Protein AF-A0A970RN67-F1 (afdb_monomer)

pLDDT: mean 72.92, std 21.12, range [22.39, 97.12]

Structure (mmCIF, N/CA/C/O backbone):
data_AF-A0A970RN67-F1
#
_entry.id   AF-A0A970RN67-F1
#
loop_
_atom_site.group_PDB
_atom_site.id
_atom_site.type_symbol
_atom_site.label_atom_id
_atom_site.label_alt_id
_atom_site.label_comp_id
_atom_site.label_asym_id
_atom_site.label_entity_id
_atom_site.label_seq_id
_atom_site.pdbx_PDB_ins_code
_atom_site.Cartn_x
_atom_site.Cartn_y
_atom_site.Cartn_z
_atom_site.occupancy
_atom_site.B_iso_or_equiv
_atom_site.auth_seq_id
_atom_site.auth_comp_id
_atom_site.auth_asym_id
_atom_site.auth_atom_id
_atom_site.pdbx_PDB_model_num
ATOM 1 N N . MET A 1 1 ? -12.614 21.788 -77.987 1.00 60.06 1 MET A N 1
ATOM 2 C CA . MET A 1 1 ? -11.329 22.467 -78.244 1.00 60.06 1 MET A CA 1
ATOM 3 C C . MET A 1 1 ? -10.764 22.860 -76.890 1.00 60.06 1 MET A C 1
ATOM 5 O O . MET A 1 1 ? -11.554 23.322 -76.073 1.00 60.06 1 MET A O 1
ATOM 9 N N . LEU A 1 2 ? -9.490 22.569 -76.607 1.00 77.31 2 LEU A N 1
ATOM 10 C CA . LEU A 1 2 ? -8.883 22.872 -75.303 1.00 77.31 2 LEU A CA 1
ATOM 11 C C . LEU A 1 2 ? -8.882 24.378 -75.023 1.00 77.31 2 LEU A C 1
ATOM 13 O O . LEU A 1 2 ? -8.748 25.173 -75.953 1.00 77.31 2 LEU A O 1
ATOM 17 N N . ASP A 1 3 ? -9.023 24.737 -73.749 1.00 86.00 3 ASP A N 1
ATOM 18 C CA . ASP A 1 3 ? -8.979 26.124 -73.296 1.00 86.00 3 ASP A CA 1
ATOM 19 C C . ASP A 1 3 ? -7.549 26.686 -73.399 1.00 86.00 3 ASP A C 1
ATOM 21 O O . ASP A 1 3 ? -6.580 26.000 -73.066 1.00 86.00 3 ASP A O 1
ATOM 25 N N . CYS A 1 4 ? -7.417 27.930 -73.865 1.00 85.94 4 CYS A N 1
ATOM 26 C CA . CYS A 1 4 ? -6.132 28.611 -74.024 1.00 85.94 4 CYS A CA 1
ATOM 27 C C . CYS A 1 4 ? -5.361 28.749 -72.703 1.00 85.94 4 CYS A C 1
ATOM 29 O O . CYS A 1 4 ? -4.129 28.719 -72.726 1.00 85.94 4 CYS A O 1
ATOM 31 N N . ASP A 1 5 ? -6.054 28.887 -71.571 1.00 81.81 5 ASP A N 1
ATOM 32 C CA . ASP A 1 5 ? -5.409 29.011 -70.262 1.00 81.81 5 ASP A CA 1
ATOM 33 C C . ASP A 1 5 ? -4.794 27.669 -69.842 1.00 81.81 5 ASP A C 1
ATOM 35 O O . ASP A 1 5 ? -3.631 27.612 -69.445 1.00 81.81 5 ASP A O 1
ATOM 39 N N . ILE A 1 6 ? -5.506 26.565 -70.096 1.00 82.94 6 ILE A N 1
ATOM 40 C CA . ILE A 1 6 ? -4.998 25.205 -69.867 1.00 82.94 6 ILE A CA 1
ATOM 41 C C . ILE A 1 6 ? -3.795 24.919 -70.775 1.00 82.94 6 ILE A C 1
ATOM 43 O O . ILE A 1 6 ? -2.794 24.366 -70.328 1.00 82.94 6 ILE A O 1
ATOM 47 N N . VAL A 1 7 ? -3.856 25.315 -72.049 1.00 85.00 7 VAL A N 1
ATOM 48 C CA . VAL A 1 7 ? -2.726 25.141 -72.976 1.00 85.00 7 VAL A CA 1
ATOM 49 C C . VAL A 1 7 ? -1.520 25.960 -72.519 1.00 85.00 7 VAL A C 1
ATOM 51 O O . VAL A 1 7 ? -0.407 25.442 -72.527 1.00 85.00 7 VAL A O 1
ATOM 54 N N . SER A 1 8 ? -1.729 27.200 -72.063 1.00 81.44 8 SER A N 1
ATOM 55 C CA . SER A 1 8 ? -0.667 28.062 -71.535 1.00 81.44 8 SER A CA 1
ATOM 56 C C . SER A 1 8 ? 0.028 27.460 -70.310 1.00 81.44 8 SER A C 1
ATOM 58 O O . SER A 1 8 ? 1.252 27.554 -70.218 1.00 81.44 8 SER A O 1
ATOM 60 N N . ASP A 1 9 ? -0.719 26.840 -69.398 1.00 83.88 9 ASP A N 1
ATOM 61 C CA . ASP A 1 9 ? -0.163 26.203 -68.196 1.00 83.88 9 ASP A CA 1
ATOM 62 C C . ASP A 1 9 ? 0.658 24.949 -68.525 1.00 83.88 9 ASP A C 1
ATOM 64 O O . ASP A 1 9 ? 1.616 24.618 -67.824 1.00 83.88 9 ASP A O 1
ATOM 68 N N . LEU A 1 10 ? 0.324 24.270 -69.625 1.00 87.00 10 LEU A N 1
ATOM 69 C CA . LEU A 1 10 ? 1.009 23.060 -70.077 1.00 87.00 10 LEU A CA 1
ATOM 70 C C . LEU A 1 10 ? 2.216 23.337 -70.988 1.00 87.00 10 LEU A C 1
ATOM 72 O O . LEU A 1 10 ? 3.028 22.433 -71.195 1.00 87.00 10 LEU A O 1
ATOM 76 N N . LEU A 1 11 ? 2.391 24.568 -71.491 1.00 86.31 11 LEU A N 1
ATOM 77 C CA . LEU A 1 11 ? 3.518 24.949 -72.358 1.00 86.31 11 LEU A CA 1
ATOM 78 C C . LEU A 1 11 ? 4.908 24.619 -71.783 1.00 86.31 11 LEU A C 1
ATOM 80 O O . LEU A 1 11 ? 5.734 24.116 -72.545 1.00 86.31 11 LEU A O 1
ATOM 84 N N . PRO A 1 12 ? 5.209 24.846 -70.486 1.00 81.38 12 PRO A N 1
ATOM 85 C CA . PRO A 1 12 ? 6.530 24.539 -69.936 1.00 81.38 12 PRO A CA 1
ATOM 86 C C . PRO A 1 12 ? 6.860 23.042 -69.987 1.00 81.38 12 PRO A C 1
ATOM 88 O O . PRO A 1 12 ? 7.981 22.668 -70.321 1.00 81.38 12 PRO A O 1
ATOM 91 N N . VAL A 1 13 ? 5.869 22.192 -69.702 1.00 80.25 13 VAL A N 1
ATOM 92 C CA . VAL A 1 13 ? 6.004 20.724 -69.702 1.00 80.25 13 VAL A CA 1
ATOM 93 C C . VAL A 1 13 ? 6.004 20.172 -71.132 1.00 80.25 13 VAL A C 1
ATOM 95 O O . VAL A 1 13 ? 6.678 19.189 -71.440 1.00 80.25 13 VAL A O 1
ATOM 98 N N . TYR A 1 14 ? 5.278 20.827 -72.041 1.00 82.25 14 TYR A N 1
ATOM 99 C CA . TYR A 1 14 ? 5.349 20.546 -73.471 1.00 82.25 14 TYR A CA 1
ATOM 100 C C . TYR A 1 14 ? 6.743 20.868 -74.038 1.00 82.25 14 TYR A C 1
ATOM 102 O O . TYR A 1 14 ? 7.336 20.020 -74.703 1.00 82.25 14 TYR A O 1
ATOM 110 N N . ALA A 1 15 ? 7.307 22.038 -73.714 1.00 79.44 15 ALA A N 1
ATOM 111 C CA . ALA A 1 15 ? 8.632 22.466 -74.168 1.00 79.44 15 ALA A CA 1
ATOM 112 C C . ALA A 1 15 ? 9.779 21.607 -73.598 1.00 79.44 15 ALA A C 1
ATOM 114 O O . ALA A 1 15 ? 10.799 21.435 -74.264 1.00 79.44 15 ALA A O 1
ATOM 115 N N . SER A 1 16 ? 9.619 21.035 -72.397 1.00 76.69 16 SER A N 1
ATOM 116 C CA . SER A 1 16 ? 10.602 20.112 -71.810 1.00 76.69 16 SER A CA 1
ATOM 117 C C . SER A 1 16 ? 10.517 18.682 -72.360 1.00 76.69 16 SER A C 1
ATOM 119 O O . SER A 1 16 ? 11.449 17.903 -72.172 1.00 76.69 16 SER A O 1
ATOM 121 N N . GLY A 1 17 ? 9.442 18.340 -73.081 1.00 77.19 17 GLY A N 1
ATOM 122 C CA . GLY A 1 17 ? 9.222 17.010 -73.655 1.00 77.19 17 GLY A CA 1
ATOM 123 C C . GLY A 1 17 ? 8.636 15.979 -72.682 1.00 77.19 17 GLY A C 1
ATOM 124 O O . GLY A 1 17 ? 8.428 14.836 -73.086 1.00 77.19 17 GLY A O 1
ATOM 125 N N . ASP A 1 18 ? 8.302 16.381 -71.453 1.00 78.81 18 ASP A N 1
ATOM 126 C CA . ASP A 1 18 ? 7.870 15.499 -70.355 1.00 78.81 18 ASP A CA 1
ATOM 127 C C . ASP A 1 18 ? 6.348 15.224 -70.331 1.00 78.81 18 ASP A C 1
ATOM 129 O O . ASP A 1 18 ? 5.813 14.686 -69.361 1.00 78.81 18 ASP A O 1
ATOM 133 N N . CYS A 1 19 ? 5.620 15.589 -71.393 1.00 81.19 19 CYS A N 1
ATOM 134 C CA . CYS A 1 19 ? 4.187 15.312 -71.534 1.00 81.19 19 CYS A CA 1
ATOM 135 C C . CYS A 1 19 ? 3.904 13.959 -72.219 1.00 81.19 19 CYS A C 1
ATOM 137 O O . CYS A 1 19 ? 4.670 13.489 -73.064 1.00 81.19 19 CYS A O 1
ATOM 139 N N . SER A 1 20 ? 2.772 13.337 -71.866 1.00 85.38 20 SER A N 1
ATOM 140 C CA . SER A 1 20 ? 2.279 12.122 -72.527 1.00 85.38 20 SER A CA 1
ATOM 141 C C . SER A 1 20 ? 1.866 12.405 -73.978 1.00 85.38 20 SER A C 1
ATOM 143 O O . SER A 1 20 ? 1.520 13.537 -74.321 1.00 85.38 20 SER A O 1
ATOM 145 N N . GLU A 1 21 ? 1.850 11.378 -74.835 1.00 82.69 21 GLU A N 1
ATOM 146 C CA . GLU A 1 21 ? 1.468 11.544 -76.248 1.00 82.69 21 GLU A CA 1
ATOM 147 C C . GLU A 1 21 ? 0.051 12.107 -76.417 1.00 82.69 21 GLU A C 1
ATOM 149 O O . GLU A 1 21 ? -0.152 12.995 -77.236 1.00 82.69 21 GLU A O 1
ATOM 154 N N . ALA A 1 22 ? -0.906 11.687 -75.582 1.00 81.81 22 ALA A N 1
ATOM 155 C CA . ALA A 1 22 ? -2.271 12.214 -75.615 1.00 81.81 22 ALA A CA 1
ATOM 156 C C . ALA A 1 22 ? -2.325 13.729 -75.332 1.00 81.81 22 ALA A C 1
ATOM 158 O O . ALA A 1 22 ? -3.059 14.459 -75.995 1.00 81.81 22 ALA A O 1
ATOM 159 N N . THR A 1 23 ? -1.523 14.214 -74.378 1.00 82.69 23 THR A N 1
ATOM 160 C CA . THR A 1 23 ? -1.431 15.645 -74.057 1.00 82.69 23 THR A CA 1
ATOM 161 C C . THR A 1 23 ? -0.695 16.415 -75.153 1.00 82.69 23 THR A C 1
ATOM 163 O O . THR A 1 23 ? -1.102 17.522 -75.497 1.00 82.69 23 THR A O 1
ATOM 166 N N . ARG A 1 24 ? 0.351 15.822 -75.743 1.00 87.56 24 ARG A N 1
ATOM 167 C CA . ARG A 1 24 ? 1.101 16.408 -76.861 1.00 87.56 24 ARG A CA 1
ATOM 168 C C . ARG A 1 24 ? 0.204 16.631 -78.078 1.00 87.56 24 ARG A C 1
ATOM 170 O O . ARG A 1 24 ? 0.105 17.759 -78.550 1.00 87.56 24 ARG A O 1
ATOM 177 N N . THR A 1 25 ? -0.519 15.599 -78.515 1.00 86.69 25 THR A N 1
ATOM 178 C CA . THR A 1 25 ? -1.439 15.689 -79.658 1.00 86.69 25 THR A CA 1
ATOM 179 C C . THR A 1 25 ? -2.540 16.723 -79.420 1.00 86.69 25 THR A C 1
ATOM 181 O O . THR A 1 25 ? -2.843 17.514 -80.307 1.00 86.69 25 THR A O 1
ATOM 184 N N . ALA A 1 26 ? -3.093 16.793 -78.206 1.00 85.00 26 ALA A N 1
ATOM 185 C CA . ALA A 1 26 ? -4.151 17.747 -77.883 1.00 85.00 26 ALA A CA 1
ATOM 186 C C . ALA A 1 26 ? -3.677 19.220 -77.873 1.00 85.00 26 ALA A C 1
ATOM 188 O O . ALA A 1 26 ? -4.456 20.125 -78.182 1.00 85.00 26 ALA A O 1
ATOM 189 N N . ILE A 1 27 ? -2.403 19.471 -77.540 1.00 85.75 27 ILE A N 1
ATOM 190 C CA . ILE A 1 27 ? -1.772 20.799 -77.623 1.00 85.75 27 ILE A CA 1
ATOM 191 C C . ILE A 1 27 ? -1.456 21.159 -79.083 1.00 85.75 27 ILE A C 1
ATOM 193 O O . ILE A 1 27 ? -1.743 22.276 -79.510 1.00 85.75 27 ILE A O 1
ATOM 197 N N . GLU A 1 28 ? -0.932 20.216 -79.870 1.00 86.88 28 GLU A N 1
ATOM 198 C CA . GLU A 1 28 ? -0.626 20.414 -81.296 1.00 86.88 28 GLU A CA 1
ATOM 199 C C . GLU A 1 28 ? -1.892 20.697 -82.130 1.00 86.88 28 GLU A C 1
ATOM 201 O O . GLU A 1 28 ? -1.899 21.611 -82.958 1.00 86.88 28 GLU A O 1
ATOM 206 N N . GLU A 1 29 ? -3.002 20.000 -81.857 1.00 86.31 29 GLU A N 1
ATOM 207 C CA . GLU A 1 29 ? -4.312 20.286 -82.466 1.00 86.31 29 GLU A CA 1
ATOM 208 C C . GLU A 1 29 ? -4.829 21.696 -82.114 1.00 86.31 29 GLU A C 1
ATOM 210 O O . GLU A 1 29 ? -5.481 22.355 -82.931 1.00 86.31 29 GLU A O 1
ATOM 215 N N . HIS A 1 30 ? -4.513 22.196 -80.915 1.00 87.50 30 HIS A N 1
ATOM 216 C CA . HIS A 1 30 ? -4.851 23.559 -80.509 1.00 87.50 30 HIS A CA 1
ATOM 217 C C . HIS A 1 30 ? -3.946 24.606 -81.185 1.00 87.50 30 HIS A C 1
ATOM 219 O O . HIS A 1 30 ? -4.441 25.655 -81.595 1.00 87.50 30 HIS A O 1
ATOM 225 N N . PHE A 1 31 ? -2.648 24.338 -81.376 1.00 85.62 31 PHE A N 1
ATOM 226 C CA . PHE A 1 31 ? -1.754 25.236 -82.127 1.00 85.62 31 PHE A CA 1
ATOM 227 C C . PHE A 1 31 ? -2.181 25.416 -83.582 1.00 85.62 31 PHE A C 1
ATOM 229 O O . PHE A 1 31 ? -2.107 26.527 -84.096 1.00 85.62 31 PHE A O 1
ATOM 236 N N . ALA A 1 32 ? -2.719 24.369 -84.214 1.00 81.94 32 ALA A N 1
ATOM 237 C CA . ALA A 1 32 ? -3.235 24.445 -85.580 1.00 81.94 32 ALA A CA 1
ATOM 238 C C . ALA A 1 32 ? -4.421 25.418 -85.749 1.00 81.94 32 ALA A C 1
ATOM 240 O O . ALA A 1 32 ? -4.786 25.760 -86.873 1.00 81.94 32 ALA A O 1
ATOM 241 N N . THR A 1 33 ? -5.052 25.841 -84.649 1.00 78.06 33 THR A N 1
ATOM 242 C CA . THR A 1 33 ? -6.278 26.652 -84.655 1.00 78.06 33 THR A CA 1
ATOM 243 C C . THR A 1 33 ? -6.196 27.912 -83.783 1.00 78.06 33 THR A C 1
ATOM 245 O O . THR A 1 33 ? -7.136 28.708 -83.778 1.00 78.06 33 THR A O 1
ATOM 248 N N . CYS A 1 34 ? -5.081 28.134 -83.072 1.00 85.50 34 CYS A N 1
ATOM 249 C CA . CYS A 1 34 ? -4.872 29.275 -82.181 1.00 85.50 34 CYS A CA 1
ATOM 250 C C . CYS A 1 34 ? -3.446 29.848 -82.297 1.00 85.50 34 CYS A C 1
ATOM 252 O O . CYS A 1 34 ? -2.521 29.440 -81.585 1.00 85.50 34 CYS A O 1
ATOM 254 N N . ASP A 1 35 ? -3.295 30.885 -83.126 1.00 78.44 35 ASP A N 1
ATOM 255 C CA . ASP A 1 35 ? -2.016 31.575 -83.365 1.00 78.44 35 ASP A CA 1
ATOM 256 C C . ASP A 1 35 ? -1.400 32.168 -82.083 1.00 78.44 35 ASP A C 1
ATOM 258 O O . ASP A 1 35 ? -0.182 32.290 -81.952 1.00 78.44 35 ASP A O 1
ATOM 262 N N . ARG A 1 36 ? -2.230 32.531 -81.095 1.00 81.00 36 ARG A N 1
ATOM 263 C CA . ARG A 1 36 ? -1.766 33.106 -79.821 1.00 81.00 36 ARG A CA 1
ATOM 264 C C . ARG A 1 36 ? -0.950 32.105 -79.002 1.00 81.00 36 ARG A C 1
ATOM 266 O O . ARG A 1 36 ? 0.047 32.496 -78.398 1.00 81.00 36 ARG A O 1
ATOM 273 N N . CYS A 1 37 ? -1.373 30.845 -78.964 1.00 81.69 37 CYS A N 1
ATOM 274 C CA . CYS A 1 37 ? -0.687 29.803 -78.204 1.00 81.69 37 CYS A CA 1
ATOM 275 C C . CYS A 1 37 ? 0.557 29.297 -78.948 1.00 81.69 37 CYS A C 1
ATOM 277 O O . CYS A 1 37 ? 1.589 29.111 -78.306 1.00 81.69 37 CYS A O 1
ATOM 279 N N . SER A 1 38 ? 0.500 29.200 -80.283 1.00 80.25 38 SER A N 1
ATOM 280 C CA . SER A 1 38 ? 1.656 28.832 -81.119 1.00 80.25 38 SER A CA 1
ATOM 281 C C . SER A 1 38 ? 2.796 29.856 -81.019 1.00 80.25 38 SER A C 1
ATOM 283 O O . SER A 1 38 ? 3.948 29.507 -80.785 1.00 80.25 38 SER A O 1
ATOM 285 N N . ASN A 1 39 ? 2.487 31.155 -81.092 1.00 79.12 39 ASN A N 1
ATOM 286 C CA . ASN A 1 39 ? 3.517 32.194 -80.958 1.00 79.12 39 ASN A CA 1
ATOM 287 C C . ASN A 1 39 ? 4.155 32.214 -79.555 1.00 79.12 39 ASN A C 1
ATOM 289 O O . ASN A 1 39 ? 5.318 32.589 -79.386 1.00 79.12 39 ASN A O 1
ATOM 293 N N . LYS A 1 40 ? 3.402 31.803 -78.526 1.00 79.19 40 LYS A N 1
ATOM 294 C CA . LYS A 1 40 ? 3.894 31.752 -77.145 1.00 79.19 40 LYS A CA 1
ATOM 295 C C . LYS A 1 40 ? 4.877 30.595 -76.942 1.00 79.19 40 LYS A C 1
ATOM 297 O O . LYS A 1 40 ? 5.885 30.803 -76.266 1.00 79.19 40 LYS A O 1
ATOM 302 N N . SER A 1 41 ? 4.655 29.434 -77.569 1.00 75.69 41 SER A N 1
ATOM 303 C CA . SER A 1 41 ? 5.627 28.329 -77.546 1.00 75.69 41 SER A CA 1
ATOM 304 C C . SER A 1 41 ? 6.935 28.677 -78.257 1.00 75.69 41 SER A C 1
ATOM 306 O O . SER A 1 41 ? 8.004 28.320 -77.766 1.00 75.69 41 SER A O 1
ATOM 308 N N . ASP A 1 42 ? 6.879 29.436 -79.353 1.00 70.88 42 ASP A N 1
ATOM 309 C CA . ASP A 1 42 ? 8.084 29.835 -80.093 1.00 70.88 42 ASP A CA 1
ATOM 310 C C . ASP A 1 42 ? 8.949 30.820 -79.295 1.00 70.88 42 ASP A C 1
ATOM 312 O O . ASP A 1 42 ? 10.177 30.717 -79.285 1.00 70.88 42 ASP A O 1
ATOM 316 N N . SER A 1 43 ? 8.318 31.718 -78.528 1.00 66.50 43 SER A N 1
ATOM 317 C CA . SER A 1 43 ? 9.031 32.649 -77.642 1.00 66.50 43 SER A CA 1
ATOM 318 C C . SER A 1 43 ? 9.787 31.960 -76.494 1.00 66.50 43 SER A C 1
ATOM 320 O O . SER A 1 43 ? 10.793 32.490 -76.026 1.00 66.50 43 SER A O 1
ATOM 322 N N . MET A 1 44 ? 9.352 30.766 -76.069 1.00 62.72 44 MET A N 1
ATOM 323 C CA . MET A 1 44 ? 10.016 29.979 -75.018 1.00 62.72 44 MET A CA 1
ATOM 324 C C . MET A 1 44 ? 11.200 29.150 -75.542 1.00 62.72 44 MET A C 1
ATOM 326 O O . MET A 1 44 ? 12.036 28.731 -74.745 1.00 62.72 44 MET A O 1
ATOM 330 N N . ASN A 1 45 ? 11.305 28.955 -76.862 1.00 57.25 45 ASN A N 1
ATOM 331 C CA . ASN A 1 45 ? 12.406 28.236 -77.515 1.00 57.25 45 ASN A CA 1
ATOM 332 C C . ASN A 1 45 ? 13.492 29.167 -78.092 1.00 57.25 45 ASN A C 1
ATOM 334 O O . ASN A 1 45 ? 14.470 28.693 -78.674 1.00 57.25 45 ASN A O 1
ATOM 338 N N . ALA A 1 46 ? 13.356 30.487 -77.928 1.00 48.25 46 ALA A N 1
ATOM 339 C CA . ALA A 1 46 ? 14.363 31.452 -78.355 1.00 48.25 46 ALA A CA 1
ATOM 340 C C . ALA A 1 46 ? 15.597 31.427 -77.420 1.00 48.25 46 ALA A C 1
ATOM 342 O O . ALA A 1 46 ? 15.440 31.422 -76.195 1.00 48.25 46 ALA A O 1
ATOM 343 N N . PRO A 1 47 ? 16.839 31.447 -77.946 1.00 44.31 47 PRO A N 1
ATOM 344 C CA . PRO A 1 47 ? 18.038 31.531 -77.117 1.00 44.31 47 PRO A CA 1
ATOM 345 C C . PRO A 1 47 ? 18.029 32.822 -76.291 1.00 44.31 47 PRO A C 1
ATOM 347 O O . PRO A 1 47 ? 17.955 33.920 -76.842 1.00 44.31 47 PRO A O 1
ATOM 350 N N . LEU A 1 48 ? 18.135 32.698 -74.967 1.00 41.69 48 LEU A N 1
ATOM 351 C CA . LEU A 1 48 ? 18.257 33.843 -74.067 1.00 41.69 48 LEU A CA 1
ATOM 352 C C . LEU A 1 48 ? 19.599 34.555 -74.311 1.00 41.69 48 LEU A C 1
ATOM 354 O O . LEU A 1 48 ? 20.642 34.127 -73.818 1.00 41.69 48 LEU A O 1
ATOM 358 N N . VAL A 1 49 ? 19.574 35.654 -75.069 1.00 40.75 49 VAL A N 1
ATOM 359 C CA . VAL A 1 49 ? 20.678 36.620 -75.132 1.00 40.75 49 VAL A CA 1
ATOM 360 C C . VAL A 1 49 ? 20.611 37.476 -73.868 1.00 40.75 49 VAL A C 1
ATOM 362 O O . VAL A 1 49 ? 19.737 38.329 -73.721 1.00 40.75 49 VAL A O 1
ATOM 365 N N . LEU A 1 50 ? 21.518 37.217 -72.928 1.00 32.72 50 LEU A N 1
ATOM 366 C CA . LEU A 1 50 ? 21.629 37.975 -71.685 1.00 32.72 50 LEU A CA 1
ATOM 367 C C . LEU A 1 50 ? 22.431 39.266 -71.942 1.00 32.72 50 LEU A C 1
ATOM 369 O O . LEU A 1 50 ? 23.659 39.267 -71.904 1.00 32.72 50 LEU A O 1
ATOM 373 N N . SER A 1 51 ? 21.734 40.365 -72.230 1.00 32.38 51 SER A N 1
ATOM 374 C CA . SER A 1 51 ? 22.325 41.706 -72.322 1.00 32.38 51 SER A CA 1
ATOM 375 C C . SER A 1 51 ? 22.417 42.352 -70.939 1.00 32.38 51 SER A C 1
ATOM 377 O O . SER A 1 51 ? 21.388 42.580 -70.306 1.00 32.38 51 SER A O 1
ATOM 379 N N . GLY A 1 52 ? 23.629 42.722 -70.510 1.00 31.88 52 GLY A N 1
ATOM 380 C CA . GLY A 1 52 ? 23.815 43.761 -69.491 1.00 31.88 52 GLY A CA 1
ATOM 381 C C . GLY A 1 52 ? 24.932 43.534 -68.475 1.00 31.88 52 GLY A C 1
ATOM 382 O O . GLY A 1 52 ? 24.622 43.243 -67.331 1.00 31.88 52 GLY A O 1
ATOM 383 N N . LEU A 1 53 ? 26.195 43.768 -68.862 1.00 29.86 53 LEU A N 1
ATOM 384 C CA . LEU A 1 53 ? 27.257 44.317 -67.997 1.00 29.86 53 LEU A CA 1
ATOM 385 C C . LEU A 1 53 ? 28.304 45.056 -68.870 1.00 29.86 53 LEU A C 1
ATOM 387 O O . LEU A 1 53 ? 29.004 44.445 -69.670 1.00 29.86 53 LEU A O 1
ATOM 391 N N . GLN A 1 54 ? 28.378 46.382 -68.713 1.00 28.55 54 GLN A N 1
ATOM 392 C CA . GLN A 1 54 ? 29.536 47.262 -68.994 1.00 28.55 54 GLN A CA 1
ATOM 393 C C . GLN A 1 54 ? 30.659 46.891 -67.992 1.00 28.55 54 GLN A C 1
ATOM 395 O O . GLN A 1 54 ? 30.318 46.556 -66.862 1.00 28.55 54 GLN A O 1
ATOM 400 N N . THR A 1 55 ? 31.977 46.896 -68.215 1.00 25.39 55 THR A N 1
ATOM 401 C CA . THR A 1 55 ? 32.962 47.521 -69.128 1.00 25.39 55 THR A CA 1
ATOM 402 C C . THR A 1 55 ? 34.138 46.519 -69.293 1.00 25.39 55 THR A C 1
ATOM 404 O O . THR A 1 55 ? 34.309 45.646 -68.447 1.00 25.39 55 THR A O 1
ATOM 407 N N . VAL A 1 56 ? 34.937 46.490 -70.367 1.00 29.64 56 VAL A N 1
ATOM 408 C CA . VAL A 1 56 ? 36.115 47.342 -70.650 1.00 29.64 56 VAL A CA 1
ATOM 409 C C . VAL A 1 56 ? 36.555 47.086 -72.106 1.00 29.64 56 VAL A C 1
ATOM 411 O O . VAL A 1 56 ? 36.653 45.936 -72.529 1.00 29.64 56 VAL A O 1
ATOM 414 N N . GLU A 1 57 ? 36.820 48.165 -72.847 1.00 30.31 57 GLU A N 1
ATOM 415 C CA . GLU A 1 57 ? 37.430 48.195 -74.187 1.00 30.31 57 GLU A CA 1
ATOM 416 C C . GLU A 1 57 ? 38.896 47.734 -74.166 1.00 30.31 57 GLU A C 1
ATOM 418 O O . GLU A 1 57 ? 39.626 48.176 -73.285 1.00 30.31 57 GLU A O 1
ATOM 423 N N . VAL A 1 58 ? 39.325 46.944 -75.164 1.00 28.69 58 VAL A N 1
ATOM 424 C CA . VAL A 1 58 ? 40.451 47.238 -76.089 1.00 28.69 58 VAL A CA 1
ATOM 425 C C . VAL A 1 58 ? 40.286 46.355 -77.350 1.00 28.69 58 VAL A C 1
ATOM 427 O O . VAL A 1 58 ? 40.354 45.131 -77.271 1.00 28.69 58 VAL A O 1
ATOM 430 N N . GLU A 1 59 ? 40.058 46.997 -78.497 1.00 30.72 59 GLU A N 1
ATOM 431 C CA . GLU A 1 59 ? 40.179 46.505 -79.892 1.00 30.72 59 GLU A CA 1
ATOM 432 C C . GLU A 1 59 ? 41.652 46.640 -80.390 1.00 30.72 59 GLU A C 1
ATOM 434 O O . GLU A 1 59 ? 42.415 47.302 -79.680 1.00 30.72 59 GLU A O 1
ATOM 439 N N . PRO A 1 60 ? 42.103 46.144 -81.578 1.00 38.16 60 PRO A N 1
ATOM 440 C CA . PRO A 1 60 ? 41.334 45.655 -82.740 1.00 38.16 60 PRO A CA 1
ATOM 441 C C . PRO A 1 60 ? 41.907 44.397 -83.473 1.00 38.16 60 PRO A C 1
ATOM 443 O O . PRO A 1 60 ? 42.973 43.893 -83.133 1.00 38.16 60 PRO A O 1
ATOM 446 N N . GLU A 1 61 ? 41.207 43.997 -84.554 1.00 28.59 61 GLU A N 1
ATOM 447 C CA . GLU A 1 61 ? 41.740 43.398 -85.813 1.00 28.59 61 GLU A CA 1
ATOM 448 C C . GLU A 1 61 ? 42.178 41.900 -85.803 1.00 28.59 61 GLU A C 1
ATOM 450 O O . GLU A 1 61 ? 42.823 41.432 -84.879 1.00 28.59 61 GLU A O 1
ATOM 455 N N . GLU A 1 62 ? 41.874 41.013 -86.768 1.00 30.02 62 GLU A N 1
ATOM 456 C CA . GLU A 1 62 ? 41.367 41.102 -88.147 1.00 30.02 62 GLU A CA 1
ATOM 457 C C . GLU A 1 62 ? 40.488 39.885 -88.533 1.00 30.02 62 GLU A C 1
ATOM 459 O O . GLU A 1 62 ? 40.603 38.780 -88.002 1.00 30.02 62 GLU A O 1
ATOM 464 N N . PHE A 1 63 ? 39.660 40.116 -89.554 1.00 27.19 63 PHE A N 1
ATOM 465 C CA . PHE A 1 63 ? 39.006 39.167 -90.459 1.00 27.19 63 PHE A CA 1
ATOM 466 C C . PHE A 1 63 ? 39.856 37.946 -90.879 1.00 27.19 63 PHE A C 1
ATOM 468 O O . PHE A 1 63 ? 40.999 38.104 -91.303 1.00 27.19 63 PHE A O 1
ATOM 475 N N . LYS A 1 64 ? 39.210 36.779 -91.030 1.00 27.80 64 LYS A N 1
ATOM 476 C CA . LYS A 1 64 ? 39.000 36.186 -92.367 1.00 27.80 64 LYS A CA 1
ATOM 477 C C . LYS A 1 64 ? 37.924 35.107 -92.383 1.00 27.80 64 LYS A C 1
ATOM 479 O O . LYS A 1 64 ? 37.756 34.320 -91.459 1.00 27.80 64 LYS A O 1
ATOM 484 N N . SER A 1 65 ? 37.190 35.188 -93.473 1.00 29.66 65 SER A N 1
ATOM 485 C CA . SER A 1 65 ? 36.072 34.398 -93.921 1.00 29.66 65 SER A CA 1
ATOM 486 C C . SER A 1 65 ? 36.522 33.084 -94.567 1.00 29.66 65 SER A C 1
ATOM 488 O O . SER A 1 65 ? 37.702 32.874 -94.844 1.00 29.66 65 SER A O 1
ATOM 490 N N . ASP A 1 66 ? 35.501 32.285 -94.856 1.00 27.17 66 ASP A N 1
ATOM 491 C CA . ASP A 1 66 ? 35.407 31.323 -95.953 1.00 27.17 66 ASP A CA 1
ATOM 492 C C . ASP A 1 66 ? 35.749 29.853 -95.670 1.00 27.17 66 ASP A C 1
ATOM 494 O O . ASP A 1 66 ? 36.889 29.405 -95.656 1.00 27.17 66 ASP A O 1
ATOM 498 N N . GLU A 1 67 ? 34.634 29.131 -95.535 1.00 29.22 67 GLU A N 1
ATOM 499 C CA . GLU A 1 67 ? 34.256 27.999 -96.382 1.00 29.22 67 GLU A CA 1
ATOM 500 C C . GLU A 1 67 ? 34.836 26.604 -96.110 1.00 29.22 67 GLU A C 1
ATOM 502 O O . GLU A 1 67 ? 36.029 26.333 -96.139 1.00 29.22 67 GLU A O 1
ATOM 507 N N . ALA A 1 68 ? 33.852 25.704 -96.030 1.00 28.83 68 ALA A N 1
ATOM 508 C CA . ALA A 1 68 ? 33.845 24.363 -96.588 1.00 28.83 68 ALA A CA 1
ATOM 509 C C . ALA A 1 68 ? 34.526 23.236 -95.791 1.00 28.83 68 ALA A C 1
ATOM 511 O O . ALA A 1 68 ? 35.729 23.015 -95.810 1.00 28.83 68 ALA A O 1
ATOM 512 N N . GLU A 1 69 ? 33.616 22.420 -95.253 1.00 31.20 69 GLU A N 1
ATOM 513 C CA . GLU A 1 69 ? 33.574 20.969 -95.448 1.00 31.20 69 GLU A CA 1
ATOM 514 C C . GLU A 1 69 ? 34.250 20.059 -94.412 1.00 31.20 69 GLU A C 1
ATOM 516 O O . GLU A 1 69 ? 35.462 19.969 -94.261 1.00 31.20 69 GLU A O 1
ATOM 521 N N . ASN A 1 70 ? 33.371 19.250 -93.811 1.00 34.50 70 ASN A N 1
ATOM 522 C CA . ASN A 1 70 ? 33.593 17.863 -93.413 1.00 34.50 70 ASN A CA 1
ATOM 523 C C . ASN A 1 70 ? 34.644 17.585 -92.331 1.00 34.50 70 ASN A C 1
ATOM 525 O O . ASN A 1 70 ? 35.733 17.082 -92.588 1.00 34.50 70 ASN A O 1
ATOM 529 N N . SER A 1 71 ? 34.226 17.731 -91.073 1.00 33.91 71 SER A N 1
ATOM 530 C CA . SER A 1 71 ? 34.560 16.753 -90.021 1.00 33.91 71 SER A CA 1
ATOM 531 C C . SER A 1 71 ? 33.522 16.816 -88.899 1.00 33.91 71 SER A C 1
ATOM 533 O O . SER A 1 71 ? 33.772 17.189 -87.754 1.00 33.91 71 SER A O 1
ATOM 535 N N . GLU A 1 72 ? 32.289 16.490 -89.275 1.00 39.31 72 GLU A N 1
ATOM 536 C CA . GLU A 1 72 ? 31.193 16.263 -88.348 1.00 39.31 72 GLU A CA 1
ATOM 537 C C . GLU A 1 72 ? 31.466 15.033 -87.458 1.00 39.31 72 GLU A C 1
ATOM 539 O O . GLU A 1 72 ? 31.928 13.993 -87.914 1.00 39.31 72 GLU A O 1
ATOM 544 N N . GLN A 1 73 ? 31.072 15.154 -86.186 1.00 39.25 73 GLN A N 1
ATOM 545 C CA . GLN A 1 73 ? 30.444 14.069 -85.417 1.00 39.25 73 GLN A CA 1
ATOM 546 C C . GLN A 1 73 ? 31.280 12.952 -84.756 1.00 39.25 73 GLN A C 1
ATOM 548 O O . GLN A 1 73 ? 30.713 11.908 -84.469 1.00 39.25 73 GLN A O 1
ATOM 553 N N . GLU A 1 74 ? 32.533 13.146 -84.329 1.00 39.66 74 GLU A N 1
ATOM 554 C CA . GLU A 1 74 ? 33.131 12.170 -83.373 1.00 39.66 74 GLU A CA 1
ATOM 555 C C . GLU A 1 74 ? 33.621 12.761 -82.041 1.00 39.66 74 GLU A C 1
ATOM 557 O O . GLU A 1 74 ? 33.507 12.111 -81.003 1.00 39.66 74 GLU A O 1
ATOM 562 N N . VAL A 1 75 ? 34.025 14.035 -81.981 1.00 40.56 75 VAL A N 1
ATOM 563 C CA . VAL A 1 75 ? 34.564 14.629 -80.732 1.00 40.56 75 VAL A CA 1
ATOM 564 C C . VAL A 1 75 ? 33.472 15.211 -79.808 1.00 40.56 75 VAL A C 1
ATOM 566 O O . VAL A 1 75 ? 33.662 15.346 -78.597 1.00 40.56 75 VAL A O 1
ATOM 569 N N . SER A 1 76 ? 32.281 15.526 -80.330 1.00 43.25 76 SER A N 1
ATOM 570 C CA . SER A 1 76 ? 31.223 16.211 -79.563 1.00 43.25 76 SER A CA 1
ATOM 571 C C . SER A 1 76 ? 30.358 15.277 -78.704 1.00 43.25 76 SER A C 1
ATOM 573 O O . SER A 1 76 ? 29.829 15.704 -77.673 1.00 43.25 76 SER A O 1
ATOM 575 N N . ALA A 1 77 ? 30.237 13.997 -79.071 1.00 46.31 77 ALA A N 1
ATOM 576 C CA . ALA A 1 77 ? 29.438 13.021 -78.329 1.00 46.31 77 ALA A CA 1
ATOM 577 C C . ALA A 1 77 ? 30.109 12.605 -77.010 1.00 46.31 77 ALA A C 1
ATOM 579 O O . ALA A 1 77 ? 29.423 12.492 -75.994 1.00 46.31 77 ALA A O 1
ATOM 580 N N . ASP A 1 78 ? 31.435 12.449 -76.990 1.00 49.16 78 ASP A N 1
ATOM 581 C CA . ASP A 1 78 ? 32.180 12.066 -75.782 1.00 49.16 78 ASP A CA 1
ATOM 582 C C . ASP A 1 78 ? 32.271 13.201 -74.756 1.00 49.16 78 ASP A C 1
ATOM 584 O O . ASP A 1 78 ? 32.098 12.978 -73.554 1.00 49.16 78 ASP A O 1
ATOM 588 N N . LEU A 1 79 ? 32.408 14.452 -75.206 1.00 48.75 79 LEU A N 1
ATOM 589 C CA . LEU A 1 79 ? 32.322 15.619 -74.323 1.00 48.75 79 LEU A CA 1
ATOM 590 C C . LEU A 1 79 ? 30.896 15.819 -73.779 1.00 48.75 79 LEU A C 1
ATOM 592 O O . LEU A 1 79 ? 30.730 16.151 -72.603 1.00 48.75 79 LEU A O 1
ATOM 596 N N . ARG A 1 80 ? 29.854 15.559 -74.586 1.00 50.03 80 ARG A N 1
ATOM 597 C CA . ARG A 1 80 ? 28.440 15.636 -74.167 1.00 50.03 80 ARG A CA 1
ATOM 598 C C . ARG A 1 80 ? 28.068 14.511 -73.194 1.00 50.03 80 ARG A C 1
ATOM 600 O O . ARG A 1 80 ? 27.429 14.793 -72.181 1.00 50.03 80 ARG A O 1
ATOM 607 N N . LYS A 1 81 ? 28.541 13.278 -73.416 1.00 53.69 81 LYS A N 1
ATOM 608 C CA . LYS A 1 81 ? 28.409 12.144 -72.479 1.00 53.69 81 LYS A CA 1
ATOM 609 C C . LYS A 1 81 ? 29.145 12.405 -71.164 1.00 53.69 81 LYS A C 1
ATOM 611 O O . LYS A 1 81 ? 28.587 12.119 -70.110 1.00 53.69 81 LYS A O 1
ATOM 616 N N . ASN A 1 82 ? 30.331 13.022 -71.196 1.00 60.25 82 ASN A N 1
ATOM 617 C CA . ASN A 1 82 ? 31.064 13.426 -69.990 1.00 60.25 82 ASN A CA 1
ATOM 618 C C . ASN A 1 82 ? 30.380 14.576 -69.234 1.00 60.25 82 ASN A C 1
ATOM 620 O O . ASN A 1 82 ? 30.381 14.582 -68.004 1.00 60.25 82 ASN A O 1
ATOM 624 N N . LYS A 1 83 ? 29.740 15.523 -69.931 1.00 59.91 83 LYS A N 1
ATOM 625 C CA . LYS A 1 83 ? 28.986 16.631 -69.313 1.00 59.91 83 LYS A CA 1
ATOM 626 C C . LYS A 1 83 ? 27.675 16.154 -68.681 1.00 59.91 83 LYS A C 1
ATOM 628 O O . LYS A 1 83 ? 27.326 16.601 -67.593 1.00 59.91 83 LYS A O 1
ATOM 633 N N . VAL A 1 84 ? 26.990 15.206 -69.326 1.00 66.94 84 VAL A N 1
ATOM 634 C CA . VAL A 1 84 ? 25.805 14.532 -68.778 1.00 66.94 84 VAL A CA 1
ATOM 635 C C . VAL A 1 84 ? 26.207 13.653 -67.593 1.00 66.94 84 VAL A C 1
ATOM 637 O O . VAL A 1 84 ? 25.685 13.867 -66.506 1.00 66.94 84 VAL A O 1
ATOM 640 N N . ARG A 1 85 ? 27.205 12.765 -67.730 1.00 68.88 85 ARG A N 1
ATOM 641 C CA . ARG A 1 85 ? 27.735 11.948 -66.617 1.00 68.88 85 ARG A CA 1
ATOM 642 C C . ARG A 1 85 ? 28.141 12.794 -65.409 1.00 68.88 85 ARG A C 1
ATOM 644 O O . ARG A 1 85 ? 27.782 12.439 -64.295 1.00 68.88 85 ARG A O 1
ATOM 651 N N . ARG A 1 86 ? 28.813 13.934 -65.610 1.00 74.00 86 ARG A N 1
ATOM 652 C CA . ARG A 1 86 ? 29.146 14.869 -64.520 1.00 74.00 86 ARG A CA 1
ATOM 653 C C . ARG A 1 86 ? 27.903 15.429 -63.824 1.00 74.00 86 ARG A C 1
ATOM 655 O O . ARG A 1 86 ? 27.899 15.474 -62.606 1.00 74.00 86 ARG A O 1
ATOM 662 N N . ARG A 1 87 ? 26.838 15.782 -64.556 1.00 79.06 87 ARG A N 1
ATOM 663 C CA . ARG A 1 87 ? 25.567 16.248 -63.962 1.00 79.06 87 ARG A CA 1
ATOM 664 C C . ARG A 1 87 ? 24.874 15.165 -63.131 1.00 79.06 87 ARG A C 1
ATOM 666 O O . ARG A 1 87 ? 24.410 15.470 -62.039 1.00 79.06 87 ARG A O 1
ATOM 673 N N . TRP A 1 88 ? 24.861 13.914 -63.598 1.00 81.06 88 TRP A N 1
ATOM 674 C CA . TRP A 1 88 ? 24.330 12.786 -62.819 1.00 81.06 88 TRP A CA 1
ATOM 675 C C . TRP A 1 88 ? 25.170 12.509 -61.568 1.00 81.06 88 TRP A C 1
ATOM 677 O O . TRP A 1 88 ? 24.609 12.313 -60.498 1.00 81.06 88 TRP A O 1
ATOM 687 N N . ILE A 1 89 ? 26.503 12.564 -61.669 1.00 84.44 89 ILE A N 1
ATOM 688 C CA . ILE A 1 89 ? 27.399 12.399 -60.514 1.00 84.44 89 ILE A CA 1
ATOM 689 C C . ILE A 1 89 ? 27.184 13.524 -59.495 1.00 84.44 89 ILE A C 1
ATOM 691 O O . ILE A 1 89 ? 27.094 13.244 -58.306 1.00 84.44 89 ILE A O 1
ATOM 695 N N . THR A 1 90 ? 27.055 14.780 -59.93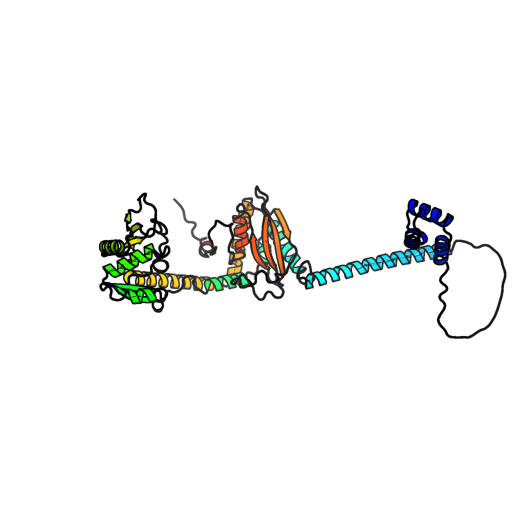5 1.00 86.31 90 THR A N 1
ATOM 696 C CA . THR A 1 90 ? 26.763 15.907 -59.038 1.00 86.31 90 THR A CA 1
ATOM 697 C C . THR A 1 90 ? 25.393 15.761 -58.381 1.00 86.31 90 THR A C 1
ATOM 699 O O . THR A 1 90 ? 25.292 15.966 -57.181 1.00 86.31 90 THR A O 1
ATOM 702 N N . ALA A 1 91 ? 24.356 15.354 -59.118 1.00 85.19 91 ALA A N 1
ATOM 703 C CA . ALA A 1 91 ? 23.031 15.114 -58.547 1.00 85.19 91 ALA A CA 1
ATOM 704 C C . ALA A 1 91 ? 23.044 13.979 -57.511 1.00 85.19 91 ALA A C 1
ATOM 706 O O . ALA A 1 91 ? 22.514 14.149 -56.417 1.00 85.19 91 ALA A O 1
ATOM 707 N N . ILE A 1 92 ? 23.705 12.856 -57.811 1.00 89.62 92 ILE A N 1
ATOM 708 C CA . ILE A 1 92 ? 23.879 11.746 -56.863 1.00 89.62 92 ILE A CA 1
ATOM 709 C C . ILE A 1 92 ? 24.652 12.221 -55.632 1.00 89.62 92 ILE A C 1
ATOM 711 O O . ILE A 1 92 ? 24.230 11.947 -54.517 1.00 89.62 92 ILE A O 1
ATOM 715 N N . LEU A 1 93 ? 25.736 12.979 -55.811 1.00 89.88 93 LEU A N 1
ATOM 716 C CA . LEU A 1 93 ? 26.507 13.543 -54.704 1.00 89.88 93 LEU A CA 1
ATOM 717 C C . LEU A 1 93 ? 25.657 14.488 -53.844 1.00 89.88 93 LEU A C 1
ATOM 719 O O . LEU A 1 93 ? 25.703 14.399 -52.622 1.00 89.88 93 LEU A O 1
ATOM 723 N N . CYS A 1 94 ? 24.848 15.354 -54.458 1.00 88.19 94 CYS A N 1
ATOM 724 C CA . CYS A 1 94 ? 23.923 16.230 -53.744 1.00 88.19 94 CYS A CA 1
ATOM 725 C C . CYS A 1 94 ? 22.880 15.434 -52.952 1.00 88.19 94 CYS A C 1
ATOM 727 O O . CYS A 1 94 ? 22.619 15.777 -51.807 1.00 88.19 94 CYS A O 1
ATOM 729 N N . VAL A 1 95 ? 22.320 14.360 -53.515 1.00 89.75 95 VAL A N 1
ATOM 730 C CA . VAL A 1 95 ? 21.371 13.485 -52.805 1.00 89.75 95 VAL A CA 1
ATOM 731 C C . VAL A 1 95 ? 22.061 12.756 -51.650 1.00 89.75 95 VAL A C 1
ATOM 733 O O . VAL A 1 95 ? 21.557 12.772 -50.532 1.00 89.75 95 VAL A O 1
ATOM 736 N N . VAL A 1 96 ? 23.244 12.185 -51.885 1.00 92.62 96 VAL A N 1
ATOM 737 C CA . VAL A 1 96 ? 24.039 11.483 -50.864 1.00 92.62 96 VAL A CA 1
ATOM 738 C C . VAL A 1 96 ? 24.437 12.413 -49.717 1.00 92.62 96 VAL A C 1
ATOM 740 O O . VAL A 1 96 ? 24.458 11.971 -48.576 1.00 92.62 96 VAL A O 1
ATOM 743 N N . LEU A 1 97 ? 24.713 13.692 -49.989 1.00 90.56 97 LEU A N 1
ATOM 744 C CA . LEU A 1 97 ? 25.000 14.695 -48.958 1.00 90.56 97 LEU A CA 1
ATOM 745 C C . LEU A 1 97 ? 23.732 15.247 -48.289 1.00 90.56 97 LEU A C 1
ATOM 747 O O . LEU A 1 97 ? 23.772 15.588 -47.111 1.00 90.56 97 LEU A O 1
ATOM 751 N N . ALA A 1 98 ? 22.605 15.320 -48.999 1.00 90.50 98 ALA A N 1
ATOM 752 C CA . ALA A 1 98 ? 21.343 15.792 -48.437 1.00 90.50 98 ALA A CA 1
ATOM 753 C C . ALA A 1 98 ? 20.742 14.790 -47.443 1.00 90.50 98 ALA A C 1
ATOM 755 O O . ALA A 1 98 ? 20.224 15.210 -46.414 1.00 90.50 98 ALA A O 1
ATOM 756 N N . ILE A 1 99 ? 20.844 13.483 -47.706 1.00 91.44 99 ILE A N 1
ATOM 757 C CA . ILE A 1 99 ? 20.319 12.424 -46.825 1.00 91.44 99 ILE A CA 1
ATOM 758 C C . ILE A 1 99 ? 20.812 12.551 -45.368 1.00 91.44 99 ILE A C 1
ATOM 760 O O . ILE A 1 99 ? 19.959 12.607 -44.481 1.00 91.44 99 ILE A O 1
ATOM 764 N N . PRO A 1 100 ? 22.127 12.640 -45.067 1.00 89.44 100 PRO A N 1
ATOM 765 C CA . PRO A 1 100 ? 22.589 12.799 -43.694 1.00 89.44 100 PRO A CA 1
ATOM 766 C C . PRO A 1 100 ? 22.151 14.141 -43.111 1.00 89.44 100 PRO A C 1
ATOM 768 O O . PRO A 1 100 ? 21.723 14.165 -41.970 1.00 89.44 100 PRO A O 1
ATOM 771 N N . ILE A 1 101 ? 22.159 15.240 -43.875 1.00 89.50 101 ILE A N 1
ATOM 772 C CA . ILE A 1 101 ? 21.711 16.556 -43.380 1.00 89.50 101 ILE A CA 1
ATOM 773 C C . ILE A 1 101 ? 20.230 16.519 -42.976 1.00 89.50 101 ILE A C 1
ATOM 775 O O . ILE A 1 101 ? 19.864 17.027 -41.918 1.00 89.50 101 ILE A O 1
ATOM 779 N N . ILE A 1 102 ? 19.384 15.881 -43.788 1.00 90.06 102 ILE A N 1
ATOM 780 C CA . ILE A 1 102 ? 17.964 15.675 -43.484 1.00 90.06 102 ILE A CA 1
ATOM 781 C C . ILE A 1 102 ? 17.819 14.793 -42.239 1.00 90.06 102 ILE A C 1
ATOM 783 O O . ILE A 1 102 ? 17.055 15.142 -41.344 1.00 90.06 102 ILE A O 1
ATOM 787 N N . GLY A 1 103 ? 18.582 13.700 -42.141 1.00 87.69 103 GLY A N 1
ATOM 788 C CA . GLY A 1 103 ? 18.601 12.835 -40.959 1.00 87.69 103 GLY A CA 1
ATOM 789 C C . GLY A 1 103 ? 18.994 13.587 -39.685 1.00 87.69 103 GLY A C 1
ATOM 790 O O . GLY A 1 103 ? 18.291 13.503 -38.681 1.00 87.69 103 GLY A O 1
ATOM 791 N N . LEU A 1 104 ? 20.053 14.398 -39.746 1.00 88.69 104 LEU A N 1
ATOM 792 C CA . LEU A 1 104 ? 20.499 15.235 -38.633 1.00 88.69 104 LEU A CA 1
ATOM 793 C C . LEU A 1 104 ? 19.427 16.264 -38.231 1.00 88.69 104 LEU A C 1
ATOM 795 O O . LEU A 1 104 ? 19.239 16.522 -37.041 1.00 88.69 104 LEU A O 1
ATOM 799 N N . GLY A 1 105 ? 18.706 16.820 -39.212 1.00 88.88 105 GLY A N 1
ATOM 800 C CA . GLY A 1 105 ? 17.571 17.716 -38.991 1.00 88.88 105 GLY A CA 1
ATOM 801 C C . GLY A 1 105 ? 16.387 17.027 -38.311 1.00 88.88 105 GLY A C 1
ATOM 802 O O . GLY A 1 105 ? 15.797 17.601 -37.400 1.00 88.88 105 GLY A O 1
ATOM 803 N N . ILE A 1 106 ? 16.069 15.784 -38.689 1.00 88.88 106 ILE A N 1
ATOM 804 C CA . ILE A 1 106 ? 15.023 14.980 -38.035 1.00 88.88 106 ILE A CA 1
ATOM 805 C C . ILE A 1 106 ? 15.391 14.712 -36.571 1.00 88.88 106 ILE A C 1
ATOM 807 O O . ILE A 1 106 ? 14.560 14.943 -35.698 1.00 88.88 106 ILE A O 1
ATOM 811 N N . LEU A 1 107 ? 16.634 14.305 -36.288 1.00 90.12 107 LEU A N 1
ATOM 812 C CA . LEU A 1 107 ? 17.100 14.072 -34.914 1.00 90.12 107 LEU A CA 1
ATOM 813 C C . LEU A 1 107 ? 17.010 15.343 -34.053 1.00 90.12 107 LEU A C 1
ATOM 815 O O . LEU A 1 107 ? 16.572 15.274 -32.909 1.00 90.12 107 LEU A O 1
ATOM 819 N N . ALA A 1 108 ? 17.365 16.508 -34.607 1.00 86.38 108 ALA A N 1
ATOM 820 C CA . ALA A 1 108 ? 17.266 17.792 -33.905 1.00 86.38 108 ALA A CA 1
ATOM 821 C C . ALA A 1 108 ? 15.807 18.227 -33.654 1.00 86.38 108 ALA A C 1
ATOM 823 O O . ALA A 1 108 ? 15.475 18.772 -32.600 1.00 86.38 108 ALA A O 1
ATOM 824 N N . VAL A 1 109 ? 14.905 17.967 -34.606 1.00 86.94 109 VAL A N 1
ATOM 825 C CA . VAL A 1 109 ? 13.469 18.235 -34.432 1.00 86.94 109 VAL A CA 1
ATOM 826 C C . VAL A 1 109 ? 12.856 17.290 -33.395 1.00 86.94 109 VAL A C 1
ATOM 828 O O . VAL A 1 109 ? 12.040 17.730 -32.593 1.00 86.94 109 VAL A O 1
ATOM 831 N N . ASN A 1 110 ? 13.262 16.022 -33.369 1.00 87.12 110 ASN A N 1
ATOM 832 C CA . ASN A 1 110 ? 12.818 15.052 -32.368 1.00 87.12 110 ASN A CA 1
ATOM 833 C C . ASN A 1 110 ? 13.272 15.436 -30.952 1.00 87.12 110 ASN A C 1
ATOM 835 O O . ASN A 1 110 ? 12.485 15.343 -30.012 1.00 87.12 110 ASN A O 1
ATOM 839 N N . ASP A 1 111 ? 14.502 15.940 -30.817 1.00 83.56 111 ASP A N 1
ATOM 840 C CA . ASP A 1 111 ? 15.059 16.412 -29.543 1.00 83.56 111 ASP A CA 1
ATOM 841 C C . ASP A 1 111 ? 14.287 17.619 -29.004 1.00 83.56 111 ASP A C 1
ATOM 843 O O . ASP A 1 111 ? 13.861 17.616 -27.853 1.00 83.56 111 ASP A O 1
ATOM 847 N N . SER A 1 112 ? 13.966 18.594 -29.864 1.00 80.56 112 SER A N 1
ATOM 848 C CA . SER A 1 112 ? 13.141 19.743 -29.454 1.00 80.56 112 SER A CA 1
ATOM 849 C C . SER A 1 112 ? 11.682 19.387 -29.142 1.00 80.56 112 SER A C 1
ATOM 851 O O . SER A 1 112 ? 11.033 20.101 -28.386 1.00 80.56 112 SER A O 1
ATOM 853 N N . ARG A 1 113 ? 11.158 18.290 -29.701 1.00 82.88 113 ARG A N 1
ATOM 854 C CA . ARG 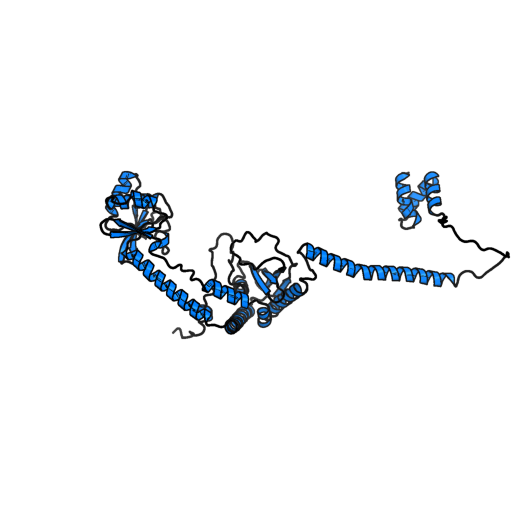A 1 113 ? 9.812 17.767 -29.401 1.00 82.88 113 ARG A CA 1
ATOM 855 C C . ARG A 1 113 ? 9.779 16.808 -28.213 1.00 82.88 113 ARG A C 1
ATOM 857 O O . ARG A 1 113 ? 8.694 16.353 -27.859 1.00 82.88 113 ARG A O 1
ATOM 864 N N . GLY A 1 114 ? 10.939 16.416 -27.682 1.00 82.94 114 GLY A N 1
ATOM 865 C CA . GLY A 1 114 ? 11.042 15.381 -26.657 1.00 82.94 114 GLY A CA 1
ATOM 866 C C . GLY A 1 114 ? 10.453 14.031 -27.083 1.00 82.94 114 GLY A C 1
ATOM 867 O O . GLY A 1 114 ? 9.945 13.304 -26.237 1.00 82.94 114 GLY A O 1
ATOM 868 N N . LYS A 1 115 ? 10.440 13.695 -28.381 1.00 85.25 115 LYS A N 1
ATOM 869 C CA . LYS A 1 115 ? 9.842 12.450 -28.902 1.00 85.25 115 LYS A CA 1
ATOM 870 C C . LYS A 1 115 ? 10.632 11.911 -30.080 1.00 85.25 115 LYS A C 1
ATOM 872 O O . LYS A 1 115 ? 10.959 12.661 -30.997 1.00 85.25 115 LYS A O 1
ATOM 877 N N . GLY A 1 116 ? 10.824 10.599 -30.115 1.00 85.69 116 GLY A N 1
ATOM 878 C CA . GLY A 1 116 ? 11.573 9.928 -31.170 1.00 85.69 116 GLY A CA 1
ATOM 879 C C . GLY A 1 116 ? 13.041 9.729 -30.823 1.00 85.69 116 GLY A C 1
ATOM 880 O O . GLY A 1 116 ? 13.522 10.137 -29.770 1.00 85.69 116 GLY A O 1
ATOM 881 N N . ILE A 1 117 ? 13.760 9.095 -31.745 1.00 88.50 117 ILE A N 1
ATOM 882 C CA . ILE A 1 117 ? 15.213 8.940 -31.649 1.00 88.50 117 ILE A CA 1
ATOM 883 C C . ILE A 1 117 ? 15.866 10.313 -31.852 1.00 88.50 117 ILE A C 1
ATOM 885 O O . ILE A 1 117 ? 15.495 11.051 -32.774 1.00 88.50 117 ILE A O 1
ATOM 889 N N . THR A 1 118 ? 16.836 10.636 -31.003 1.00 89.06 118 THR A N 1
ATOM 890 C CA . THR A 1 118 ? 17.595 11.892 -30.973 1.00 89.06 118 THR A CA 1
ATOM 891 C C . THR A 1 118 ? 19.085 11.596 -30.788 1.00 89.06 118 THR A C 1
ATOM 893 O O . THR A 1 118 ? 19.493 10.440 -30.696 1.00 89.06 118 THR A O 1
ATOM 896 N N . TYR A 1 119 ? 19.928 12.630 -30.723 1.00 83.88 119 TYR A N 1
ATOM 897 C CA . TYR A 1 119 ? 21.333 12.444 -30.336 1.00 83.88 119 TYR A CA 1
ATOM 898 C C . TYR A 1 119 ? 21.496 12.072 -28.863 1.00 83.88 119 TYR A C 1
ATOM 900 O O . TYR A 1 119 ? 22.448 11.377 -28.524 1.00 83.88 119 TYR A O 1
ATOM 908 N N . SER A 1 120 ? 20.592 12.549 -28.005 1.00 84.94 120 SER A N 1
ATOM 909 C CA . SER A 1 120 ? 20.688 12.412 -26.552 1.00 84.94 120 SER A CA 1
ATOM 910 C C . SER A 1 120 ? 20.218 11.046 -26.042 1.00 84.94 120 SER A C 1
ATOM 912 O O . SER A 1 120 ? 20.633 10.653 -24.963 1.00 84.94 120 SER A O 1
ATOM 914 N N . ASN A 1 121 ? 19.410 10.304 -26.813 1.00 88.12 121 ASN A N 1
ATOM 915 C CA . ASN A 1 121 ? 18.842 9.012 -26.391 1.00 88.12 121 ASN A CA 1
ATOM 916 C C . ASN A 1 121 ? 19.261 7.806 -27.242 1.00 88.12 121 ASN A C 1
ATOM 918 O O . ASN A 1 121 ? 18.776 6.695 -27.038 1.00 88.12 121 ASN A O 1
ATOM 922 N N . LEU A 1 122 ? 20.153 7.997 -28.214 1.00 87.94 122 LEU A N 1
ATOM 923 C CA . LEU A 1 122 ? 20.528 6.931 -29.146 1.00 87.94 122 LEU A CA 1
ATOM 924 C C . LEU A 1 122 ? 21.248 5.773 -28.437 1.00 87.94 122 LEU A C 1
ATOM 926 O O . LEU A 1 122 ? 21.114 4.618 -28.837 1.00 87.94 122 LEU A O 1
ATOM 930 N N . ASP A 1 123 ? 22.008 6.088 -27.388 1.00 88.00 123 ASP A N 1
ATOM 931 C CA . ASP A 1 123 ? 22.617 5.093 -26.506 1.00 88.00 123 ASP A CA 1
ATOM 932 C C . ASP A 1 123 ? 21.580 4.447 -25.578 1.00 88.00 123 ASP A C 1
ATOM 934 O O . ASP A 1 123 ? 21.551 3.227 -25.432 1.00 88.00 123 ASP A O 1
ATOM 938 N N . HIS A 1 124 ? 20.644 5.244 -25.055 1.00 88.81 124 HIS A N 1
ATOM 939 C CA . HIS A 1 124 ? 19.556 4.769 -24.199 1.00 88.81 124 HIS A CA 1
ATOM 940 C C . HIS A 1 124 ? 18.709 3.692 -24.889 1.00 88.81 124 HIS A C 1
ATOM 942 O O . HIS A 1 124 ? 18.442 2.649 -24.295 1.00 88.81 124 HIS A O 1
ATOM 948 N N . VAL A 1 125 ? 18.366 3.890 -26.169 1.00 90.19 125 VAL A N 1
ATOM 949 C CA . VAL A 1 125 ? 17.646 2.892 -26.984 1.00 90.19 125 VAL A CA 1
ATOM 950 C C . VAL A 1 125 ? 18.421 1.578 -27.062 1.00 90.19 125 VAL A C 1
ATOM 952 O O . VAL A 1 125 ? 17.855 0.516 -26.820 1.00 90.19 125 VAL A O 1
ATOM 955 N N . LYS A 1 126 ? 19.728 1.633 -27.344 1.00 90.69 126 LYS A N 1
ATOM 956 C CA . LYS A 1 126 ? 20.569 0.427 -27.428 1.00 90.69 126 LYS A CA 1
ATOM 957 C C . LYS A 1 126 ? 20.671 -0.296 -26.092 1.00 90.69 126 LYS A C 1
ATOM 959 O O . LYS A 1 126 ? 20.700 -1.526 -26.067 1.00 90.69 126 LYS A O 1
ATOM 964 N N . ARG A 1 127 ? 20.732 0.446 -24.985 1.00 89.69 127 ARG A N 1
ATOM 965 C CA . ARG A 1 127 ? 20.727 -0.129 -23.635 1.00 89.69 127 ARG A CA 1
ATOM 966 C C . ARG A 1 127 ? 19.416 -0.863 -23.361 1.00 89.69 127 ARG A C 1
ATOM 968 O O . ARG A 1 127 ? 19.466 -2.015 -22.949 1.00 89.69 127 ARG A O 1
ATOM 975 N N . ALA A 1 128 ? 18.269 -0.262 -23.682 1.00 89.62 128 ALA A N 1
ATOM 976 C CA . ALA A 1 128 ? 16.966 -0.922 -23.565 1.00 89.62 128 ALA A CA 1
ATOM 977 C C . ALA A 1 128 ? 16.839 -2.166 -24.455 1.00 89.62 128 ALA A C 1
ATOM 979 O O . ALA A 1 128 ? 16.331 -3.192 -24.006 1.00 89.62 128 ALA A O 1
ATOM 980 N N . GLU A 1 129 ? 17.337 -2.106 -25.693 1.00 91.88 129 GLU A N 1
ATOM 981 C CA . GLU A 1 129 ? 17.387 -3.271 -26.584 1.00 91.88 129 GLU A CA 1
ATOM 982 C C . GLU A 1 129 ? 18.259 -4.384 -26.003 1.00 91.88 129 GLU A C 1
ATOM 984 O O . GLU A 1 129 ? 17.856 -5.544 -26.019 1.00 91.88 129 GLU A O 1
ATOM 989 N N . THR A 1 130 ? 19.427 -4.038 -25.455 1.00 92.75 130 THR A N 1
ATOM 990 C CA . THR A 1 130 ? 20.349 -5.008 -24.850 1.00 92.75 130 THR A CA 1
ATOM 991 C C . THR A 1 130 ? 19.738 -5.637 -23.603 1.00 92.75 130 THR A C 1
ATOM 993 O O . THR A 1 130 ? 19.758 -6.854 -23.472 1.00 92.75 130 THR A O 1
ATOM 996 N N . PHE A 1 131 ? 19.120 -4.837 -22.733 1.00 91.12 131 PHE A N 1
ATOM 997 C CA . PHE A 1 131 ? 18.387 -5.316 -21.563 1.00 91.12 131 PHE A CA 1
ATOM 998 C C . PHE A 1 131 ? 17.271 -6.301 -21.951 1.00 91.12 131 PHE A C 1
ATOM 1000 O O . PHE A 1 131 ? 17.227 -7.428 -21.455 1.00 91.12 131 PHE A O 1
ATOM 1007 N N . ALA A 1 132 ? 16.405 -5.917 -22.896 1.00 90.62 132 ALA A N 1
ATOM 1008 C CA . ALA A 1 132 ? 15.316 -6.767 -23.376 1.00 90.62 132 ALA A CA 1
ATOM 1009 C C . ALA A 1 132 ? 15.833 -8.045 -24.056 1.00 90.62 132 ALA A C 1
ATOM 1011 O O . ALA A 1 132 ? 15.260 -9.128 -23.903 1.00 90.62 132 ALA A O 1
ATOM 1012 N N . GLN A 1 133 ? 16.946 -7.932 -24.781 1.00 93.94 133 GLN A N 1
ATOM 1013 C CA . GLN A 1 133 ? 17.621 -9.064 -25.390 1.00 93.94 133 GLN A CA 1
ATOM 1014 C C . GLN A 1 133 ? 18.180 -10.030 -24.340 1.00 93.94 133 GLN A C 1
ATOM 1016 O O . GLN A 1 133 ? 17.946 -11.229 -24.465 1.00 93.94 133 GLN A O 1
ATOM 1021 N N . SER A 1 134 ? 18.860 -9.538 -23.304 1.00 93.25 134 SER A N 1
ATOM 1022 C CA . SER A 1 134 ? 19.381 -10.362 -22.210 1.00 93.25 134 SER A CA 1
ATOM 1023 C C . SER A 1 134 ? 18.262 -11.125 -21.497 1.00 93.25 134 SER A C 1
ATOM 1025 O O . SER A 1 134 ? 18.396 -12.324 -21.259 1.00 93.25 134 SER A O 1
ATOM 1027 N N . LEU A 1 135 ? 17.115 -10.478 -21.254 1.00 90.62 135 LEU A N 1
ATOM 1028 C CA . LEU A 1 135 ? 15.931 -11.137 -20.694 1.00 90.62 135 LEU A CA 1
ATOM 1029 C C . LEU A 1 135 ? 15.397 -12.269 -21.589 1.00 90.62 135 LEU A C 1
ATOM 1031 O O . LEU A 1 135 ? 15.079 -13.350 -21.093 1.00 90.62 135 LEU A O 1
ATOM 1035 N N . ARG A 1 136 ? 15.310 -12.045 -22.908 1.00 91.56 136 ARG A N 1
ATOM 1036 C CA . ARG A 1 136 ? 14.886 -13.067 -23.883 1.00 91.56 136 ARG A CA 1
ATOM 1037 C C . ARG A 1 136 ? 15.877 -14.229 -23.961 1.00 91.56 136 ARG A C 1
ATOM 1039 O O . ARG A 1 136 ? 15.470 -15.386 -24.027 1.00 91.56 136 ARG A O 1
ATOM 1046 N N . ASP A 1 137 ? 17.167 -13.917 -23.982 1.00 93.19 137 ASP A N 1
ATOM 1047 C CA . ASP A 1 137 ? 18.240 -14.897 -24.155 1.00 93.19 137 ASP A CA 1
ATOM 1048 C C . ASP A 1 137 ? 18.496 -15.704 -22.860 1.00 93.19 137 ASP A C 1
ATOM 1050 O O . ASP A 1 137 ? 19.237 -16.687 -22.881 1.00 93.19 137 ASP A O 1
ATOM 1054 N N . GLY A 1 138 ? 17.835 -15.340 -21.751 1.00 90.19 138 GLY A N 1
ATOM 1055 C CA . GLY A 1 138 ? 17.976 -15.984 -20.442 1.00 90.19 138 GLY A CA 1
ATOM 1056 C C . GLY A 1 138 ? 19.241 -15.572 -19.688 1.00 90.19 138 GLY A C 1
ATOM 1057 O O . GLY A 1 138 ? 19.600 -16.202 -18.695 1.00 90.19 138 GLY A O 1
ATOM 1058 N N . ASP A 1 139 ? 19.920 -14.521 -20.146 1.00 93.81 139 ASP A N 1
ATOM 1059 C CA . ASP A 1 139 ? 21.073 -13.922 -19.479 1.00 93.81 139 ASP A CA 1
ATOM 1060 C C . ASP A 1 139 ? 20.605 -12.895 -18.437 1.00 93.81 139 ASP A C 1
ATOM 1062 O O . ASP A 1 139 ? 20.737 -11.677 -18.592 1.00 93.81 139 ASP A O 1
ATOM 1066 N N . PHE A 1 140 ? 19.994 -13.404 -17.365 1.00 90.88 140 PHE A N 1
ATOM 1067 C CA . PHE A 1 140 ? 19.421 -12.570 -16.306 1.00 90.88 140 PHE A CA 1
ATOM 1068 C C . PHE A 1 140 ? 20.489 -11.811 -15.511 1.00 90.88 140 PHE A C 1
ATOM 1070 O O . PHE A 1 140 ? 20.209 -10.729 -15.005 1.00 90.88 140 PHE A O 1
ATOM 1077 N N . GLY A 1 141 ? 21.723 -12.323 -15.455 1.00 89.81 141 GLY A N 1
ATOM 1078 C CA . GLY A 1 141 ? 22.836 -11.639 -14.797 1.00 89.81 141 GLY A CA 1
ATOM 1079 C C . GLY A 1 141 ? 23.200 -10.332 -15.501 1.00 89.81 141 GLY A C 1
ATOM 1080 O O . GLY A 1 141 ? 23.298 -9.299 -14.843 1.00 89.81 141 GLY A O 1
ATOM 1081 N N . THR A 1 142 ? 23.327 -10.362 -16.832 1.00 91.31 142 THR A N 1
ATOM 1082 C CA . THR A 1 142 ? 23.567 -9.151 -17.632 1.00 91.31 142 THR A CA 1
ATOM 1083 C C . THR A 1 142 ? 22.356 -8.221 -17.618 1.00 91.31 142 THR A C 1
ATOM 1085 O O . THR A 1 142 ? 22.528 -7.011 -17.515 1.00 91.31 142 THR A O 1
ATOM 1088 N N . ALA A 1 143 ? 21.130 -8.759 -17.679 1.00 89.75 143 ALA A N 1
ATOM 1089 C CA . ALA A 1 143 ? 19.917 -7.943 -17.568 1.00 89.75 143 ALA A CA 1
ATOM 1090 C C . ALA A 1 143 ? 19.865 -7.180 -16.232 1.00 89.75 143 ALA A C 1
ATOM 1092 O O . ALA A 1 143 ? 19.492 -6.010 -16.209 1.00 89.75 143 ALA A O 1
ATOM 1093 N N . PHE A 1 144 ? 20.288 -7.820 -15.138 1.00 88.25 144 PHE A N 1
ATOM 1094 C CA . PHE A 1 144 ? 20.341 -7.203 -13.818 1.00 88.25 144 PHE A CA 1
ATOM 1095 C C . PHE A 1 144 ? 21.320 -6.025 -13.748 1.00 88.25 144 PHE A C 1
ATOM 1097 O O . PHE A 1 144 ? 21.022 -5.018 -13.118 1.00 88.25 144 PHE A O 1
ATOM 1104 N N . ASP A 1 145 ? 22.471 -6.118 -14.418 1.00 88.62 145 ASP A N 1
ATOM 1105 C CA . ASP A 1 145 ? 23.513 -5.085 -14.349 1.00 88.62 145 ASP A CA 1
ATOM 1106 C C . ASP A 1 145 ? 23.112 -3.747 -14.995 1.00 88.62 145 ASP A C 1
ATOM 1108 O O . ASP A 1 145 ? 23.800 -2.750 -14.785 1.00 88.62 145 ASP A O 1
ATOM 1112 N N . PHE A 1 146 ? 22.005 -3.696 -15.746 1.00 86.06 146 PHE A N 1
ATOM 1113 C CA . PHE A 1 146 ? 21.447 -2.428 -16.220 1.00 86.06 146 PHE A CA 1
ATOM 1114 C C . PHE A 1 146 ? 20.758 -1.633 -15.109 1.00 86.06 146 PHE A C 1
ATOM 1116 O O . PHE A 1 146 ? 20.682 -0.415 -15.222 1.00 86.06 146 PHE A O 1
ATOM 1123 N N . LEU A 1 147 ? 20.254 -2.300 -14.073 1.00 82.06 147 LEU A N 1
ATOM 1124 C CA . LEU A 1 147 ? 19.338 -1.723 -13.096 1.00 82.06 147 LEU A CA 1
ATOM 1125 C C . LEU A 1 147 ? 20.040 -0.791 -12.108 1.00 82.06 147 LEU A C 1
ATOM 1127 O O . LEU A 1 147 ? 21.133 -1.088 -11.624 1.00 82.06 147 LEU A O 1
ATOM 1131 N N . ASP A 1 148 ? 19.356 0.293 -11.745 1.00 78.44 148 ASP A N 1
ATOM 1132 C CA . ASP A 1 148 ? 19.795 1.220 -10.700 1.00 78.44 148 ASP A CA 1
ATOM 1133 C C . ASP A 1 148 ? 19.568 0.637 -9.292 1.00 78.44 148 ASP A C 1
ATOM 1135 O O . ASP A 1 148 ? 18.605 0.951 -8.586 1.00 78.44 148 ASP A O 1
ATOM 1139 N N . THR A 1 149 ? 20.469 -0.254 -8.878 1.00 78.12 149 THR A N 1
ATOM 1140 C CA . THR A 1 149 ? 20.413 -0.890 -7.554 1.00 78.12 149 THR A CA 1
ATOM 1141 C C . THR A 1 149 ? 20.647 0.088 -6.410 1.00 78.12 149 THR A C 1
ATOM 1143 O O . THR A 1 149 ? 20.183 -0.167 -5.301 1.00 78.12 149 THR A O 1
ATOM 1146 N N . ASP A 1 150 ? 21.343 1.197 -6.662 1.00 75.88 150 ASP A N 1
ATOM 1147 C CA . ASP A 1 150 ? 21.650 2.201 -5.644 1.00 75.88 150 ASP A CA 1
ATOM 1148 C C . ASP A 1 150 ? 20.409 3.029 -5.304 1.00 75.88 150 ASP A C 1
ATOM 1150 O O . ASP A 1 150 ? 20.145 3.291 -4.128 1.00 75.88 150 ASP A O 1
ATOM 1154 N N . SER A 1 151 ? 19.598 3.390 -6.303 1.00 71.62 151 SER A N 1
ATOM 1155 C CA . SER A 1 151 ? 18.296 4.017 -6.063 1.00 71.62 151 SER A CA 1
ATOM 1156 C C . SER A 1 151 ? 17.308 3.051 -5.411 1.00 71.62 151 SER A C 1
ATOM 1158 O O . SER A 1 151 ? 16.609 3.472 -4.493 1.00 71.62 151 SER A O 1
ATOM 1160 N N . ILE A 1 152 ? 17.299 1.764 -5.790 1.00 71.69 152 ILE A N 1
ATOM 1161 C CA . ILE A 1 152 ? 16.495 0.732 -5.103 1.00 71.69 152 ILE A CA 1
ATOM 1162 C C . ILE A 1 152 ? 16.910 0.632 -3.629 1.00 71.69 152 ILE A C 1
ATOM 1164 O O . ILE A 1 152 ? 16.061 0.680 -2.743 1.00 71.69 152 ILE A O 1
ATOM 1168 N N . TYR A 1 153 ? 18.212 0.548 -3.347 1.00 73.12 153 TYR A N 1
ATOM 1169 C CA . TYR A 1 153 ? 18.743 0.520 -1.984 1.00 73.12 153 TYR A CA 1
ATOM 1170 C C . TYR A 1 153 ? 18.356 1.784 -1.203 1.00 73.12 153 TYR A C 1
ATOM 1172 O O . TYR A 1 153 ? 17.851 1.697 -0.087 1.00 73.12 153 TYR A O 1
ATOM 1180 N N . ALA A 1 154 ? 18.509 2.969 -1.798 1.00 70.38 154 ALA A N 1
ATOM 1181 C CA . ALA A 1 154 ? 18.113 4.227 -1.171 1.00 70.38 154 ALA A CA 1
ATOM 11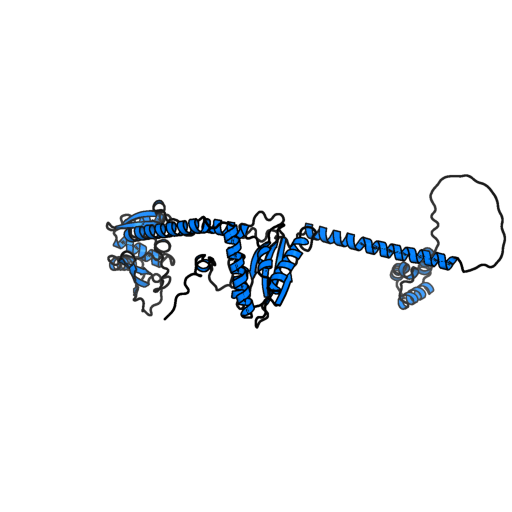82 C C . ALA A 1 154 ? 16.599 4.306 -0.903 1.00 70.38 154 ALA A C 1
ATOM 1184 O O . ALA A 1 154 ? 16.197 4.824 0.138 1.00 70.38 154 ALA A O 1
ATOM 1185 N N . GLU A 1 155 ? 15.765 3.787 -1.808 1.00 65.88 155 GLU A N 1
ATOM 1186 C CA . GLU A 1 155 ? 14.310 3.720 -1.651 1.00 65.88 155 GLU A CA 1
ATOM 1187 C C . GLU A 1 155 ? 13.916 2.753 -0.529 1.00 65.88 155 GLU A C 1
ATOM 1189 O O . GLU A 1 155 ? 13.122 3.139 0.323 1.00 65.88 155 GLU A O 1
ATOM 1194 N N . ILE A 1 156 ? 14.519 1.558 -0.445 1.00 66.44 156 ILE A N 1
ATOM 1195 C CA . ILE A 1 156 ? 14.335 0.642 0.700 1.00 66.44 156 ILE A CA 1
ATOM 1196 C C . ILE A 1 156 ? 14.703 1.352 1.985 1.00 66.44 156 ILE A C 1
ATOM 1198 O O . ILE A 1 156 ? 13.923 1.356 2.928 1.00 66.44 156 ILE A O 1
ATOM 1202 N N . HIS A 1 157 ? 15.877 1.975 2.025 1.00 66.38 157 HIS A N 1
ATOM 1203 C CA . HIS A 1 157 ? 16.337 2.677 3.211 1.00 66.38 157 HIS A CA 1
ATOM 1204 C C . HIS A 1 157 ? 15.411 3.826 3.588 1.00 66.38 157 HIS A C 1
ATOM 1206 O O . HIS A 1 157 ? 15.223 4.054 4.774 1.00 66.38 157 HIS A O 1
ATOM 1212 N N . PHE A 1 158 ? 14.827 4.530 2.618 1.00 63.44 158 PHE A N 1
ATOM 1213 C CA . PHE A 1 158 ? 13.854 5.591 2.854 1.00 63.44 158 PHE A CA 1
ATOM 1214 C C . PHE A 1 158 ? 12.509 5.048 3.356 1.00 63.44 158 PHE A C 1
ATOM 1216 O O . PHE A 1 158 ? 12.004 5.531 4.365 1.00 63.44 158 PHE A O 1
ATOM 1223 N N . LEU A 1 159 ? 11.955 4.025 2.699 1.00 58.28 159 LEU A N 1
ATOM 1224 C CA . LEU A 1 159 ? 10.707 3.365 3.099 1.00 58.28 159 LEU A CA 1
ATOM 1225 C C . LEU A 1 159 ? 10.838 2.685 4.465 1.00 58.28 159 LEU A C 1
ATOM 1227 O O . LEU A 1 159 ? 9.892 2.676 5.246 1.00 58.28 159 LEU A O 1
ATOM 1231 N N . ASN A 1 160 ? 12.024 2.162 4.765 1.00 61.31 160 ASN A N 1
ATOM 1232 C CA . ASN A 1 160 ? 12.364 1.608 6.063 1.00 61.31 160 ASN A CA 1
ATOM 1233 C C . ASN A 1 160 ? 12.756 2.709 7.059 1.00 61.31 160 ASN A C 1
ATOM 1235 O O . ASN A 1 160 ? 12.641 2.488 8.248 1.00 61.31 160 ASN A O 1
ATOM 1239 N N . ALA A 1 161 ? 13.194 3.906 6.661 1.00 56.97 161 ALA A N 1
ATOM 1240 C CA . ALA A 1 161 ? 13.654 4.923 7.619 1.00 56.97 161 ALA A CA 1
ATOM 1241 C C . ALA A 1 161 ? 12.545 5.405 8.567 1.00 5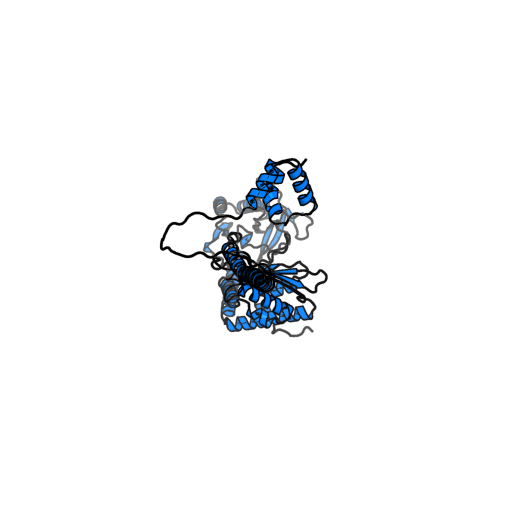6.97 161 ALA A C 1
ATOM 1243 O O . ALA A 1 161 ? 12.849 5.818 9.690 1.00 56.97 161 ALA A O 1
ATOM 1244 N N . GLU A 1 162 ? 11.279 5.328 8.150 1.00 55.38 162 GLU A N 1
ATOM 1245 C CA . GLU A 1 162 ? 10.135 5.624 9.006 1.00 55.38 162 GLU A CA 1
ATOM 1246 C C . GLU A 1 162 ? 9.238 4.392 9.156 1.00 55.38 162 GLU A C 1
ATOM 1248 O O . GLU A 1 162 ? 8.709 3.885 8.166 1.00 55.38 162 GLU A O 1
ATOM 1253 N N . PRO A 1 163 ? 9.004 3.899 10.386 1.00 55.94 163 PRO A N 1
ATOM 1254 C CA . PRO A 1 163 ? 8.003 2.871 10.600 1.00 55.94 163 PRO A CA 1
ATOM 1255 C C . PRO A 1 163 ? 6.648 3.361 10.067 1.00 55.94 163 PRO A C 1
ATOM 1257 O O . PRO A 1 163 ? 6.114 4.353 10.560 1.00 55.94 163 PRO A O 1
ATOM 1260 N N . PHE A 1 164 ? 6.045 2.636 9.116 1.00 54.25 164 PHE A N 1
ATOM 1261 C CA . PHE A 1 164 ? 4.643 2.860 8.716 1.00 54.25 164 PHE A CA 1
ATOM 1262 C C . PHE A 1 164 ? 3.686 2.813 9.923 1.00 54.25 164 PHE A C 1
ATOM 1264 O O . PHE A 1 164 ? 2.602 3.397 9.904 1.00 54.25 164 PHE A O 1
ATOM 1271 N N . VAL A 1 165 ? 4.110 2.138 10.995 1.00 56.12 165 VAL A N 1
ATOM 1272 C CA . VAL A 1 165 ? 3.512 2.231 12.324 1.00 56.12 165 VAL A CA 1
ATOM 1273 C C . VAL A 1 165 ? 3.859 3.596 12.920 1.00 56.12 165 VAL A C 1
ATOM 1275 O O . VAL A 1 165 ? 4.942 3.787 13.462 1.00 56.12 165 VAL A O 1
ATOM 1278 N N . GLN A 1 166 ? 2.938 4.556 12.857 1.00 65.00 166 GLN A N 1
ATOM 1279 C CA . GLN A 1 166 ? 3.112 5.812 13.584 1.00 65.00 166 GLN A CA 1
ATOM 1280 C C . GLN A 1 166 ? 3.076 5.551 15.091 1.00 65.00 166 GLN A C 1
ATOM 1282 O O . GLN A 1 166 ? 2.204 4.829 15.585 1.00 65.00 166 GLN A O 1
ATOM 1287 N N . LEU A 1 167 ? 4.011 6.157 15.827 1.00 70.38 167 LEU A N 1
ATOM 1288 C CA . LEU A 1 167 ? 3.958 6.149 17.283 1.00 70.38 167 LEU A CA 1
ATOM 1289 C C . LEU A 1 167 ? 2.743 6.969 17.726 1.00 70.38 167 LEU A C 1
ATOM 1291 O O . LEU A 1 167 ? 2.685 8.182 17.514 1.00 70.38 167 LEU A O 1
ATOM 1295 N N . ILE A 1 168 ? 1.772 6.301 18.337 1.00 76.06 168 ILE A N 1
ATOM 1296 C CA . ILE A 1 168 ? 0.587 6.946 18.885 1.00 76.06 168 ILE A CA 1
ATOM 1297 C C . ILE A 1 168 ? 1.003 7.683 20.149 1.00 76.06 168 ILE A C 1
ATOM 1299 O O . ILE A 1 168 ? 1.492 7.081 21.108 1.00 76.06 168 ILE A O 1
ATOM 1303 N N . ASP A 1 169 ? 0.768 8.991 20.163 1.00 73.19 169 ASP A N 1
ATOM 1304 C CA . ASP A 1 169 ? 1.057 9.811 21.323 1.00 73.19 169 ASP A CA 1
ATOM 1305 C C . ASP A 1 169 ? -0.199 10.091 22.162 1.00 73.19 169 ASP A C 1
ATOM 1307 O O . ASP A 1 169 ? -1.242 10.523 21.663 1.00 73.19 169 ASP A O 1
ATOM 1311 N N . ARG A 1 170 ? -0.078 9.912 23.482 1.00 79.38 170 ARG A N 1
ATOM 1312 C CA . ARG A 1 170 ? -1.133 10.210 24.460 1.00 79.38 170 ARG A CA 1
ATOM 1313 C C . ARG A 1 170 ? -1.540 11.682 24.430 1.00 79.38 170 ARG A C 1
ATOM 1315 O O . ARG A 1 170 ? -2.692 11.983 24.725 1.00 79.38 170 ARG A O 1
ATOM 1322 N N . TRP A 1 171 ? -0.633 12.590 24.056 1.00 76.69 171 TRP A N 1
ATOM 1323 C CA . TRP A 1 171 ? -0.914 14.030 23.956 1.00 76.69 171 TRP A CA 1
ATOM 1324 C C . TRP A 1 171 ? -1.868 14.390 22.808 1.00 76.69 171 TRP A C 1
ATOM 1326 O O . TRP A 1 171 ? -2.465 15.466 22.828 1.00 76.69 171 TRP A O 1
ATOM 1336 N N . SER A 1 172 ? -2.061 13.497 21.832 1.00 77.06 172 SER A N 1
ATOM 1337 C CA . SER A 1 172 ? -3.046 13.667 20.755 1.00 77.06 172 SER A CA 1
ATOM 1338 C C . SER A 1 172 ? -4.480 13.340 21.188 1.00 77.06 172 SER A C 1
ATOM 1340 O O . SER A 1 172 ? -5.423 13.574 20.426 1.00 77.06 172 SER A O 1
ATOM 1342 N N . PHE A 1 173 ? -4.652 12.828 22.409 1.00 86.12 173 PHE A N 1
ATOM 1343 C CA . PHE A 1 173 ? -5.939 12.451 22.973 1.00 86.12 173 PHE A CA 1
ATOM 1344 C C . PHE A 1 173 ? -6.331 13.357 24.130 1.00 86.12 173 PHE A C 1
ATOM 1346 O O . PHE A 1 173 ? -5.508 13.795 24.937 1.00 86.12 173 PHE A O 1
ATOM 1353 N N . ARG A 1 174 ? -7.635 13.582 24.246 1.00 87.12 174 ARG A N 1
ATOM 1354 C CA . ARG A 1 174 ? -8.245 14.148 25.448 1.00 87.12 174 ARG A CA 1
ATOM 1355 C C . ARG A 1 174 ? -8.817 13.020 26.282 1.00 87.12 174 ARG A C 1
ATOM 1357 O O . ARG A 1 174 ? -9.100 11.942 25.763 1.00 87.12 174 ARG A O 1
ATOM 1364 N N . SER A 1 175 ? -8.965 13.266 27.576 1.00 88.81 175 SER A N 1
ATOM 1365 C CA . SER A 1 175 ? -9.603 12.313 28.473 1.00 88.81 175 SER A CA 1
ATOM 1366 C C . SER A 1 175 ? -10.807 12.927 29.154 1.00 88.81 175 SER A C 1
ATOM 1368 O O . SER A 1 175 ? -10.698 14.028 29.695 1.00 88.81 175 SER A O 1
ATOM 1370 N N . LEU A 1 176 ? -11.877 12.152 29.247 1.00 90.75 176 LEU A N 1
ATOM 1371 C CA . LEU A 1 176 ? -13.043 12.455 30.063 1.00 90.75 176 LEU A CA 1
ATOM 1372 C C . LEU A 1 176 ? -13.301 11.325 31.065 1.00 90.75 176 LEU A C 1
ATOM 1374 O O . LEU A 1 176 ? -12.743 10.233 30.955 1.00 90.75 176 LEU A O 1
ATOM 1378 N N . THR A 1 177 ? -14.158 11.592 32.044 1.00 90.94 177 THR A N 1
ATOM 1379 C CA . THR A 1 177 ? -14.561 10.610 33.053 1.00 90.94 177 THR A CA 1
ATOM 1380 C C . THR A 1 177 ? -16.059 10.372 32.956 1.00 90.94 177 THR A C 1
ATOM 1382 O O . THR A 1 177 ? -16.836 11.327 32.979 1.00 90.94 177 THR A O 1
ATOM 1385 N N . VAL A 1 178 ? -16.446 9.102 32.869 1.00 91.00 178 VAL A N 1
ATOM 1386 C CA . VAL A 1 178 ? -17.832 8.628 32.846 1.00 91.00 178 VAL A CA 1
ATOM 1387 C C . VAL A 1 178 ? -17.945 7.550 33.921 1.00 91.00 178 VAL A C 1
ATOM 1389 O O . VAL A 1 178 ? -17.296 6.518 33.813 1.00 91.00 178 VAL A O 1
ATOM 1392 N N . ASP A 1 179 ? -18.738 7.807 34.964 1.00 85.56 179 ASP A N 1
ATOM 1393 C CA . ASP A 1 179 ? -18.954 6.883 36.096 1.00 85.56 179 ASP A CA 1
ATOM 1394 C C . ASP A 1 179 ? -17.659 6.373 36.756 1.00 85.56 179 ASP A C 1
ATOM 1396 O O . ASP A 1 179 ? -17.411 5.177 36.843 1.00 85.56 179 ASP A O 1
ATOM 1400 N N . GLU A 1 180 ? -16.786 7.301 37.163 1.00 86.06 180 GLU A N 1
ATOM 1401 C CA . GLU A 1 180 ? -15.469 7.016 37.769 1.00 86.06 180 GLU A CA 1
ATOM 1402 C C . GLU A 1 180 ? -14.453 6.311 36.845 1.00 86.06 180 GLU A C 1
ATOM 1404 O O . GLU A 1 180 ? -13.266 6.262 37.171 1.00 86.06 180 GLU A O 1
ATOM 1409 N N . GLU A 1 181 ? -14.860 5.854 35.658 1.00 90.75 181 GLU A N 1
ATOM 1410 C CA . GLU A 1 181 ? -13.969 5.326 34.629 1.00 90.75 181 GLU A CA 1
ATOM 1411 C C . GLU A 1 181 ? -13.500 6.422 33.668 1.00 90.75 181 GLU A C 1
ATOM 1413 O O . GLU A 1 181 ? -14.242 7.327 33.274 1.00 90.75 181 GLU A O 1
ATOM 1418 N N . LYS A 1 182 ? -12.234 6.339 33.264 1.00 92.81 182 LYS A N 1
ATOM 1419 C CA . LYS A 1 182 ? -11.620 7.293 32.345 1.00 92.81 182 LYS A CA 1
ATOM 1420 C C . LYS A 1 182 ? -11.648 6.767 30.914 1.00 92.81 182 LYS A C 1
ATOM 1422 O O . LYS A 1 182 ? -11.291 5.617 30.660 1.00 92.81 182 LYS A O 1
ATOM 1427 N N . TYR A 1 183 ? -12.023 7.641 29.989 1.00 92.69 183 TYR A N 1
ATOM 1428 C CA . TYR A 1 183 ? -12.098 7.372 28.558 1.00 92.69 183 TYR A CA 1
ATOM 1429 C C . TYR A 1 183 ? -11.247 8.379 27.793 1.00 92.69 183 TYR A C 1
ATOM 1431 O O . TYR A 1 183 ? -11.145 9.541 28.187 1.00 92.69 183 TYR A O 1
ATOM 1439 N N . TYR A 1 184 ? -10.646 7.924 26.702 1.00 91.62 184 TYR A N 1
ATOM 1440 C CA . TYR A 1 184 ? -9.825 8.705 25.790 1.00 91.62 184 TYR A CA 1
ATOM 1441 C C . TYR A 1 184 ? -10.564 8.930 24.477 1.00 91.62 184 TYR A C 1
ATOM 1443 O O . TYR A 1 184 ? -11.197 8.013 23.959 1.00 91.62 184 TYR A O 1
ATOM 1451 N N . THR A 1 185 ? -10.477 10.147 23.947 1.00 89.00 185 THR A N 1
ATOM 1452 C CA . THR A 1 185 ? -11.117 10.537 22.687 1.00 89.00 185 THR A CA 1
ATOM 1453 C C . THR A 1 185 ? -10.167 11.351 21.814 1.00 89.00 185 THR A C 1
ATOM 1455 O O . THR A 1 185 ? -9.302 12.080 22.317 1.00 89.00 185 THR A O 1
ATOM 1458 N N . GLN A 1 186 ? -10.295 11.199 20.495 1.00 80.44 186 GLN A N 1
ATOM 1459 C CA . GLN A 1 186 ? -9.475 11.932 19.535 1.00 80.44 186 GLN A CA 1
ATOM 1460 C C . GLN A 1 186 ? -9.889 13.406 19.466 1.00 80.44 186 GLN A C 1
ATOM 1462 O O . GLN A 1 186 ? -11.064 13.755 19.564 1.00 80.44 186 GLN A O 1
ATOM 1467 N N . ALA A 1 187 ? -8.932 14.292 19.178 1.00 67.31 187 ALA A N 1
ATOM 1468 C CA . ALA A 1 187 ? -9.180 15.734 19.083 1.00 67.31 187 ALA A CA 1
ATOM 1469 C C . ALA A 1 187 ? -10.243 16.147 18.036 1.00 67.31 187 ALA A C 1
ATOM 1471 O O . ALA A 1 187 ? -10.776 17.252 18.109 1.00 67.31 187 ALA A O 1
ATOM 1472 N N . LYS A 1 188 ? -10.594 15.288 17.072 1.00 66.44 188 LYS A N 1
ATOM 1473 C CA . LYS A 1 188 ? -11.664 15.570 16.097 1.00 66.44 188 LYS A CA 1
ATOM 1474 C C . LYS A 1 188 ? -13.075 15.514 16.708 1.00 66.44 188 LYS A C 1
ATOM 1476 O O . LYS A 1 188 ? -13.989 16.087 16.130 1.00 66.44 188 LYS A O 1
ATOM 1481 N N . VAL A 1 189 ? -13.240 14.907 17.887 1.00 68.06 189 VAL A N 1
ATOM 1482 C CA . VAL A 1 189 ? -14.536 14.694 18.572 1.00 68.06 189 VAL A CA 1
ATOM 1483 C C . VAL A 1 189 ? -14.813 15.777 19.644 1.00 68.06 189 VAL A C 1
ATOM 1485 O O . VAL A 1 189 ? -15.754 15.682 20.431 1.00 68.06 189 VAL A O 1
ATOM 1488 N N . THR A 1 190 ? -14.007 16.850 19.680 1.00 63.94 190 THR A N 1
ATOM 1489 C CA . THR A 1 190 ? -13.988 17.852 20.775 1.00 63.94 190 THR A CA 1
ATOM 1490 C C . THR A 1 190 ? -15.346 18.533 21.029 1.00 63.94 190 THR A C 1
ATOM 1492 O O . THR A 1 190 ? -15.696 18.813 22.181 1.00 63.94 190 THR A O 1
ATOM 1495 N N . ASP A 1 191 ? -16.136 18.787 19.982 1.00 68.56 191 ASP A N 1
ATOM 1496 C CA . ASP A 1 191 ? -17.433 19.466 20.126 1.00 68.56 191 ASP A CA 1
ATOM 1497 C C . ASP A 1 191 ? -18.450 18.603 20.888 1.00 68.56 191 ASP A C 1
ATOM 1499 O O . ASP A 1 191 ? -19.243 19.115 21.676 1.00 68.56 191 ASP A O 1
ATOM 1503 N N . ILE A 1 192 ? -18.383 17.281 20.716 1.00 69.06 192 ILE A N 1
ATOM 1504 C CA . ILE A 1 192 ? -19.301 16.328 21.348 1.00 69.06 192 ILE A CA 1
ATOM 1505 C C . ILE A 1 192 ? -18.865 16.038 22.783 1.00 69.06 192 ILE A C 1
ATOM 1507 O O . ILE A 1 192 ? -19.706 16.011 23.677 1.00 69.06 192 ILE A O 1
ATOM 1511 N N . GLU A 1 193 ? -17.557 15.908 23.036 1.00 72.19 193 GLU A N 1
ATOM 1512 C CA . GLU A 1 193 ? -17.011 15.769 24.396 1.00 72.19 193 GLU A CA 1
ATOM 1513 C C . GLU A 1 193 ? -17.538 16.872 25.325 1.00 72.19 193 GLU A C 1
ATOM 1515 O O . GLU A 1 193 ? -18.021 16.587 26.421 1.00 72.19 193 GLU A O 1
ATOM 1520 N N . THR A 1 194 ? -17.503 18.124 24.860 1.00 74.88 194 THR A N 1
ATOM 1521 C CA . THR A 1 194 ? -17.934 19.286 25.650 1.00 74.88 194 THR A CA 1
ATOM 1522 C C . THR A 1 194 ? -19.416 19.206 26.030 1.00 74.88 194 THR A C 1
ATOM 1524 O O . THR A 1 194 ? -19.794 19.608 27.129 1.00 74.88 194 THR A O 1
ATOM 1527 N N . VAL A 1 195 ? -20.259 18.680 25.137 1.00 74.94 195 VAL A N 1
ATOM 1528 C CA . VAL A 1 195 ? -21.702 18.515 25.373 1.00 74.94 195 VAL A CA 1
ATOM 1529 C C . VAL A 1 195 ? -21.981 17.384 26.360 1.00 74.94 195 VAL A C 1
ATOM 1531 O O . VAL A 1 195 ? -22.884 17.498 27.185 1.00 74.94 195 VAL A O 1
ATOM 1534 N N . LEU A 1 196 ? -21.211 16.300 26.282 1.00 82.25 196 LEU A N 1
ATOM 1535 C CA . LEU A 1 196 ? -21.456 15.084 27.053 1.00 82.25 196 LEU A CA 1
ATOM 1536 C C . LEU A 1 196 ? -20.808 15.091 28.448 1.00 82.25 196 LEU A C 1
ATOM 1538 O O . LEU A 1 196 ? -21.123 14.246 29.291 1.00 82.25 196 LEU A O 1
ATOM 1542 N N . GLN A 1 197 ? -19.900 16.030 28.720 1.00 80.38 197 GLN A N 1
ATOM 1543 C CA . GLN A 1 197 ? -19.163 16.082 29.977 1.00 80.38 197 GLN A CA 1
ATOM 1544 C C . GLN A 1 197 ? -20.083 16.343 31.182 1.00 80.38 197 GLN A C 1
ATOM 1546 O O . GLN A 1 197 ? -20.826 17.320 31.235 1.00 80.38 197 GLN A O 1
ATOM 1551 N N . GLY A 1 198 ? -19.991 15.477 32.197 1.00 81.50 198 GLY A N 1
ATOM 1552 C CA . GLY A 1 198 ? -20.775 15.593 33.433 1.00 81.50 198 GLY A CA 1
ATOM 1553 C C . GLY A 1 198 ? -22.209 15.062 33.340 1.00 81.50 198 GLY A C 1
ATOM 1554 O O . GLY A 1 198 ? -22.948 15.171 34.320 1.00 81.50 198 GLY A O 1
ATOM 1555 N N . MET A 1 199 ? -22.605 14.473 32.206 1.00 88.38 199 MET A N 1
ATOM 1556 C CA . MET A 1 199 ? -23.883 13.770 32.083 1.00 88.38 199 MET A CA 1
ATOM 1557 C C . MET A 1 199 ? -23.895 12.460 32.893 1.00 88.38 199 MET A C 1
ATOM 1559 O O . MET A 1 199 ? -22.844 11.833 33.069 1.00 88.38 199 MET A O 1
ATOM 1563 N N . PRO A 1 200 ? -25.072 11.994 33.356 1.00 93.56 200 PRO A N 1
ATOM 1564 C CA . PRO A 1 200 ? -25.217 10.644 33.890 1.00 93.56 200 PRO A CA 1
ATOM 1565 C C . PRO A 1 200 ? -24.760 9.595 32.869 1.00 93.56 200 PRO A C 1
ATOM 1567 O O . PRO A 1 200 ? -25.061 9.706 31.682 1.00 93.56 200 PRO A O 1
ATOM 1570 N N . ALA A 1 201 ? -24.090 8.538 33.331 1.00 93.94 201 ALA A N 1
ATOM 1571 C CA . ALA A 1 201 ? -23.472 7.535 32.459 1.00 93.94 201 ALA A CA 1
ATOM 1572 C C . ALA A 1 201 ? -24.450 6.901 31.458 1.00 93.94 201 ALA A C 1
ATOM 1574 O O . ALA A 1 201 ? -24.125 6.723 30.288 1.00 93.94 201 ALA A O 1
ATOM 1575 N N . ALA A 1 202 ? -25.673 6.602 31.897 1.00 95.12 202 ALA A N 1
ATOM 1576 C CA . ALA A 1 202 ? -26.699 6.042 31.026 1.00 95.12 202 ALA A CA 1
ATOM 1577 C C . ALA A 1 202 ? -27.117 7.007 29.901 1.00 95.12 202 ALA A C 1
ATOM 1579 O O . ALA A 1 202 ? -27.329 6.569 28.773 1.00 95.12 202 ALA A O 1
ATOM 1580 N N . GLU A 1 203 ? -27.209 8.310 30.187 1.00 94.81 203 GLU A N 1
ATOM 1581 C CA . GLU A 1 203 ? -27.522 9.332 29.181 1.00 94.81 203 GLU A CA 1
ATOM 1582 C C . GLU A 1 203 ? -26.342 9.539 28.227 1.00 94.81 203 GLU A C 1
ATOM 1584 O O . GLU A 1 203 ? -26.541 9.576 27.015 1.00 94.81 203 GLU A O 1
ATOM 1589 N N . PHE A 1 204 ? -25.114 9.576 28.759 1.00 94.62 204 PHE A N 1
ATOM 1590 C CA . PHE A 1 204 ? -23.885 9.619 27.966 1.00 94.62 204 PHE A CA 1
ATOM 1591 C C . PHE A 1 204 ? -23.862 8.490 26.927 1.00 94.62 204 PHE A C 1
ATOM 1593 O O . PHE A 1 204 ? -23.771 8.738 25.725 1.00 94.62 204 PHE A O 1
ATOM 1600 N N . TRP A 1 205 ? -24.019 7.241 27.370 1.00 94.94 205 TRP A N 1
ATOM 1601 C CA . TRP A 1 205 ? -23.971 6.088 26.472 1.00 94.94 205 TRP A CA 1
ATOM 1602 C C . TRP A 1 205 ? -25.187 6.002 25.546 1.00 94.94 205 TRP A C 1
ATOM 1604 O O . TRP A 1 205 ? -25.064 5.484 24.439 1.00 94.94 205 TRP A O 1
ATOM 1614 N N . ALA A 1 206 ? -26.340 6.555 25.936 1.00 95.19 206 ALA A N 1
ATOM 1615 C CA . ALA A 1 206 ? -27.478 6.691 25.032 1.00 95.19 206 ALA A CA 1
ATOM 1616 C C . ALA A 1 206 ? -27.151 7.623 23.854 1.00 95.19 206 ALA A C 1
ATOM 1618 O O . ALA A 1 206 ? -27.472 7.291 22.715 1.00 95.19 206 ALA A O 1
ATOM 1619 N N . HIS A 1 207 ? -26.460 8.743 24.100 1.00 92.75 207 HIS A N 1
ATOM 1620 C CA . HIS A 1 207 ? -25.980 9.625 23.033 1.00 92.75 207 HIS A CA 1
ATOM 1621 C C . HIS A 1 207 ? -24.981 8.925 22.106 1.00 92.75 207 HIS A C 1
ATOM 1623 O O . HIS A 1 207 ? -25.092 9.063 20.889 1.00 92.75 207 HIS A O 1
ATOM 1629 N N . VAL A 1 208 ? -24.057 8.129 22.652 1.00 92.75 208 VAL A N 1
ATOM 1630 C CA . VAL A 1 208 ? -23.109 7.343 21.840 1.00 92.75 208 VAL A CA 1
ATO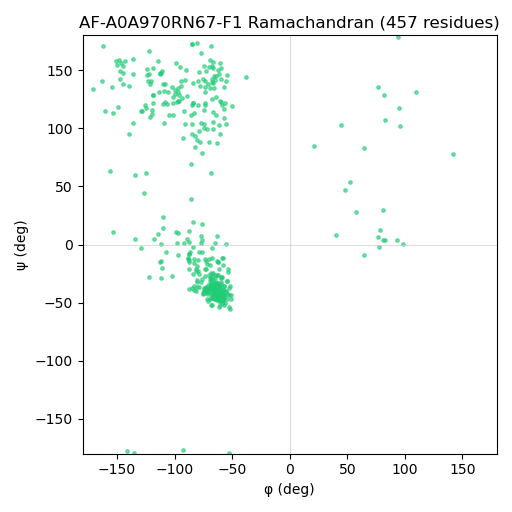M 1631 C C . VAL A 1 208 ? -23.836 6.308 20.973 1.00 92.75 208 VAL A C 1
ATOM 1633 O O . VAL A 1 208 ? -23.508 6.159 19.800 1.00 92.75 208 VAL A O 1
ATOM 1636 N N . ILE A 1 209 ? -24.863 5.631 21.499 1.00 94.50 209 ILE A N 1
ATOM 1637 C CA . ILE A 1 209 ? -25.684 4.687 20.718 1.00 94.50 209 ILE A CA 1
ATOM 1638 C C . ILE A 1 209 ? -26.380 5.393 19.548 1.00 94.50 209 ILE A C 1
ATOM 1640 O O . ILE A 1 209 ? -26.379 4.877 18.432 1.00 94.50 209 ILE A O 1
ATOM 1644 N N . LEU A 1 210 ? -26.956 6.576 19.779 1.00 92.69 210 LEU A N 1
ATOM 1645 C CA . LEU A 1 210 ? -27.590 7.357 18.711 1.00 92.69 210 LEU A CA 1
ATOM 1646 C C . LEU A 1 210 ? -26.574 7.815 17.664 1.00 92.69 210 LEU A C 1
ATOM 1648 O O . LEU A 1 210 ? -26.843 7.726 16.472 1.00 92.69 210 LEU A O 1
ATOM 1652 N N . ARG A 1 211 ? -25.381 8.221 18.101 1.00 90.31 211 ARG A N 1
ATOM 1653 C CA . ARG A 1 211 ? -24.286 8.599 17.207 1.00 90.31 211 ARG A CA 1
ATOM 1654 C C . ARG A 1 211 ? -23.821 7.433 16.337 1.00 90.31 211 ARG A C 1
ATOM 1656 O O . ARG A 1 211 ? -23.709 7.608 15.130 1.00 90.31 211 ARG A O 1
ATOM 1663 N N . ASN A 1 212 ? -23.629 6.245 16.915 1.00 91.94 212 ASN A N 1
ATOM 1664 C CA . ASN A 1 212 ? -23.332 5.035 16.142 1.00 91.94 212 ASN A CA 1
ATOM 1665 C C . ASN A 1 212 ? -24.435 4.753 15.105 1.00 91.94 212 ASN A C 1
ATOM 1667 O O . ASN A 1 212 ? -24.136 4.353 13.986 1.00 91.94 212 ASN A O 1
ATOM 1671 N N . ALA A 1 213 ? -25.708 4.974 15.460 1.00 90.81 213 ALA A N 1
ATOM 1672 C CA . ALA A 1 213 ? -26.834 4.779 14.546 1.00 90.81 213 ALA A CA 1
ATOM 1673 C C . ALA A 1 213 ? -26.832 5.773 13.366 1.00 90.81 213 ALA A C 1
ATOM 1675 O O . ALA A 1 213 ? -27.192 5.382 12.252 1.00 90.81 213 ALA A O 1
ATOM 1676 N N . GLU A 1 214 ? -26.435 7.026 13.609 1.00 88.56 214 GLU A N 1
ATOM 1677 C CA . GLU A 1 214 ? -26.422 8.128 12.637 1.00 88.56 214 GLU A CA 1
ATOM 1678 C C . GLU A 1 214 ? -25.171 8.153 11.744 1.00 88.56 214 GLU A C 1
ATOM 1680 O O . GLU A 1 214 ? -25.272 8.495 10.564 1.00 88.56 214 GLU A O 1
ATOM 1685 N N . GLU A 1 215 ? -24.002 7.784 12.275 1.00 82.81 215 GLU A N 1
ATOM 1686 C CA . GLU A 1 215 ? -22.715 7.826 11.572 1.00 82.81 215 GLU A CA 1
ATOM 1687 C C . GLU A 1 215 ? -22.207 6.405 11.252 1.00 82.81 215 GLU A C 1
ATOM 1689 O O . GLU A 1 215 ? -21.666 5.738 12.132 1.00 82.81 215 GLU A O 1
ATOM 1694 N N . PRO A 1 216 ? -22.290 5.933 9.987 1.00 67.19 216 PRO A N 1
ATOM 1695 C CA . PRO A 1 216 ? -22.021 4.532 9.625 1.00 67.19 216 PRO A CA 1
ATOM 1696 C C . PRO A 1 216 ? -20.603 4.028 9.925 1.00 67.19 216 PRO A C 1
ATOM 1698 O O . PRO A 1 216 ? -20.384 2.819 9.978 1.00 67.19 216 PRO A O 1
ATOM 1701 N N . TYR A 1 217 ? -19.644 4.945 10.066 1.00 73.88 217 TYR A N 1
ATOM 1702 C CA . TYR A 1 217 ? -18.232 4.645 10.315 1.00 73.88 217 TYR A CA 1
ATOM 1703 C C . TYR A 1 217 ? -17.852 4.727 11.801 1.00 73.88 217 TYR A C 1
ATOM 1705 O O . TYR A 1 217 ? -16.750 4.324 12.159 1.00 73.88 217 TYR A O 1
ATOM 1713 N N . CYS A 1 218 ? -18.744 5.227 12.663 1.00 78.44 218 CYS A N 1
ATOM 1714 C CA . CYS A 1 218 ? -18.531 5.259 14.105 1.00 78.44 218 CYS A CA 1
ATOM 1715 C C . CYS A 1 218 ? -19.123 3.993 14.730 1.00 78.44 218 CYS A C 1
ATOM 1717 O O . CYS A 1 218 ? -20.337 3.790 14.731 1.00 78.44 218 CYS A O 1
ATOM 1719 N N . ILE A 1 219 ? -18.267 3.142 15.293 1.00 88.94 219 ILE A N 1
ATOM 1720 C CA . ILE A 1 219 ? -18.672 1.866 15.897 1.00 88.94 219 ILE A CA 1
ATOM 1721 C C . ILE A 1 219 ? -18.159 1.737 17.326 1.00 88.94 219 ILE A C 1
ATOM 1723 O O . ILE A 1 219 ? -17.681 0.684 17.742 1.00 88.94 219 ILE A O 1
ATOM 1727 N N . THR A 1 220 ? -18.302 2.817 18.099 1.00 92.88 220 THR A N 1
ATOM 1728 C CA . THR A 1 220 ? -17.869 2.881 19.498 1.00 92.88 220 THR A CA 1
ATOM 1729 C C . THR A 1 220 ? -18.542 1.780 20.326 1.00 92.88 220 THR A C 1
ATOM 1731 O O . THR A 1 220 ? -19.772 1.797 20.465 1.00 92.88 220 THR A O 1
ATOM 1734 N N . PRO A 1 221 ? -17.777 0.832 20.899 1.00 95.00 221 PRO A N 1
ATOM 1735 C CA . PRO A 1 221 ? -18.336 -0.198 21.762 1.00 95.00 221 PRO A CA 1
ATOM 1736 C C . PRO A 1 221 ? -18.868 0.378 23.074 1.00 95.00 221 PRO A C 1
ATOM 1738 O O . PRO A 1 221 ? -18.269 1.267 23.677 1.00 95.00 221 PRO A O 1
ATOM 1741 N N . ILE A 1 222 ? -19.984 -0.171 23.541 1.00 96.06 222 ILE A N 1
ATOM 1742 C CA . ILE A 1 222 ? -20.676 0.266 24.753 1.00 96.06 222 ILE A CA 1
ATOM 1743 C C . ILE A 1 222 ? -20.428 -0.763 25.868 1.00 96.06 222 ILE A C 1
ATOM 1745 O O . ILE A 1 222 ? -20.630 -1.955 25.619 1.00 96.06 222 ILE A O 1
ATOM 1749 N N . PRO A 1 223 ? -20.024 -0.361 27.089 1.00 96.75 223 PRO A N 1
ATOM 1750 C CA . PRO A 1 223 ? -19.802 -1.295 28.194 1.00 96.75 223 PRO A CA 1
ATOM 1751 C C . PRO A 1 223 ? -21.048 -2.129 28.518 1.00 96.75 223 PRO A C 1
ATOM 1753 O O . PRO A 1 223 ? -22.152 -1.589 28.635 1.00 96.75 223 PRO A O 1
ATOM 1756 N N . GLU A 1 224 ? -20.883 -3.440 28.729 1.00 96.38 224 GLU A N 1
ATOM 1757 C CA . GLU A 1 224 ? -22.008 -4.345 29.017 1.00 96.38 224 GLU A CA 1
ATOM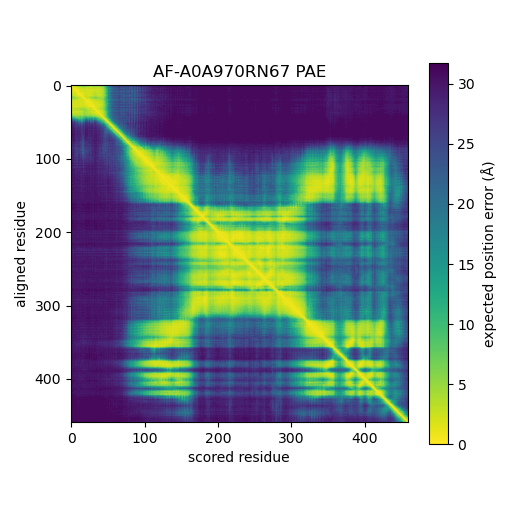 1758 C C . GLU A 1 224 ? -22.844 -3.887 30.224 1.00 96.38 224 GLU A C 1
ATOM 1760 O O . GLU A 1 224 ? -24.074 -3.923 30.174 1.00 96.38 224 GLU A O 1
ATOM 1765 N N . ALA A 1 225 ? -22.188 -3.393 31.278 1.00 94.81 225 ALA A N 1
ATOM 1766 C CA . ALA A 1 225 ? -22.842 -3.000 32.525 1.00 94.81 225 ALA A CA 1
ATOM 1767 C C . ALA A 1 225 ? -23.897 -1.888 32.359 1.00 94.81 225 ALA A C 1
ATOM 1769 O O . ALA A 1 225 ? -24.849 -1.836 33.137 1.00 94.81 225 ALA A O 1
ATOM 1770 N N . ILE A 1 226 ? -23.748 -1.013 31.357 1.00 96.19 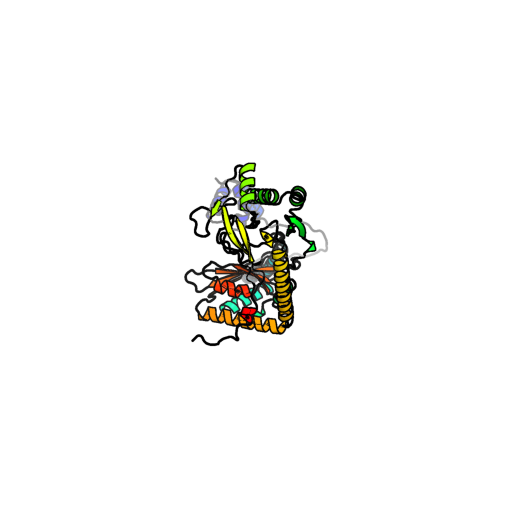226 ILE A N 1
ATOM 1771 C CA . ILE A 1 226 ? -24.617 0.159 31.151 1.00 96.19 226 ILE A CA 1
ATOM 1772 C C . ILE A 1 226 ? -25.477 0.062 29.885 1.00 96.19 226 ILE A C 1
ATOM 1774 O O . ILE A 1 226 ? -26.457 0.797 29.747 1.00 96.19 226 ILE A O 1
ATOM 1778 N N . PHE A 1 227 ? -25.151 -0.864 28.976 1.00 97.12 227 PHE A N 1
ATOM 1779 C CA . PHE A 1 227 ? -25.770 -0.967 27.655 1.00 97.12 227 PHE A CA 1
ATOM 1780 C C . PHE A 1 227 ? -27.299 -1.064 27.704 1.00 97.12 227 PHE A C 1
ATOM 1782 O O . PHE A 1 227 ? -27.978 -0.336 26.985 1.00 97.12 227 PHE A O 1
ATOM 1789 N N . ALA A 1 228 ? -27.857 -1.922 28.565 1.00 96.19 228 ALA A N 1
ATOM 1790 C CA . ALA A 1 228 ? -29.303 -2.147 28.618 1.00 96.19 228 ALA A CA 1
ATOM 1791 C C . ALA A 1 228 ? -30.089 -0.868 28.965 1.00 96.19 228 ALA A C 1
ATOM 1793 O O . ALA A 1 228 ? -31.126 -0.586 28.361 1.00 96.19 228 ALA A O 1
ATOM 1794 N N . GLU A 1 229 ? -29.580 -0.077 29.911 1.00 96.94 229 GLU A N 1
ATOM 1795 C CA . GLU A 1 229 ? -30.216 1.176 30.316 1.00 96.94 229 GLU A CA 1
ATOM 1796 C C . GLU A 1 229 ? -29.996 2.281 29.273 1.00 96.94 229 GLU A C 1
ATOM 1798 O O . GLU A 1 229 ? -30.940 2.980 28.902 1.00 96.94 229 GLU A O 1
ATOM 1803 N N . ALA A 1 230 ? -28.782 2.386 28.727 1.00 96.56 230 ALA A N 1
ATOM 1804 C CA . ALA A 1 230 ? -28.458 3.331 27.662 1.00 96.56 230 ALA A CA 1
ATOM 1805 C C . ALA A 1 230 ? -29.302 3.094 26.394 1.00 96.56 230 ALA A C 1
ATOM 1807 O O . ALA A 1 230 ? -29.863 4.035 25.834 1.00 96.56 230 ALA A O 1
ATOM 1808 N N . ALA A 1 231 ? -29.475 1.837 25.974 1.00 96.56 231 ALA A N 1
ATOM 1809 C CA . ALA A 1 231 ? -30.299 1.468 24.823 1.00 96.56 231 ALA A CA 1
ATOM 1810 C C . ALA A 1 231 ? -31.783 1.812 25.042 1.00 96.56 231 ALA A C 1
ATOM 1812 O O . ALA A 1 231 ? -32.458 2.294 24.129 1.00 96.56 231 ALA A O 1
ATOM 1813 N N . ARG A 1 232 ? -32.295 1.632 26.269 1.00 96.25 232 ARG A N 1
ATOM 1814 C CA . ARG A 1 232 ? -33.663 2.029 26.642 1.00 96.25 232 ARG A CA 1
ATOM 1815 C C . ARG A 1 232 ? -33.861 3.542 26.522 1.00 96.25 232 ARG A C 1
ATOM 1817 O O . ARG A 1 232 ? -34.893 3.984 26.008 1.00 96.25 232 ARG A O 1
ATOM 1824 N N . LEU A 1 233 ? -32.888 4.330 26.978 1.00 96.31 233 LEU A N 1
ATOM 1825 C CA . LEU A 1 233 ? -32.912 5.790 26.861 1.00 96.31 233 LEU A CA 1
ATOM 1826 C C . LEU A 1 233 ? -32.803 6.240 25.399 1.00 96.31 233 LEU A C 1
ATOM 1828 O O . LEU A 1 233 ? -33.627 7.039 24.960 1.00 96.31 233 LEU A O 1
ATOM 1832 N N . ALA A 1 234 ? -31.883 5.665 24.620 1.00 94.62 234 ALA A N 1
ATOM 1833 C CA . ALA A 1 234 ? -31.727 5.960 23.194 1.00 94.62 234 ALA A CA 1
ATOM 1834 C C . ALA A 1 234 ? -33.034 5.724 22.415 1.00 94.62 234 ALA A C 1
ATOM 1836 O O . ALA A 1 234 ? -33.485 6.596 21.664 1.00 94.62 234 ALA A O 1
ATOM 1837 N N . ARG A 1 235 ? -33.703 4.590 22.671 1.00 94.44 235 ARG A N 1
ATOM 1838 C CA . ARG A 1 235 ? -35.014 4.266 22.091 1.00 94.44 235 ARG A CA 1
ATOM 1839 C C . ARG A 1 235 ? -36.101 5.251 22.511 1.00 94.44 235 ARG A C 1
ATOM 1841 O O . ARG A 1 235 ? -36.938 5.620 21.694 1.00 94.44 235 ARG A O 1
ATOM 1848 N N . THR A 1 236 ? -36.104 5.676 23.773 1.00 93.75 236 THR A N 1
ATOM 1849 C CA . THR A 1 236 ? -37.102 6.628 24.290 1.00 93.75 236 THR A CA 1
ATOM 1850 C C . THR A 1 236 ? -36.947 8.008 23.645 1.00 93.75 236 THR A C 1
ATOM 1852 O O . THR A 1 236 ? -37.949 8.651 23.342 1.00 93.75 236 THR A O 1
ATOM 1855 N N . SER A 1 237 ? -35.710 8.446 23.406 1.00 88.94 237 SER A N 1
ATOM 1856 C CA . SER A 1 237 ? -35.411 9.779 22.872 1.00 88.94 237 SER A CA 1
ATOM 1857 C C . SER A 1 237 ? -35.588 9.897 21.355 1.00 88.94 237 SER A C 1
ATOM 1859 O O . SER A 1 237 ? -36.037 10.936 20.881 1.00 88.94 237 SER A O 1
ATOM 1861 N N . SER A 1 238 ? -35.247 8.855 20.590 1.00 90.06 238 SER A N 1
ATOM 1862 C CA . SER A 1 238 ? -35.229 8.896 19.114 1.00 90.06 238 SER A CA 1
ATOM 1863 C C . SER A 1 238 ? -36.309 8.043 18.440 1.00 90.06 238 SER A C 1
ATOM 1865 O O . SER A 1 238 ? -36.629 8.257 17.273 1.00 90.06 238 SER A O 1
ATOM 1867 N N . GLY A 1 239 ? -36.868 7.059 19.151 1.00 89.00 239 GLY A N 1
ATOM 1868 C CA . GLY A 1 239 ? -37.702 6.010 18.565 1.00 89.00 239 GLY A CA 1
ATOM 1869 C C . GLY A 1 239 ? -36.918 4.901 17.848 1.00 89.00 239 GLY A C 1
ATOM 1870 O O . GLY A 1 239 ? -37.541 3.946 17.384 1.00 89.00 239 GLY A O 1
ATOM 1871 N N . THR A 1 240 ? -35.586 4.988 17.775 1.00 86.06 240 THR A N 1
ATOM 1872 C CA . THR A 1 240 ? -34.723 3.982 17.141 1.00 86.06 240 THR A CA 1
ATOM 1873 C C . THR A 1 240 ? -34.747 2.677 17.933 1.00 86.06 240 THR A C 1
ATOM 1875 O O . THR A 1 240 ? -34.480 2.662 19.137 1.00 86.06 240 THR A O 1
ATOM 1878 N N . ASP A 1 241 ? -35.073 1.571 17.262 1.00 90.31 241 ASP A N 1
ATOM 1879 C CA . ASP A 1 241 ? -35.071 0.246 17.881 1.00 90.31 241 ASP A CA 1
ATOM 1880 C C . ASP A 1 241 ? -33.659 -0.346 17.832 1.00 90.31 241 ASP A C 1
ATOM 1882 O O . ASP A 1 241 ? -33.077 -0.507 16.758 1.00 90.31 241 ASP A O 1
ATOM 1886 N N . ILE A 1 242 ? -33.109 -0.631 19.012 1.00 93.50 242 ILE A N 1
ATOM 1887 C CA . ILE A 1 242 ? -31.770 -1.195 19.185 1.00 93.50 242 ILE A CA 1
ATOM 1888 C C . ILE A 1 242 ? -31.918 -2.684 19.470 1.00 93.50 242 ILE A C 1
ATOM 1890 O O . ILE A 1 242 ? -32.578 -3.077 20.435 1.00 93.50 242 ILE A O 1
ATOM 1894 N N . LEU A 1 243 ? -31.306 -3.513 18.629 1.00 93.94 243 LEU A N 1
ATOM 1895 C CA . LEU A 1 243 ? -31.445 -4.966 18.680 1.00 93.94 243 LEU A CA 1
ATOM 1896 C C . LEU A 1 243 ? -30.115 -5.607 19.056 1.00 93.94 243 LEU A C 1
ATOM 1898 O O . LEU A 1 243 ? -29.096 -5.316 18.444 1.00 93.94 243 LEU A O 1
ATOM 1902 N N . VAL A 1 244 ? -30.128 -6.521 20.024 1.00 95.19 244 VAL A N 1
ATOM 1903 C CA . VAL A 1 244 ? -28.971 -7.371 20.325 1.00 95.19 244 VAL A CA 1
ATOM 1904 C C . VAL A 1 244 ? -29.145 -8.698 19.610 1.00 95.19 244 VAL A C 1
ATOM 1906 O O . VAL A 1 244 ? -30.185 -9.345 19.744 1.00 95.19 244 VAL A O 1
ATOM 1909 N N . VAL A 1 245 ? -28.125 -9.100 18.865 1.00 93.44 245 VAL A N 1
ATOM 1910 C CA . VAL A 1 245 ? -28.114 -10.331 18.082 1.00 93.44 245 VAL A CA 1
ATOM 1911 C C . VAL A 1 245 ? -26.928 -11.204 18.469 1.00 93.44 245 VAL A C 1
ATOM 1913 O O . VAL A 1 245 ? -25.884 -10.718 18.903 1.00 93.44 245 VAL A O 1
ATOM 1916 N N . ASP A 1 246 ? -27.104 -12.513 18.310 1.00 90.69 246 ASP A N 1
ATOM 1917 C CA . ASP A 1 246 ? -25.989 -13.454 18.342 1.00 90.69 246 ASP A CA 1
ATOM 1918 C C . ASP A 1 246 ? -25.178 -13.354 17.040 1.00 90.69 246 ASP A C 1
ATOM 1920 O O . ASP A 1 246 ? -25.725 -13.008 15.988 1.00 90.69 246 ASP A O 1
ATOM 1924 N N . ILE A 1 247 ? -23.891 -13.706 17.093 1.00 85.25 247 ILE A N 1
ATOM 1925 C CA . ILE A 1 247 ? -22.999 -13.742 15.922 1.00 85.25 247 ILE A CA 1
ATOM 1926 C C . ILE A 1 247 ? -23.583 -14.621 14.797 1.00 85.25 247 ILE A C 1
ATOM 1928 O O . ILE A 1 247 ? -23.383 -14.328 13.621 1.00 85.25 247 ILE A O 1
ATOM 1932 N N . SER A 1 248 ? -24.334 -15.669 15.143 1.00 86.50 248 SER A N 1
ATOM 1933 C CA . SER A 1 248 ? -24.973 -16.604 14.207 1.00 86.50 248 SER A CA 1
ATOM 1934 C C . SER A 1 248 ? -26.388 -16.210 13.757 1.00 86.50 248 SER A C 1
ATOM 1936 O O . SER A 1 248 ? -27.043 -16.988 13.069 1.00 86.50 248 SER A O 1
ATOM 1938 N N . SER A 1 249 ? -26.891 -15.033 14.146 1.00 89.25 249 SER A N 1
ATOM 1939 C CA . SER A 1 249 ? -28.248 -14.590 13.791 1.00 89.25 249 SER A CA 1
ATOM 1940 C C . SER A 1 249 ? -28.442 -14.444 12.275 1.00 89.25 249 SER A C 1
ATOM 1942 O O . SER A 1 249 ? -27.513 -14.068 11.572 1.00 89.25 249 SER A O 1
ATOM 1944 N N . ASP A 1 250 ? -29.665 -14.649 11.776 1.00 87.25 250 ASP A N 1
ATOM 1945 C CA . ASP A 1 250 ? -30.037 -14.397 10.370 1.00 87.25 250 ASP A CA 1
ATOM 1946 C C . ASP A 1 250 ? -30.466 -12.940 10.100 1.00 87.25 250 ASP A C 1
ATOM 1948 O O . ASP A 1 250 ? -30.727 -12.565 8.956 1.00 87.25 250 ASP A O 1
ATOM 1952 N N . LEU A 1 251 ? -30.582 -12.102 11.140 1.00 88.25 251 LEU A N 1
ATOM 1953 C CA . LEU A 1 251 ? -30.894 -10.677 10.967 1.00 88.25 251 LEU A CA 1
ATOM 1954 C C . LEU A 1 251 ? -29.800 -9.995 10.138 1.00 88.25 251 LEU A C 1
ATOM 1956 O O . LEU A 1 251 ? -28.683 -10.489 10.097 1.00 88.25 251 LEU A O 1
ATOM 1960 N N . SER A 1 252 ? -30.086 -8.881 9.465 1.00 86.50 252 SER A N 1
ATOM 1961 C CA . SER A 1 252 ? -29.083 -8.136 8.686 1.00 86.50 252 SER A CA 1
ATOM 1962 C C . SER A 1 252 ? -28.192 -7.268 9.577 1.00 86.50 252 SER A C 1
ATOM 1964 O O . SER A 1 252 ? -28.662 -6.746 10.585 1.00 86.50 252 SER A O 1
ATOM 1966 N N . ASP A 1 253 ? -26.932 -7.075 9.180 1.00 88.50 253 ASP A N 1
ATOM 1967 C CA . ASP A 1 253 ? -26.025 -6.128 9.835 1.00 88.50 253 ASP A CA 1
ATOM 1968 C C . ASP A 1 253 ? -26.474 -4.678 9.613 1.00 88.50 253 ASP A C 1
ATOM 1970 O O . ASP A 1 253 ? -26.929 -4.301 8.532 1.00 88.50 253 ASP A O 1
ATOM 1974 N N . SER A 1 254 ? -26.357 -3.865 10.657 1.00 89.81 254 SER A N 1
ATOM 1975 C CA . SER A 1 254 ? -26.730 -2.452 10.668 1.00 89.81 254 SER A CA 1
ATOM 1976 C C . SER A 1 254 ? -26.075 -1.716 11.842 1.00 89.81 254 SER A C 1
ATOM 1978 O O . SER A 1 254 ? -25.505 -2.338 12.746 1.00 89.81 254 SER A O 1
ATOM 1980 N N . SER A 1 255 ? -26.195 -0.389 11.848 1.00 89.38 255 SER A N 1
ATOM 1981 C CA . SER A 1 255 ? -25.738 0.474 12.941 1.00 89.38 255 SER A CA 1
ATOM 1982 C C . SER A 1 255 ? -26.620 0.405 14.199 1.00 89.38 255 SER A C 1
ATOM 1984 O O . SER A 1 255 ? -26.214 0.870 15.261 1.00 89.38 255 SER A O 1
ATOM 1986 N N . THR A 1 256 ? -27.811 -0.202 14.116 1.00 91.88 256 THR A N 1
ATOM 1987 C CA . THR A 1 256 ? -28.748 -0.362 15.246 1.00 91.88 256 THR A CA 1
ATOM 1988 C C . THR A 1 256 ? -28.838 -1.799 15.761 1.00 91.88 256 THR A C 1
ATOM 1990 O O . THR A 1 256 ? -29.471 -2.058 16.787 1.00 91.88 256 THR A O 1
ATOM 1993 N N . THR A 1 257 ? -28.187 -2.742 15.082 1.00 93.56 257 THR A N 1
ATOM 1994 C CA . THR A 1 257 ? -28.005 -4.122 15.537 1.00 93.56 257 THR A CA 1
ATOM 1995 C C . THR A 1 257 ? -26.636 -4.264 16.188 1.00 93.56 257 THR A C 1
ATOM 1997 O O . THR A 1 257 ? -25.628 -3.834 15.630 1.00 93.56 257 THR A O 1
ATOM 2000 N N . TYR A 1 258 ? -26.603 -4.864 17.372 1.00 94.56 258 TYR A N 1
ATOM 2001 C CA . TYR A 1 258 ? -25.432 -4.965 18.230 1.00 94.56 258 TYR A CA 1
ATOM 2002 C C . TYR A 1 258 ? -25.092 -6.415 18.531 1.00 94.56 258 TYR A C 1
ATOM 2004 O O . TYR A 1 258 ? -25.978 -7.248 18.715 1.00 94.56 258 TYR A O 1
ATOM 2012 N N . VAL A 1 259 ? -23.800 -6.689 18.664 1.00 94.00 259 VAL A N 1
ATOM 2013 C CA . VAL A 1 259 ? -23.279 -7.991 19.074 1.00 94.00 259 VAL A CA 1
ATOM 2014 C C . VAL A 1 259 ? -22.401 -7.837 20.311 1.00 94.00 259 VAL A C 1
ATOM 2016 O O . VAL A 1 259 ? -21.651 -6.864 20.439 1.00 94.00 259 VAL A O 1
ATOM 2019 N N . ARG A 1 260 ? -22.520 -8.791 21.237 1.00 94.56 260 ARG A N 1
ATOM 2020 C CA . ARG A 1 260 ? -21.683 -8.870 22.438 1.00 94.56 260 ARG A CA 1
ATOM 2021 C C . ARG A 1 260 ? -20.318 -9.445 22.074 1.00 94.56 260 ARG A C 1
ATOM 2023 O O . ARG A 1 260 ? -20.253 -10.452 21.372 1.00 94.56 260 ARG A O 1
ATOM 2030 N N . PHE A 1 261 ? -19.247 -8.860 22.594 1.00 91.81 261 PHE A N 1
ATOM 2031 C CA . PHE A 1 261 ? -17.899 -9.414 22.487 1.00 91.81 261 PHE A CA 1
ATOM 2032 C C . PHE A 1 261 ? -17.069 -9.088 23.731 1.00 91.81 261 PHE A C 1
ATOM 2034 O O . PHE A 1 261 ? -17.341 -8.114 24.433 1.00 91.81 261 PHE A O 1
ATOM 2041 N N . THR A 1 262 ? -16.050 -9.907 23.979 1.00 92.50 262 THR A N 1
ATOM 2042 C CA . THR A 1 262 ? -15.035 -9.664 25.008 1.00 92.50 262 THR A CA 1
ATOM 2043 C C . THR A 1 262 ? -13.819 -9.036 24.338 1.00 92.50 262 THR A C 1
ATOM 2045 O O . THR A 1 262 ? -13.289 -9.610 23.387 1.00 92.50 262 THR A O 1
ATOM 2048 N N . ALA A 1 263 ? -13.398 -7.862 24.802 1.00 91.56 263 ALA A N 1
ATOM 2049 C CA . ALA A 1 263 ? -12.243 -7.155 24.254 1.00 91.56 263 ALA A CA 1
ATOM 2050 C C . ALA A 1 263 ? -10.920 -7.640 24.871 1.00 91.56 263 ALA A C 1
ATOM 2052 O O . ALA A 1 263 ? -10.892 -8.395 25.843 1.00 91.56 263 ALA A O 1
ATOM 2053 N N . GLU A 1 264 ? -9.807 -7.158 24.328 1.00 90.25 264 GLU A N 1
ATOM 2054 C CA . GLU A 1 264 ? -8.433 -7.506 24.702 1.00 90.25 264 GLU A CA 1
ATOM 2055 C C . GLU A 1 264 ? -8.098 -7.129 26.151 1.00 90.25 264 GLU A C 1
ATOM 2057 O O . GLU A 1 264 ? -7.269 -7.767 26.798 1.00 90.25 264 GLU A O 1
ATOM 2062 N N . ASN A 1 265 ? -8.791 -6.129 26.700 1.00 90.00 265 ASN A N 1
ATOM 2063 C CA . ASN A 1 265 ? -8.711 -5.762 28.114 1.00 90.00 265 ASN A CA 1
ATOM 2064 C C . ASN A 1 265 ? -9.494 -6.714 29.050 1.00 90.00 265 ASN A C 1
ATOM 2066 O O . ASN A 1 265 ? -9.557 -6.468 30.256 1.00 90.00 265 ASN A O 1
ATOM 2070 N N . GLY A 1 266 ? -10.122 -7.767 28.513 1.00 92.38 266 GLY A N 1
ATOM 2071 C CA . GLY A 1 266 ? -10.901 -8.764 29.250 1.00 92.38 266 GLY A CA 1
ATOM 2072 C C . GLY A 1 266 ? -12.293 -8.305 29.694 1.00 92.38 266 GLY A C 1
ATOM 2073 O O . GLY A 1 266 ? -12.953 -9.034 30.435 1.00 92.38 266 GLY A O 1
ATOM 2074 N N . LYS A 1 267 ? -12.745 -7.112 29.284 1.00 93.69 267 LYS A N 1
ATOM 2075 C CA . LYS A 1 267 ? -14.090 -6.598 29.578 1.00 93.69 267 LYS A CA 1
ATOM 2076 C C . LYS A 1 267 ? -15.049 -6.884 28.421 1.00 93.69 267 LYS A C 1
ATOM 2078 O O . LYS A 1 267 ? -14.647 -6.969 27.262 1.00 93.69 267 LYS A O 1
ATOM 2083 N N . ASP A 1 268 ? -16.330 -6.992 28.755 1.00 95.56 268 ASP A N 1
ATOM 2084 C CA . ASP A 1 268 ? -17.401 -7.255 27.798 1.00 95.56 268 ASP A CA 1
ATOM 2085 C C . ASP A 1 268 ? -18.072 -5.961 27.317 1.00 95.56 268 ASP A C 1
ATOM 2087 O O . ASP A 1 268 ? -18.395 -5.060 28.102 1.00 95.56 268 ASP A O 1
ATOM 2091 N N . TYR A 1 269 ? -18.309 -5.891 26.007 1.00 95.56 269 TYR A N 1
ATOM 2092 C CA . TYR A 1 269 ? -18.892 -4.744 25.319 1.00 95.56 269 TYR A CA 1
ATOM 2093 C C . TYR A 1 269 ? -19.950 -5.183 24.304 1.00 95.56 269 TYR A C 1
ATOM 2095 O O . TYR A 1 269 ? -19.949 -6.311 23.808 1.00 95.56 269 TYR A O 1
ATOM 2103 N N . TYR A 1 270 ? -20.827 -4.249 23.944 1.00 95.62 270 TYR A N 1
ATOM 2104 C CA . TYR A 1 270 ? -21.712 -4.353 22.789 1.00 95.62 270 TYR A CA 1
ATOM 2105 C C . TYR A 1 270 ? -21.238 -3.391 21.706 1.00 95.62 270 TYR A C 1
ATOM 2107 O O . TYR A 1 270 ? -21.173 -2.184 21.939 1.00 95.62 270 TYR A O 1
ATOM 2115 N N . ARG A 1 271 ? -20.945 -3.906 20.510 1.00 93.19 271 ARG A N 1
ATOM 2116 C CA . ARG A 1 271 ? -20.610 -3.081 19.337 1.00 93.19 271 ARG A CA 1
ATOM 2117 C C . ARG A 1 271 ? -21.710 -3.149 18.280 1.00 93.19 271 ARG A C 1
ATOM 2119 O O . ARG A 1 271 ? -22.331 -4.209 18.157 1.00 93.19 271 ARG A O 1
ATOM 2126 N N . PRO A 1 272 ? -21.926 -2.079 17.497 1.00 92.81 272 PRO A N 1
ATOM 2127 C CA . PRO A 1 272 ? -22.741 -2.157 16.296 1.00 92.81 272 PRO A CA 1
ATOM 2128 C C . PRO A 1 272 ? -22.169 -3.172 15.309 1.00 92.81 272 PRO A C 1
ATOM 2130 O O . PRO A 1 272 ? -20.964 -3.415 15.254 1.00 92.81 272 PRO A O 1
ATOM 2133 N N . THR A 1 273 ? -23.046 -3.745 14.501 1.00 90.31 273 THR A N 1
ATOM 2134 C CA . THR A 1 273 ? -22.671 -4.686 13.439 1.00 90.31 273 THR A CA 1
ATOM 2135 C C . THR A 1 273 ? -22.421 -4.007 12.090 1.00 90.31 273 THR A C 1
ATOM 2137 O O . THR A 1 273 ? -22.115 -4.686 11.112 1.00 90.31 273 THR A O 1
ATOM 2140 N N . SER A 1 274 ? -22.541 -2.676 12.003 1.00 82.81 274 SER A N 1
ATOM 2141 C CA . SER A 1 274 ? -22.133 -1.907 10.824 1.00 82.81 274 SER A CA 1
ATOM 2142 C C . SER A 1 274 ? -20.645 -2.142 10.554 1.00 82.81 274 SER A C 1
ATOM 2144 O O . SER A 1 274 ? -19.805 -1.907 11.415 1.00 82.81 274 SER A O 1
ATOM 2146 N N . GLY A 1 275 ? -20.326 -2.677 9.374 1.00 71.50 275 GLY A N 1
ATOM 2147 C CA . GLY A 1 275 ? -18.982 -3.170 9.044 1.00 71.50 275 GLY A CA 1
ATOM 2148 C C . GLY A 1 275 ? -18.799 -4.686 9.195 1.00 71.50 275 GLY A C 1
ATOM 2149 O O . GLY A 1 275 ? -17.720 -5.185 8.901 1.00 71.50 275 GLY A O 1
ATOM 2150 N N . GLY A 1 276 ? -19.838 -5.425 9.596 1.00 80.62 276 GLY A N 1
ATOM 2151 C CA . GLY A 1 276 ? -19.866 -6.887 9.664 1.00 80.62 276 GLY A CA 1
ATOM 2152 C C . GLY A 1 276 ? -19.875 -7.429 11.097 1.00 80.62 276 GLY A C 1
ATOM 2153 O O . GLY A 1 276 ? -19.028 -7.079 11.915 1.00 80.62 276 GLY A O 1
ATOM 2154 N N . ARG A 1 277 ? -20.778 -8.361 11.425 1.00 80.75 277 ARG A N 1
ATOM 2155 C CA . ARG A 1 277 ? -20.807 -9.003 12.765 1.00 80.75 277 ARG A CA 1
ATOM 2156 C C . ARG A 1 277 ? -19.565 -9.829 13.102 1.00 80.75 277 ARG A C 1
ATOM 2158 O O . ARG A 1 277 ? -19.165 -9.890 14.264 1.00 80.75 277 ARG A O 1
ATOM 2165 N N . LEU A 1 278 ? -18.956 -10.436 12.082 1.00 74.56 278 LEU A N 1
ATOM 2166 C CA . LEU A 1 278 ? -17.718 -11.215 12.181 1.00 74.56 278 LEU A CA 1
ATOM 2167 C C . LEU A 1 278 ? -16.464 -10.354 12.030 1.00 74.56 278 LEU A C 1
ATOM 2169 O O . LEU A 1 278 ? -15.373 -10.908 12.036 1.00 74.56 278 LEU A O 1
ATOM 2173 N N . ASN A 1 279 ? -16.613 -9.034 11.873 1.00 66.06 279 ASN A N 1
ATOM 2174 C CA . ASN A 1 279 ? -15.517 -8.144 11.518 1.00 66.06 279 ASN A CA 1
ATOM 2175 C C . ASN A 1 279 ? -14.358 -8.272 12.518 1.00 66.06 279 ASN A C 1
ATOM 2177 O O . ASN A 1 279 ? -14.467 -7.774 13.646 1.00 66.06 279 ASN A O 1
ATOM 2181 N N . SER A 1 280 ? -13.302 -8.965 12.082 1.00 60.06 280 SER A N 1
ATOM 2182 C CA . SER A 1 280 ? -12.007 -9.131 12.746 1.00 60.06 280 SER A CA 1
ATOM 2183 C C . SER A 1 280 ? -11.169 -7.859 12.697 1.00 60.06 280 SER A C 1
ATOM 2185 O O . SER A 1 280 ? -10.206 -7.740 13.444 1.00 60.06 280 SER A O 1
ATOM 2187 N N . ASP A 1 281 ? -11.556 -6.907 11.849 1.00 62.91 281 ASP A N 1
ATOM 2188 C CA . ASP A 1 281 ? -10.769 -5.722 11.515 1.00 62.91 281 ASP A CA 1
ATOM 2189 C C . ASP A 1 281 ? -11.226 -4.491 12.306 1.00 62.91 281 ASP A C 1
ATOM 2191 O O . ASP A 1 281 ? -10.818 -3.368 11.992 1.00 62.91 281 ASP A O 1
ATOM 2195 N N . PHE A 1 282 ? -12.086 -4.681 13.318 1.00 81.00 282 PHE A N 1
ATOM 2196 C CA . PHE A 1 282 ? -12.432 -3.614 14.250 1.00 81.00 282 PHE A CA 1
ATOM 2197 C C . PHE A 1 282 ? -11.173 -3.127 14.955 1.00 81.00 282 PHE A C 1
ATOM 2199 O O . PHE A 1 282 ? -10.469 -3.887 15.617 1.00 81.00 282 PHE A O 1
ATOM 2206 N N . ASN A 1 283 ? -10.916 -1.835 14.827 1.00 85.50 283 ASN A N 1
ATOM 2207 C CA . ASN A 1 283 ? -9.754 -1.190 15.385 1.00 85.50 283 ASN A CA 1
ATOM 2208 C C . ASN A 1 283 ? -10.218 -0.083 16.333 1.00 85.50 283 ASN A C 1
ATOM 2210 O O . ASN A 1 283 ? -10.710 0.954 15.896 1.00 85.50 283 ASN A O 1
ATOM 2214 N N . TRP A 1 284 ? -10.017 -0.281 17.637 1.00 87.50 284 TRP A N 1
ATOM 2215 C CA . TRP A 1 284 ? -10.383 0.689 18.674 1.00 87.50 284 TRP A CA 1
ATOM 2216 C C . TRP A 1 284 ? -9.840 2.099 18.421 1.00 87.50 284 TRP A C 1
ATOM 2218 O O . TRP A 1 284 ? -10.508 3.071 18.747 1.00 87.50 284 TRP A O 1
ATOM 2228 N N . PHE A 1 285 ? -8.640 2.223 17.849 1.00 83.06 285 PHE A N 1
ATOM 2229 C CA . PHE A 1 285 ? -8.040 3.519 17.553 1.00 83.06 285 PHE A CA 1
ATOM 2230 C C . PHE A 1 285 ? -8.715 4.210 16.362 1.00 83.06 285 PHE A C 1
ATOM 2232 O O . PHE A 1 285 ? -8.886 5.424 16.393 1.00 83.06 285 PHE A O 1
ATOM 2239 N N . ARG A 1 286 ? -9.094 3.462 15.319 1.00 82.12 286 ARG A N 1
ATOM 2240 C CA . ARG A 1 286 ? -9.688 4.008 14.086 1.00 82.12 286 ARG A CA 1
ATOM 2241 C C . ARG A 1 286 ? -11.198 4.210 14.188 1.00 82.12 286 ARG A C 1
ATOM 2243 O O . ARG A 1 286 ? -11.713 5.179 13.640 1.00 82.12 286 ARG A O 1
ATOM 2250 N N . ASP A 1 287 ? -11.878 3.291 14.862 1.00 85.94 287 ASP A N 1
ATOM 2251 C CA . ASP A 1 287 ? -13.311 3.075 14.690 1.00 85.94 287 ASP A CA 1
ATOM 2252 C C . ASP A 1 287 ? -14.148 3.476 15.926 1.00 85.94 287 ASP A C 1
ATOM 2254 O O . ASP A 1 287 ? -15.375 3.582 15.833 1.00 85.94 287 ASP A O 1
ATOM 2258 N N . ALA A 1 288 ? -13.512 3.693 17.087 1.00 89.81 288 ALA A N 1
ATOM 2259 C CA . ALA A 1 288 ? -14.181 4.104 18.324 1.00 89.81 288 ALA A CA 1
ATOM 2260 C C . ALA A 1 288 ? -13.858 5.559 18.701 1.00 89.81 288 ALA A C 1
ATOM 2262 O O . ALA A 1 288 ? -12.698 5.960 18.780 1.00 89.81 288 ALA A O 1
ATOM 2263 N N . ASP A 1 289 ? -14.895 6.329 19.031 1.00 90.38 289 ASP A N 1
ATOM 2264 C CA . ASP A 1 289 ? -14.758 7.711 19.506 1.00 90.38 289 ASP A CA 1
ATOM 2265 C C . ASP A 1 289 ? -14.291 7.778 20.965 1.00 90.38 289 ASP A C 1
ATOM 2267 O O . ASP A 1 289 ? -13.633 8.741 21.372 1.00 90.38 289 ASP A O 1
ATOM 2271 N N . TYR A 1 290 ? -14.641 6.759 21.757 1.00 92.19 290 TYR A N 1
ATOM 2272 C CA . TYR A 1 290 ? -14.353 6.679 23.185 1.00 92.19 290 TYR A CA 1
ATOM 2273 C C . TYR A 1 290 ? -13.691 5.346 23.526 1.00 92.19 290 TYR A C 1
ATOM 2275 O O . TYR A 1 290 ? -14.307 4.284 23.438 1.00 92.19 290 TYR A O 1
ATOM 2283 N N . ILE A 1 291 ? -12.435 5.414 23.964 1.00 93.69 291 ILE A N 1
ATOM 2284 C CA . ILE A 1 291 ? -11.612 4.250 24.297 1.00 93.69 291 ILE A CA 1
ATOM 2285 C C . ILE A 1 291 ? -11.401 4.217 25.818 1.00 93.69 291 ILE A C 1
ATOM 2287 O O . ILE A 1 291 ? -10.852 5.175 26.367 1.00 93.69 291 ILE A O 1
ATOM 2291 N N . PRO A 1 292 ? -11.805 3.156 26.537 1.00 94.75 292 PRO A N 1
ATOM 2292 C CA . PRO A 1 292 ? -11.588 3.067 27.982 1.00 94.75 292 PRO A CA 1
ATOM 2293 C C . PRO A 1 292 ? -10.089 3.013 28.309 1.00 94.75 292 PRO A C 1
ATOM 2295 O O . PRO A 1 292 ? -9.332 2.376 27.581 1.00 94.75 292 PRO A O 1
ATOM 2298 N N . GLU A 1 293 ? -9.656 3.606 29.428 1.00 94.38 293 GLU A N 1
ATOM 2299 C CA . GLU A 1 293 ? -8.231 3.707 29.811 1.00 94.38 293 GLU A CA 1
ATOM 2300 C C . GLU A 1 293 ? -7.501 2.357 29.763 1.00 94.38 293 GLU A C 1
ATOM 2302 O O . GLU A 1 293 ? -6.436 2.258 29.167 1.00 94.38 293 GLU A O 1
ATOM 2307 N N . SER A 1 294 ? -8.131 1.293 30.271 1.00 93.81 294 SER A N 1
ATOM 2308 C CA . SER A 1 294 ? -7.588 -0.075 30.203 1.00 93.81 294 SER A CA 1
ATOM 2309 C C . SER A 1 294 ? -7.281 -0.574 28.783 1.00 93.81 294 SER A C 1
ATOM 2311 O O . SER A 1 294 ? -6.320 -1.312 28.595 1.00 93.81 294 SER A O 1
ATOM 2313 N N . MET A 1 295 ? -8.088 -0.189 27.790 1.00 93.75 295 MET A N 1
ATOM 2314 C CA . MET A 1 295 ? -7.865 -0.548 26.388 1.00 93.75 295 MET A CA 1
ATOM 2315 C C . MET A 1 295 ? -6.868 0.416 25.740 1.00 93.75 295 MET A C 1
ATOM 2317 O O . MET A 1 295 ? -5.997 0.001 24.986 1.00 93.75 295 MET A O 1
ATOM 2321 N N . PHE A 1 296 ? -6.962 1.704 26.071 1.00 92.81 296 PHE A N 1
ATOM 2322 C CA . PHE A 1 296 ? -6.068 2.734 25.558 1.00 92.81 296 PHE A CA 1
ATOM 2323 C C . PHE A 1 296 ? -4.607 2.481 25.952 1.00 92.81 296 PHE A C 1
ATOM 2325 O O . PHE A 1 296 ? -3.722 2.555 25.103 1.00 92.81 296 PHE A O 1
ATOM 2332 N N . ASP A 1 297 ? -4.346 2.117 27.209 1.00 91.75 297 ASP A N 1
ATOM 2333 C CA . ASP A 1 297 ? -2.998 1.775 27.669 1.00 91.75 297 ASP A CA 1
ATOM 2334 C C . ASP A 1 297 ? -2.457 0.515 26.964 1.00 91.75 297 ASP A C 1
ATOM 2336 O O . ASP A 1 297 ? -1.272 0.476 26.630 1.00 91.75 297 ASP A O 1
ATOM 2340 N N . LEU A 1 298 ? -3.317 -0.473 26.669 1.00 90.75 298 LEU A N 1
ATOM 2341 C CA . LEU A 1 298 ? -2.949 -1.668 25.900 1.00 90.75 298 LEU A CA 1
ATOM 2342 C C . LEU A 1 298 ? -2.570 -1.310 24.456 1.00 90.75 298 LEU A C 1
ATOM 2344 O O . LEU A 1 298 ? -1.512 -1.724 23.981 1.00 90.75 298 LEU A O 1
ATOM 2348 N N . ILE A 1 299 ? -3.372 -0.471 23.791 1.00 88.69 299 ILE A N 1
ATOM 2349 C CA . ILE A 1 299 ? -3.082 0.043 22.443 1.00 88.69 299 ILE A CA 1
ATOM 2350 C C . ILE A 1 299 ? -1.742 0.782 22.426 1.00 88.69 299 ILE A C 1
ATOM 2352 O O . ILE A 1 299 ? -0.919 0.525 21.552 1.00 88.69 299 ILE A O 1
ATOM 2356 N N . LEU A 1 300 ? -1.488 1.665 23.399 1.00 87.94 300 LEU A N 1
ATOM 2357 C CA . LEU A 1 300 ? -0.215 2.384 23.489 1.00 87.94 300 LEU A CA 1
ATOM 2358 C C . LEU A 1 300 ? 0.968 1.437 23.720 1.00 87.94 300 LEU A C 1
ATOM 2360 O O . LEU A 1 300 ? 2.029 1.632 23.125 1.00 87.94 300 LEU A O 1
ATOM 2364 N N . SER A 1 301 ? 0.816 0.419 24.574 1.00 85.81 301 SER A N 1
ATOM 2365 C CA . SER A 1 301 ? 1.897 -0.535 24.832 1.00 85.81 301 SER A CA 1
ATOM 2366 C C . SER A 1 301 ? 2.225 -1.393 23.614 1.00 85.81 301 SER A C 1
ATOM 2368 O O . SER A 1 301 ? 3.408 -1.578 23.316 1.00 85.81 301 SER A O 1
ATOM 2370 N N . GLU A 1 302 ? 1.200 -1.860 22.896 1.00 83.88 302 GLU A N 1
ATOM 2371 C CA . GLU A 1 302 ? 1.367 -2.667 21.690 1.00 83.88 302 GLU A CA 1
ATOM 2372 C C . GLU A 1 302 ? 1.934 -1.827 20.548 1.00 83.88 302 GLU A C 1
ATOM 2374 O O . GLU A 1 302 ? 2.960 -2.195 19.984 1.00 83.88 302 GLU A O 1
ATOM 2379 N N . ASN A 1 303 ? 1.395 -0.631 20.299 1.00 84.44 303 ASN A N 1
ATOM 2380 C CA . ASN A 1 303 ? 1.938 0.286 19.298 1.00 84.44 303 ASN A CA 1
ATOM 2381 C C . ASN A 1 303 ? 3.404 0.652 19.584 1.00 84.44 303 ASN A C 1
ATOM 2383 O O . ASN A 1 303 ? 4.235 0.638 18.681 1.00 84.44 303 ASN A O 1
ATOM 2387 N N . ALA A 1 304 ? 3.767 0.915 20.844 1.00 81.44 304 ALA A N 1
ATOM 2388 C CA . ALA A 1 304 ? 5.155 1.191 21.208 1.00 81.44 304 ALA A CA 1
ATOM 2389 C C . ALA A 1 304 ? 6.066 -0.039 21.041 1.00 81.44 304 ALA A C 1
ATOM 2391 O O . ALA A 1 304 ? 7.256 0.117 20.759 1.00 81.44 304 ALA A O 1
ATOM 2392 N N . ARG A 1 305 ? 5.546 -1.255 21.253 1.00 80.81 305 ARG A N 1
ATOM 2393 C CA . ARG A 1 305 ? 6.267 -2.509 20.993 1.00 80.81 305 ARG A CA 1
ATOM 2394 C C . ARG A 1 305 ? 6.492 -2.692 19.496 1.00 80.81 305 ARG A C 1
ATOM 2396 O O . ARG A 1 305 ? 7.643 -2.829 19.096 1.00 80.81 305 ARG A O 1
ATOM 2403 N N . GLU A 1 306 ? 5.437 -2.597 18.695 1.00 72.44 306 GLU A N 1
ATOM 2404 C CA . GLU A 1 306 ? 5.489 -2.677 17.233 1.00 72.44 306 GLU A CA 1
ATOM 2405 C C . GLU A 1 306 ? 6.433 -1.629 16.643 1.00 72.44 306 GLU A C 1
ATOM 2407 O O . GLU A 1 306 ? 7.257 -1.955 15.794 1.00 72.44 306 GLU A O 1
ATOM 2412 N N . PHE A 1 307 ? 6.386 -0.393 17.147 1.00 74.50 307 PHE A N 1
ATOM 2413 C CA . PHE A 1 307 ? 7.286 0.681 16.736 1.00 74.50 307 PHE A CA 1
ATOM 2414 C C . PHE A 1 307 ? 8.755 0.351 17.032 1.00 74.50 307 PHE A C 1
ATOM 2416 O O . PHE A 1 307 ? 9.622 0.556 16.183 1.00 74.50 307 PHE A O 1
ATOM 2423 N N . ARG A 1 308 ? 9.061 -0.179 18.228 1.00 76.94 308 ARG A N 1
ATOM 2424 C CA . ARG A 1 308 ? 10.429 -0.600 18.588 1.00 76.94 308 ARG A CA 1
ATOM 2425 C C . ARG A 1 308 ? 10.908 -1.767 17.734 1.00 76.94 308 ARG A C 1
ATOM 2427 O O . ARG A 1 308 ? 12.054 -1.756 17.305 1.00 76.94 308 ARG A O 1
ATOM 2434 N N . GLU A 1 309 ? 10.054 -2.757 17.506 1.00 72.44 309 GLU A N 1
ATOM 2435 C CA . GLU A 1 309 ? 10.373 -3.921 16.678 1.00 72.44 309 GLU A CA 1
ATOM 2436 C C . GLU A 1 309 ? 10.585 -3.523 15.216 1.00 72.44 309 GLU A C 1
ATOM 2438 O O . GLU A 1 309 ? 11.541 -3.979 14.597 1.00 72.44 309 GLU A O 1
ATOM 2443 N N . ALA A 1 310 ? 9.744 -2.635 14.680 1.00 65.69 310 ALA A N 1
ATOM 2444 C CA . ALA A 1 310 ? 9.930 -2.063 13.354 1.00 65.69 310 ALA A CA 1
ATOM 2445 C C . ALA A 1 310 ? 11.275 -1.343 13.270 1.00 65.69 310 ALA A C 1
ATOM 2447 O O . ALA A 1 310 ? 12.073 -1.654 12.396 1.00 65.69 310 ALA A O 1
ATOM 2448 N N . ARG A 1 311 ? 11.574 -0.459 14.226 1.00 69.12 311 ARG A N 1
ATOM 2449 C CA . ARG A 1 311 ? 12.848 0.264 14.269 1.00 69.12 311 ARG A CA 1
ATOM 2450 C C . ARG A 1 311 ? 14.063 -0.660 14.375 1.00 69.12 311 ARG A C 1
ATOM 2452 O O . ARG A 1 311 ? 15.058 -0.406 13.713 1.00 69.12 311 ARG A O 1
ATOM 2459 N N . ALA A 1 312 ? 13.981 -1.728 15.164 1.00 70.25 312 ALA A N 1
ATOM 2460 C CA . ALA A 1 312 ? 15.060 -2.706 15.275 1.00 70.25 312 ALA A CA 1
ATOM 2461 C C . ALA A 1 312 ? 15.297 -3.456 13.954 1.00 70.25 312 ALA A C 1
ATOM 2463 O O . ALA A 1 312 ? 16.446 -3.646 13.578 1.00 70.25 312 ALA A O 1
ATOM 2464 N N . ARG A 1 313 ? 14.229 -3.832 13.231 1.00 65.88 313 ARG A N 1
ATOM 2465 C CA . ARG A 1 313 ? 14.346 -4.419 11.883 1.00 65.88 313 ARG A CA 1
ATOM 2466 C C . ARG A 1 313 ? 14.990 -3.447 10.902 1.00 65.88 313 ARG A C 1
ATOM 2468 O O . ARG A 1 313 ? 15.889 -3.830 10.177 1.00 65.88 313 ARG A O 1
ATOM 2475 N N . ILE A 1 314 ? 14.582 -2.182 10.945 1.00 64.56 314 ILE A N 1
ATOM 2476 C CA . ILE A 1 314 ? 15.155 -1.121 10.111 1.00 64.56 314 ILE A CA 1
ATOM 2477 C C . ILE A 1 314 ? 16.652 -0.959 10.396 1.00 64.56 314 ILE A C 1
ATOM 2479 O O . ILE A 1 314 ? 17.439 -0.853 9.467 1.00 64.56 314 ILE A O 1
ATOM 2483 N N . GLU A 1 315 ? 17.055 -0.940 11.668 1.00 66.25 315 GLU A N 1
ATOM 2484 C CA . GLU A 1 315 ? 18.465 -0.830 12.065 1.00 66.25 315 GLU A CA 1
ATOM 2485 C C . GLU A 1 315 ? 19.293 -2.057 11.625 1.00 66.25 315 GLU A C 1
ATOM 2487 O O . GLU A 1 315 ? 20.457 -1.894 11.257 1.00 66.25 315 GLU A O 1
ATOM 2492 N N . ASP A 1 316 ? 18.700 -3.256 11.620 1.00 65.00 316 ASP A N 1
ATOM 2493 C CA . ASP A 1 316 ? 19.323 -4.496 11.133 1.00 65.00 316 ASP A CA 1
ATOM 2494 C C . ASP A 1 316 ? 19.445 -4.510 9.598 1.00 65.00 316 ASP A C 1
ATOM 2496 O O . ASP A 1 316 ? 20.534 -4.719 9.068 1.00 65.00 316 ASP A O 1
ATOM 2500 N N . ASP A 1 317 ? 18.376 -4.159 8.878 1.00 60.00 317 ASP A N 1
ATOM 2501 C CA . ASP A 1 317 ? 18.364 -4.031 7.414 1.00 60.00 317 ASP A CA 1
ATOM 2502 C C . ASP A 1 317 ? 19.355 -2.954 6.939 1.00 60.00 317 ASP A C 1
ATOM 2504 O O . ASP A 1 317 ? 20.040 -3.126 5.933 1.00 60.00 317 ASP A O 1
ATOM 2508 N N . GLN A 1 318 ? 19.498 -1.860 7.699 1.00 62.81 318 GLN A N 1
ATOM 2509 C CA . GLN A 1 318 ? 20.474 -0.801 7.425 1.00 62.81 318 GLN A CA 1
ATOM 2510 C C . GLN A 1 318 ? 21.934 -1.218 7.657 1.00 62.81 318 GLN A C 1
ATOM 2512 O O . GLN A 1 318 ? 22.843 -0.477 7.271 1.00 62.81 318 GLN A O 1
ATOM 2517 N N . SER A 1 319 ? 22.176 -2.359 8.310 1.00 64.44 319 SER A N 1
ATOM 2518 C CA . SER A 1 319 ? 23.526 -2.880 8.542 1.00 64.44 319 SER A CA 1
ATOM 2519 C C . SER A 1 319 ? 24.104 -3.608 7.324 1.00 64.44 319 SER A C 1
ATOM 2521 O O . SER A 1 319 ? 25.328 -3.737 7.225 1.00 64.44 319 SER A O 1
ATOM 2523 N N . ILE A 1 320 ? 23.248 -4.016 6.380 1.00 68.75 320 ILE A N 1
ATOM 2524 C CA . ILE A 1 320 ? 23.648 -4.598 5.098 1.00 68.75 320 ILE A CA 1
ATOM 2525 C C . ILE A 1 320 ? 24.199 -3.468 4.225 1.00 68.75 320 ILE A C 1
ATOM 2527 O O . ILE A 1 320 ? 23.508 -2.497 3.930 1.00 68.75 320 ILE A O 1
ATOM 2531 N N . GLY A 1 321 ? 25.463 -3.569 3.813 1.00 75.88 321 GLY A N 1
ATOM 2532 C CA . GLY A 1 321 ? 26.052 -2.592 2.895 1.00 75.88 321 GLY A CA 1
ATOM 2533 C C . GLY A 1 321 ? 25.416 -2.667 1.503 1.00 75.88 321 GLY A C 1
ATOM 2534 O O . GLY A 1 321 ? 24.979 -3.733 1.075 1.00 75.88 321 GLY A O 1
ATOM 2535 N N . SER A 1 322 ? 25.433 -1.563 0.747 1.00 76.56 322 SER A N 1
ATOM 2536 C CA . SER A 1 322 ? 24.861 -1.509 -0.613 1.00 76.56 322 SER A CA 1
ATOM 2537 C C . SER A 1 322 ? 25.414 -2.585 -1.560 1.00 76.56 322 SER A C 1
ATOM 2539 O O . SER A 1 322 ? 24.697 -3.081 -2.425 1.00 76.56 322 SER A O 1
ATOM 2541 N N . GLU A 1 323 ? 26.673 -2.989 -1.373 1.00 81.50 323 GLU A N 1
ATOM 2542 C CA . GLU A 1 323 ? 27.324 -4.058 -2.140 1.00 81.50 323 GLU A CA 1
ATOM 2543 C C . GLU A 1 323 ? 26.728 -5.443 -1.836 1.00 81.50 323 GLU A C 1
ATOM 2545 O O . GLU A 1 323 ? 26.388 -6.188 -2.752 1.00 81.50 323 GLU A O 1
ATOM 2550 N N . GLU A 1 324 ? 26.529 -5.772 -0.559 1.00 81.75 324 GLU A N 1
ATOM 2551 C CA . GLU A 1 324 ? 25.920 -7.040 -0.137 1.00 81.75 324 GLU A CA 1
ATOM 2552 C C . GLU A 1 324 ? 24.437 -7.106 -0.529 1.00 81.75 324 GLU A C 1
ATOM 2554 O O . GLU A 1 324 ? 23.951 -8.142 -0.995 1.00 81.75 324 GLU A O 1
ATOM 2559 N N . PHE A 1 325 ? 23.737 -5.974 -0.436 1.00 79.62 325 PHE A N 1
ATOM 2560 C CA . PHE A 1 325 ? 22.373 -5.831 -0.931 1.00 79.62 325 PHE A CA 1
ATOM 2561 C C . PHE A 1 325 ? 22.285 -6.098 -2.441 1.00 79.62 325 PHE A C 1
ATOM 2563 O O . PHE A 1 325 ? 21.443 -6.883 -2.882 1.00 79.62 325 PHE A O 1
ATOM 2570 N N . ARG A 1 326 ? 23.178 -5.491 -3.237 1.00 83.25 326 ARG A N 1
ATOM 2571 C CA . ARG A 1 326 ? 23.230 -5.682 -4.694 1.00 83.25 326 ARG A CA 1
ATOM 2572 C C . ARG A 1 326 ? 23.433 -7.148 -5.065 1.00 83.25 326 ARG A C 1
ATOM 2574 O O . ARG A 1 326 ? 22.719 -7.646 -5.934 1.00 83.25 326 ARG A O 1
ATOM 2581 N N . GLU A 1 327 ? 24.375 -7.836 -4.425 1.00 85.75 327 GLU A N 1
ATOM 2582 C CA . GLU A 1 327 ? 24.647 -9.251 -4.710 1.00 85.75 327 GLU A CA 1
ATOM 2583 C C . GLU A 1 327 ? 23.461 -10.148 -4.338 1.00 85.75 327 GLU A C 1
ATOM 2585 O O . GLU A 1 327 ? 23.046 -10.995 -5.133 1.00 85.75 327 GLU A O 1
ATOM 2590 N N . THR A 1 328 ? 22.844 -9.902 -3.181 1.00 81.62 328 THR A N 1
ATOM 2591 C CA . THR A 1 328 ? 21.650 -10.634 -2.733 1.00 81.62 328 THR A CA 1
ATOM 2592 C C . THR A 1 328 ? 20.481 -10.439 -3.703 1.00 81.62 328 THR A C 1
ATOM 2594 O O . THR A 1 328 ? 19.814 -11.399 -4.101 1.00 81.62 328 THR A O 1
ATOM 2597 N N . LEU A 1 329 ? 20.256 -9.199 -4.148 1.00 80.25 329 LEU A N 1
ATOM 2598 C CA . LEU A 1 329 ? 19.205 -8.877 -5.107 1.00 80.25 329 LEU A CA 1
ATOM 2599 C C . LEU A 1 329 ? 19.484 -9.512 -6.479 1.00 80.25 329 LEU A C 1
ATOM 2601 O O . LEU A 1 329 ? 18.570 -10.078 -7.083 1.00 80.25 329 LEU A O 1
ATOM 2605 N N . LYS A 1 330 ? 20.743 -9.493 -6.942 1.00 86.38 330 LYS A N 1
ATOM 2606 C CA . LYS A 1 330 ? 21.171 -10.129 -8.200 1.00 86.38 330 LYS A CA 1
ATOM 2607 C C . LYS A 1 330 ? 20.916 -11.629 -8.187 1.00 86.38 330 LYS A C 1
ATOM 2609 O O . LYS A 1 330 ? 20.406 -12.178 -9.170 1.00 86.38 330 LYS A O 1
ATOM 2614 N N . GLN A 1 331 ? 21.255 -12.286 -7.079 1.00 84.25 331 GLN A N 1
ATOM 2615 C CA . GLN A 1 331 ? 21.028 -13.712 -6.892 1.00 84.25 331 GLN A CA 1
ATOM 2616 C C . GLN A 1 331 ? 19.530 -14.034 -6.947 1.00 84.25 331 GLN A C 1
ATOM 2618 O O . GLN A 1 331 ? 19.111 -14.829 -7.787 1.00 84.25 331 GLN A O 1
ATOM 2623 N N . SER A 1 332 ? 18.718 -13.355 -6.132 1.00 79.12 332 SER A N 1
ATOM 2624 C CA . SER A 1 332 ? 17.265 -13.564 -6.073 1.00 79.12 332 SER A CA 1
ATOM 2625 C C . SER A 1 332 ? 16.581 -13.331 -7.426 1.00 79.12 332 SER A C 1
ATOM 2627 O O . SER A 1 332 ? 15.791 -14.159 -7.892 1.00 79.12 332 SER A O 1
ATOM 2629 N N . PHE A 1 333 ? 16.941 -12.243 -8.114 1.00 83.06 333 PHE A N 1
ATOM 2630 C CA . PHE A 1 333 ? 16.442 -11.925 -9.451 1.00 83.06 333 PHE A CA 1
ATOM 2631 C C . PHE A 1 333 ? 16.756 -13.036 -10.462 1.00 83.06 333 PHE A C 1
ATOM 2633 O O . PHE A 1 333 ? 15.869 -13.513 -11.178 1.00 83.06 333 PHE A O 1
ATOM 2640 N N . THR A 1 334 ? 18.014 -13.483 -10.488 1.00 87.31 334 THR A N 1
ATOM 2641 C CA . THR A 1 334 ? 18.490 -14.506 -11.425 1.00 87.31 334 THR A CA 1
ATOM 2642 C C . THR A 1 334 ? 17.837 -15.859 -11.152 1.00 87.31 334 THR A C 1
ATOM 2644 O O . THR A 1 334 ? 17.362 -16.511 -12.084 1.00 87.31 334 THR A O 1
ATOM 2647 N N . GLU A 1 335 ? 17.768 -16.281 -9.890 1.00 85.19 335 GLU A N 1
ATOM 2648 C CA . GLU A 1 335 ? 17.166 -17.555 -9.486 1.00 85.19 335 GLU A CA 1
ATOM 2649 C C . GLU A 1 335 ? 15.671 -17.604 -9.822 1.00 85.19 335 GLU A C 1
ATOM 2651 O O . GLU A 1 335 ? 15.200 -18.574 -10.427 1.00 85.19 335 GLU A O 1
ATOM 2656 N N . LYS A 1 336 ? 14.923 -16.539 -9.502 1.00 81.25 336 LYS A N 1
ATOM 2657 C CA . LYS A 1 336 ? 13.476 -16.470 -9.751 1.00 81.25 336 LYS A CA 1
ATOM 2658 C C . LYS A 1 336 ? 13.151 -16.532 -11.243 1.00 81.25 336 LYS A C 1
ATOM 2660 O O . LYS A 1 336 ? 12.302 -17.328 -11.648 1.00 81.25 336 LYS A O 1
ATOM 2665 N N . LEU A 1 337 ? 13.836 -15.740 -12.071 1.00 84.19 337 LEU A N 1
ATOM 2666 C CA . LEU A 1 337 ? 13.615 -15.752 -13.521 1.00 84.19 337 LEU A CA 1
ATOM 2667 C C . LEU A 1 337 ? 14.075 -17.059 -14.177 1.00 84.19 337 LEU A C 1
ATOM 2669 O O . LEU A 1 337 ? 13.403 -17.558 -15.083 1.00 84.19 337 LEU A O 1
ATOM 2673 N N . THR A 1 338 ? 15.158 -17.666 -13.681 1.00 88.38 338 THR A N 1
ATOM 2674 C CA . THR A 1 338 ? 15.608 -18.989 -14.143 1.00 88.38 338 THR A CA 1
ATOM 2675 C C . THR A 1 338 ? 14.547 -20.046 -13.873 1.00 88.38 338 THR A C 1
ATOM 2677 O O . THR A 1 338 ? 14.140 -20.750 -14.797 1.00 88.38 338 THR A O 1
ATOM 2680 N N . ARG A 1 339 ? 14.010 -20.096 -12.650 1.00 84.62 339 ARG A N 1
ATOM 2681 C CA . ARG A 1 339 ? 12.950 -21.039 -12.273 1.00 84.62 339 ARG A CA 1
ATOM 2682 C C . ARG A 1 339 ? 11.690 -20.871 -13.127 1.00 84.62 339 ARG A C 1
ATOM 2684 O O . ARG A 1 339 ? 11.113 -21.864 -13.565 1.00 84.62 339 ARG A O 1
ATOM 2691 N N . LEU A 1 340 ? 11.264 -19.635 -13.393 1.00 82.62 340 LEU A N 1
ATOM 2692 C CA . LEU A 1 340 ? 10.114 -19.364 -14.268 1.00 82.62 340 LEU A CA 1
ATOM 2693 C C . LEU A 1 340 ? 10.369 -19.839 -15.707 1.00 82.62 340 LEU A C 1
ATOM 2695 O O . LEU A 1 340 ? 9.518 -20.505 -16.302 1.00 82.62 340 LEU A O 1
ATOM 2699 N N . SER A 1 341 ? 11.569 -19.578 -16.230 1.00 83.12 341 SER A N 1
ATOM 2700 C CA . SER A 1 341 ? 11.992 -20.029 -17.558 1.00 83.12 341 SER A CA 1
ATOM 2701 C C . SER A 1 341 ? 12.039 -21.559 -17.672 1.00 83.12 341 SER A C 1
ATOM 2703 O O . SER A 1 341 ? 11.602 -22.131 -18.679 1.00 83.12 341 SER A O 1
ATOM 2705 N N . GLU A 1 342 ? 12.524 -22.254 -16.643 1.00 84.38 342 GLU A N 1
ATOM 2706 C CA . GLU A 1 342 ? 12.522 -23.720 -16.559 1.00 84.38 342 GLU A CA 1
ATOM 2707 C C . GLU A 1 342 ? 11.104 -24.298 -16.494 1.00 84.38 342 GLU A C 1
ATOM 2709 O O . GLU A 1 342 ? 10.822 -25.298 -17.156 1.00 84.38 342 GLU A O 1
ATOM 2714 N N . ASN A 1 343 ? 10.189 -23.617 -15.800 1.00 82.19 343 ASN A N 1
ATOM 2715 C CA . ASN A 1 343 ? 8.775 -23.987 -15.700 1.00 82.19 343 ASN A CA 1
ATOM 2716 C C . ASN A 1 343 ? 7.944 -23.651 -16.955 1.00 82.19 343 ASN A C 1
ATOM 2718 O O . ASN A 1 343 ? 6.737 -23.885 -16.978 1.00 82.19 343 ASN A O 1
ATOM 2722 N N . GLY A 1 344 ? 8.573 -23.139 -18.019 1.00 75.06 344 GLY A N 1
ATOM 2723 C CA . GLY A 1 344 ? 7.934 -22.905 -19.318 1.00 75.06 344 GLY A CA 1
ATOM 2724 C C . GLY A 1 344 ? 7.360 -21.500 -19.525 1.00 75.06 344 GLY A C 1
ATOM 2725 O O . GLY A 1 344 ? 6.801 -21.240 -20.592 1.00 75.06 344 GLY A O 1
ATOM 2726 N N . LEU A 1 345 ? 7.538 -20.586 -18.566 1.00 76.06 345 LEU A N 1
ATOM 2727 C CA . LEU A 1 345 ? 7.222 -19.161 -18.699 1.00 76.06 345 LEU A CA 1
ATOM 2728 C C . LEU A 1 345 ? 8.475 -18.410 -19.164 1.00 76.06 345 LEU A C 1
ATOM 2730 O O . LEU A 1 345 ? 9.311 -18.001 -18.361 1.00 76.06 345 LEU A O 1
ATOM 2734 N N . ARG A 1 346 ? 8.630 -18.262 -20.483 1.00 81.69 346 ARG A N 1
ATOM 2735 C CA . ARG A 1 346 ? 9.795 -17.629 -21.119 1.00 81.69 346 ARG A CA 1
ATOM 2736 C C . ARG A 1 346 ? 9.395 -16.401 -21.911 1.00 81.69 346 ARG A C 1
ATOM 2738 O O . ARG A 1 346 ? 8.309 -16.352 -22.484 1.00 81.69 346 ARG A O 1
ATOM 2745 N N . ILE A 1 347 ? 10.326 -15.462 -22.018 1.00 86.06 347 ILE A N 1
ATOM 2746 C CA . ILE A 1 347 ? 10.232 -14.342 -22.951 1.00 86.06 347 ILE A CA 1
ATOM 2747 C C . ILE A 1 347 ? 10.645 -14.851 -24.334 1.00 86.06 347 ILE A C 1
ATOM 2749 O O . ILE A 1 347 ? 11.757 -15.337 -24.525 1.00 86.06 347 ILE A O 1
ATOM 2753 N N . THR A 1 348 ? 9.741 -14.768 -25.305 1.00 86.62 348 THR A N 1
ATOM 2754 C CA . THR A 1 348 ? 9.949 -15.281 -26.668 1.00 86.62 348 THR A CA 1
ATOM 2755 C C . THR A 1 348 ? 10.284 -14.186 -27.669 1.00 86.62 348 THR A C 1
ATOM 2757 O O . THR A 1 348 ? 10.940 -14.440 -28.678 1.00 86.62 348 THR A O 1
ATOM 2760 N N . SER A 1 349 ? 9.833 -12.963 -27.407 1.00 87.06 349 SER A N 1
ATOM 2761 C CA . SER A 1 349 ? 10.015 -11.811 -28.285 1.00 87.06 349 SER A CA 1
ATOM 2762 C C . SER A 1 349 ? 10.051 -10.530 -27.472 1.00 87.06 349 SER A C 1
ATOM 2764 O O . SER A 1 349 ? 9.517 -10.484 -26.367 1.00 87.06 349 SER A O 1
ATOM 2766 N N . PHE A 1 350 ? 10.639 -9.481 -28.039 1.00 90.56 350 PHE A N 1
ATOM 2767 C CA . PHE A 1 350 ? 10.559 -8.148 -27.467 1.00 90.56 350 PHE A CA 1
ATOM 2768 C C . PHE A 1 350 ? 10.449 -7.083 -28.557 1.00 90.56 350 PHE A C 1
ATOM 2770 O O . PHE A 1 350 ? 10.875 -7.302 -29.695 1.00 90.56 350 PHE A O 1
ATOM 2777 N N . SER A 1 351 ? 9.924 -5.920 -28.189 1.00 88.75 351 SER A N 1
ATOM 2778 C CA . SER A 1 351 ? 10.020 -4.691 -28.970 1.00 88.75 351 SER A CA 1
ATOM 2779 C C . SER A 1 351 ? 10.275 -3.507 -28.051 1.00 88.75 351 SER A C 1
ATOM 2781 O O . SER A 1 351 ? 9.627 -3.385 -27.015 1.00 88.75 351 SER A O 1
ATOM 2783 N N . VAL A 1 352 ? 11.195 -2.630 -28.447 1.00 89.12 352 VAL A N 1
ATOM 2784 C CA . VAL A 1 352 ? 11.457 -1.371 -27.745 1.00 89.12 352 VAL A CA 1
ATOM 2785 C C . VAL A 1 352 ? 10.678 -0.258 -28.436 1.00 89.12 352 VAL A C 1
ATOM 2787 O O . VAL A 1 352 ? 10.788 -0.049 -29.646 1.00 89.12 352 VAL A O 1
ATOM 2790 N N . GLY A 1 353 ? 9.843 0.420 -27.660 1.00 85.00 353 GLY A N 1
ATOM 2791 C CA . GLY A 1 353 ? 9.006 1.528 -28.077 1.00 85.00 353 GLY A CA 1
ATOM 2792 C C . GLY A 1 353 ? 9.812 2.777 -28.417 1.00 85.00 353 GLY A C 1
ATOM 2793 O O . GLY A 1 353 ? 11.016 2.881 -28.193 1.00 85.00 353 GLY A O 1
ATOM 2794 N N . THR A 1 354 ? 9.127 3.763 -28.990 1.00 86.44 354 THR A N 1
ATOM 2795 C CA . THR A 1 354 ? 9.770 5.027 -29.363 1.00 86.44 354 THR A CA 1
ATOM 2796 C C . THR A 1 354 ? 10.063 5.863 -28.113 1.00 86.44 354 THR A C 1
ATOM 2798 O O . THR A 1 354 ? 9.132 6.077 -27.338 1.00 86.44 354 THR A O 1
ATOM 2801 N N . PRO A 1 355 ? 11.287 6.402 -27.939 1.00 88.75 355 PRO A N 1
ATOM 2802 C CA . PRO A 1 355 ? 11.604 7.245 -26.793 1.00 88.75 355 PRO A CA 1
ATOM 2803 C C . PRO A 1 355 ? 10.725 8.488 -26.706 1.00 88.75 355 PRO A C 1
ATOM 2805 O O . PRO A 1 355 ? 10.434 9.135 -27.721 1.00 88.75 355 PRO A O 1
ATOM 2808 N N . TYR A 1 356 ? 10.352 8.865 -25.490 1.00 85.44 356 TYR A N 1
ATOM 2809 C CA . TYR A 1 356 ? 9.598 10.082 -25.219 1.00 85.44 356 TYR A CA 1
ATOM 2810 C C . TYR A 1 356 ? 10.017 10.725 -23.895 1.00 85.44 356 TYR A C 1
ATOM 2812 O O . TYR A 1 356 ? 10.489 10.061 -22.979 1.00 85.44 356 TYR A O 1
ATOM 2820 N N . ARG A 1 357 ? 9.829 12.038 -23.792 1.00 80.00 357 ARG A N 1
ATOM 2821 C CA . ARG A 1 357 ? 9.866 12.789 -22.539 1.00 80.00 357 ARG A CA 1
ATOM 2822 C C . ARG A 1 357 ? 8.445 12.918 -22.011 1.00 80.00 357 ARG A C 1
ATOM 2824 O O . ARG A 1 357 ? 7.500 13.117 -22.781 1.00 80.00 357 ARG A O 1
ATOM 2831 N N . VAL A 1 358 ? 8.283 12.795 -20.701 1.00 66.44 358 VAL A N 1
ATOM 2832 C CA . VAL A 1 358 ? 6.999 13.032 -20.044 1.00 66.44 358 VAL A CA 1
ATOM 2833 C C . VAL A 1 358 ? 6.810 14.545 -19.915 1.00 66.44 358 VAL A C 1
ATOM 2835 O O . VAL A 1 358 ? 7.349 15.165 -19.010 1.00 66.44 358 VAL A O 1
ATOM 2838 N N . GLU A 1 359 ? 6.072 15.162 -20.839 1.00 57.03 359 GLU A N 1
ATOM 2839 C CA . GLU A 1 359 ? 5.554 16.526 -20.641 1.00 57.03 359 GLU A CA 1
ATOM 2840 C C . GLU A 1 359 ? 4.391 16.470 -19.639 1.00 57.03 359 GLU A C 1
ATOM 2842 O O . GLU A 1 359 ? 3.386 15.827 -19.947 1.00 57.03 359 GLU A O 1
ATOM 2847 N N . ASP A 1 360 ? 4.551 17.105 -18.467 1.00 44.53 360 ASP A N 1
ATOM 2848 C CA . ASP A 1 360 ? 3.554 17.576 -17.473 1.00 44.53 360 ASP A CA 1
ATOM 2849 C C . ASP A 1 360 ? 2.318 16.707 -17.132 1.00 44.53 360 ASP A C 1
ATOM 2851 O O . ASP A 1 360 ? 1.444 17.143 -16.389 1.00 44.53 360 ASP A O 1
ATOM 2855 N N . ARG A 1 361 ? 2.211 15.457 -17.597 1.00 39.09 361 ARG A N 1
ATOM 2856 C CA . ARG A 1 361 ? 1.042 14.590 -17.351 1.00 39.09 361 ARG A CA 1
ATOM 2857 C C . ARG A 1 361 ? 1.115 13.774 -16.064 1.00 39.09 361 ARG A C 1
ATOM 2859 O O . ARG A 1 361 ? 0.094 13.250 -15.639 1.00 39.09 361 ARG A O 1
ATOM 2866 N N . TYR A 1 362 ? 2.296 13.665 -15.461 1.00 43.09 362 TYR A N 1
ATOM 2867 C CA . TYR A 1 362 ? 2.514 12.941 -14.203 1.00 43.09 362 TYR A CA 1
ATOM 2868 C C . TYR A 1 362 ? 2.881 13.859 -13.029 1.00 43.09 362 TYR A C 1
ATOM 2870 O O . TYR A 1 362 ? 3.011 13.373 -11.911 1.00 43.09 362 TYR A O 1
ATOM 2878 N N . ALA A 1 363 ? 2.963 15.179 -13.248 1.00 39.12 363 ALA A N 1
ATOM 2879 C CA . ALA A 1 363 ? 3.129 16.160 -12.172 1.00 39.12 363 ALA A CA 1
ATOM 2880 C C . ALA A 1 363 ? 1.937 16.179 -11.185 1.00 39.12 363 ALA A C 1
ATOM 2882 O O . ALA A 1 363 ? 2.058 16.726 -10.095 1.00 39.12 363 ALA A O 1
ATOM 2883 N N . GLU A 1 364 ? 0.804 15.557 -11.539 1.00 37.56 364 GLU A N 1
ATOM 2884 C CA . GLU A 1 364 ? -0.351 15.358 -10.650 1.00 37.56 364 GLU A CA 1
ATOM 2885 C C . GLU A 1 364 ? -0.276 14.072 -9.802 1.00 37.56 364 GLU A C 1
ATOM 2887 O O . GLU A 1 364 ? -1.090 13.900 -8.895 1.00 37.56 364 GLU A O 1
ATOM 2892 N N . ILE A 1 365 ? 0.687 13.164 -10.033 1.00 41.00 365 ILE A N 1
ATOM 2893 C CA . ILE A 1 365 ? 0.926 12.049 -9.102 1.00 41.00 365 ILE A CA 1
ATOM 2894 C C . ILE A 1 365 ? 1.802 12.573 -7.962 1.00 41.00 365 ILE A C 1
ATOM 2896 O O . ILE A 1 365 ? 3.021 12.425 -7.970 1.00 41.00 365 ILE A O 1
ATOM 2900 N N . GLU A 1 366 ? 1.151 13.186 -6.973 1.00 34.97 366 GLU A N 1
ATOM 2901 C CA . GLU A 1 366 ? 1.730 13.889 -5.814 1.00 34.97 366 GLU A CA 1
ATOM 2902 C C . GLU A 1 366 ? 2.715 13.089 -4.933 1.00 34.97 366 GLU A C 1
ATOM 2904 O O . GLU A 1 366 ? 3.245 13.651 -3.983 1.00 34.97 366 GLU A O 1
ATOM 2909 N N . ASN A 1 367 ? 3.019 11.820 -5.222 1.00 38.31 367 ASN A N 1
ATOM 2910 C CA . ASN A 1 367 ? 3.864 10.982 -4.358 1.00 38.31 367 ASN A CA 1
ATOM 2911 C C . ASN A 1 367 ? 4.945 10.164 -5.080 1.00 38.31 367 ASN A C 1
ATOM 2913 O O . ASN A 1 367 ? 5.634 9.379 -4.433 1.00 38.31 367 ASN A O 1
ATOM 2917 N N . ALA A 1 368 ? 5.132 10.320 -6.393 1.00 39.19 368 ALA A N 1
ATOM 2918 C CA . ALA A 1 368 ? 6.306 9.740 -7.035 1.00 39.19 368 ALA A CA 1
ATOM 2919 C C . ALA A 1 368 ? 7.473 10.713 -6.834 1.00 39.19 368 ALA A C 1
ATOM 2921 O O . ALA A 1 368 ? 7.457 11.824 -7.362 1.00 39.19 368 ALA A O 1
ATOM 2922 N N . SER A 1 369 ? 8.485 10.317 -6.062 1.00 40.41 369 SER A N 1
ATOM 2923 C CA . SER A 1 369 ? 9.750 11.042 -5.923 1.00 40.41 369 SER A CA 1
ATOM 2924 C C . SER A 1 369 ? 10.546 10.982 -7.233 1.00 40.41 369 SER A C 1
ATOM 2926 O O . SER A 1 369 ? 11.635 10.416 -7.290 1.00 40.41 369 SER A O 1
ATOM 2928 N N . ILE A 1 370 ? 9.992 11.524 -8.317 1.00 45.06 370 ILE A N 1
ATOM 2929 C CA . ILE A 1 370 ? 10.660 11.590 -9.609 1.00 45.06 370 ILE A CA 1
ATOM 2930 C C . ILE A 1 370 ? 11.705 12.695 -9.475 1.00 45.06 370 ILE A C 1
ATOM 2932 O O . ILE A 1 370 ? 11.382 13.885 -9.424 1.00 45.06 370 ILE A O 1
ATOM 2936 N N . ARG A 1 371 ? 12.973 12.296 -9.335 1.00 43.66 371 ARG A N 1
ATOM 2937 C CA . ARG A 1 371 ? 14.120 13.210 -9.337 1.00 43.66 371 ARG A CA 1
ATOM 2938 C C . ARG A 1 371 ? 14.007 14.114 -10.571 1.00 43.66 371 ARG A C 1
ATOM 2940 O O . ARG A 1 371 ? 14.006 13.602 -11.679 1.00 43.66 371 ARG A O 1
ATOM 2947 N N . SER A 1 372 ? 13.899 15.433 -10.366 1.00 43.81 372 SER A N 1
ATOM 2948 C CA . SER A 1 372 ? 14.145 16.509 -11.350 1.00 43.81 372 SER A CA 1
ATOM 2949 C C . SER A 1 372 ? 14.065 16.064 -12.827 1.00 43.81 372 SER A C 1
ATOM 2951 O O . SER A 1 372 ? 15.083 15.765 -13.452 1.00 43.81 372 SER A O 1
ATOM 2953 N N . THR A 1 373 ? 12.857 16.040 -13.389 1.00 50.56 373 THR A N 1
ATOM 2954 C CA . THR A 1 373 ? 12.487 15.473 -14.703 1.00 50.56 373 THR A CA 1
ATOM 2955 C C . THR A 1 373 ? 13.082 16.146 -15.944 1.00 50.56 373 THR A C 1
ATOM 2957 O O . THR A 1 373 ? 12.780 15.727 -17.060 1.00 50.56 373 THR A O 1
ATOM 2960 N N . ASP A 1 374 ? 13.920 17.172 -15.806 1.00 51.03 374 ASP A N 1
ATOM 2961 C CA . ASP A 1 374 ? 14.175 18.128 -16.892 1.00 51.03 374 ASP A CA 1
ATOM 2962 C C . ASP A 1 374 ? 14.926 17.579 -18.123 1.00 51.03 374 ASP A C 1
ATOM 2964 O O . ASP A 1 374 ? 15.067 18.307 -19.103 1.00 51.03 374 ASP A O 1
ATOM 2968 N N . ASN A 1 375 ? 15.364 16.312 -18.161 1.00 63.12 375 ASN A N 1
ATOM 2969 C CA . ASN A 1 375 ? 15.993 15.730 -19.361 1.00 63.12 375 ASN A CA 1
ATOM 2970 C C . ASN A 1 375 ? 15.887 14.200 -19.534 1.00 63.12 375 ASN A C 1
ATOM 2972 O O . ASN A 1 375 ? 16.551 13.657 -20.418 1.00 63.12 375 ASN A O 1
ATOM 2976 N N . LEU A 1 376 ? 15.075 13.499 -18.741 1.00 73.69 376 LEU A N 1
ATOM 2977 C CA . LEU A 1 376 ? 15.037 12.030 -18.756 1.00 73.69 376 LEU A CA 1
ATOM 2978 C C . LEU A 1 376 ? 14.204 11.476 -19.924 1.00 73.69 376 LEU A C 1
ATOM 2980 O O . LEU A 1 376 ? 13.153 12.022 -20.272 1.00 73.69 376 LEU A O 1
ATOM 2984 N N . TRP A 1 377 ? 14.682 10.383 -20.527 1.00 84.06 377 TRP A N 1
ATOM 2985 C CA . TRP A 1 377 ? 14.002 9.678 -21.613 1.00 84.06 377 TRP A CA 1
ATOM 2986 C C . TRP A 1 377 ? 13.317 8.412 -21.101 1.00 84.06 377 TRP A C 1
ATOM 2988 O O . TRP A 1 377 ? 13.904 7.625 -20.361 1.00 84.06 377 TRP A O 1
ATOM 2998 N N . PHE A 1 378 ? 12.082 8.209 -21.551 1.00 84.81 378 PHE A N 1
ATOM 2999 C CA . PHE A 1 378 ? 11.256 7.051 -21.238 1.00 84.81 378 PHE A CA 1
ATOM 3000 C C . PHE A 1 378 ? 11.029 6.203 -22.485 1.00 84.81 378 PHE A C 1
ATOM 3002 O O . PHE A 1 378 ? 10.952 6.734 -23.598 1.00 84.81 378 PHE A O 1
ATOM 3009 N N . MET A 1 379 ? 10.906 4.891 -22.304 1.00 86.12 379 MET A N 1
ATOM 3010 C CA . MET A 1 379 ? 10.586 3.931 -23.361 1.00 86.12 379 MET A CA 1
ATOM 3011 C C . MET A 1 379 ? 9.721 2.802 -22.816 1.00 86.12 379 MET A C 1
ATOM 3013 O O . MET A 1 379 ? 9.913 2.364 -21.688 1.00 86.12 379 MET A O 1
ATOM 3017 N N . ASP A 1 380 ? 8.834 2.273 -23.650 1.00 85.81 380 ASP A N 1
ATOM 3018 C CA . ASP A 1 380 ? 8.071 1.070 -23.327 1.00 85.81 380 ASP A CA 1
ATOM 3019 C C . ASP A 1 380 ? 8.731 -0.149 -23.976 1.00 85.81 380 ASP A C 1
ATOM 3021 O O . ASP A 1 380 ? 8.908 -0.193 -25.190 1.00 85.81 380 ASP A O 1
ATOM 3025 N N . ILE A 1 381 ? 9.103 -1.146 -23.184 1.00 87.25 381 ILE A N 1
ATOM 3026 C CA . ILE A 1 381 ? 9.611 -2.433 -23.646 1.00 87.25 381 ILE A CA 1
ATOM 3027 C C . ILE A 1 381 ? 8.476 -3.438 -23.550 1.00 87.25 381 ILE A C 1
ATOM 3029 O O . ILE A 1 381 ? 8.054 -3.825 -22.464 1.00 87.25 381 ILE A O 1
ATOM 3033 N N . ALA A 1 382 ? 8.003 -3.882 -24.701 1.00 85.38 382 ALA A N 1
ATOM 3034 C CA . ALA A 1 382 ? 7.008 -4.930 -24.808 1.00 85.38 382 ALA A CA 1
ATOM 3035 C C . ALA A 1 382 ? 7.709 -6.292 -24.878 1.00 85.38 382 ALA A C 1
ATOM 3037 O O . ALA A 1 382 ? 8.606 -6.480 -25.701 1.00 85.38 382 ALA A O 1
ATOM 3038 N N . LEU A 1 383 ? 7.319 -7.231 -24.020 1.00 85.81 383 LEU A N 1
ATOM 3039 C CA . LEU A 1 383 ? 7.869 -8.579 -23.906 1.00 85.81 383 LEU A CA 1
ATOM 3040 C C . LEU A 1 383 ? 6.759 -9.599 -24.173 1.00 85.81 383 LEU A C 1
ATOM 3042 O O . LEU A 1 383 ? 5.799 -9.701 -23.412 1.00 85.81 383 LEU A O 1
ATOM 3046 N N . GLY A 1 384 ? 6.899 -10.381 -25.240 1.00 82.44 384 GLY A N 1
ATOM 3047 C CA . GLY A 1 384 ? 5.986 -11.486 -25.534 1.00 82.44 384 GLY A CA 1
ATOM 3048 C C . GLY A 1 384 ? 6.394 -12.746 -24.778 1.00 82.44 384 GLY A C 1
ATOM 3049 O O . GLY A 1 384 ? 7.587 -13.058 -24.714 1.00 82.44 384 GLY A O 1
ATOM 3050 N N . THR A 1 385 ? 5.421 -13.479 -24.231 1.00 79.62 385 THR A N 1
ATOM 3051 C CA . THR A 1 385 ? 5.674 -14.682 -23.421 1.00 79.62 385 THR A CA 1
ATOM 3052 C C . THR A 1 385 ? 5.147 -15.968 -24.067 1.00 79.62 385 THR A C 1
ATOM 3054 O O . THR A 1 385 ? 4.242 -15.954 -24.902 1.00 79.62 385 THR A O 1
ATOM 3057 N N . SER A 1 386 ? 5.700 -17.119 -23.667 1.00 67.50 386 SER A N 1
ATOM 3058 C CA . SER A 1 386 ? 5.324 -18.454 -24.168 1.00 67.50 386 SER A CA 1
ATOM 3059 C C . SER A 1 386 ? 3.996 -19.021 -23.620 1.00 67.50 386 SER A C 1
ATOM 3061 O O . SER A 1 386 ? 3.766 -20.227 -23.719 1.00 67.50 386 SER A O 1
ATOM 3063 N N . GLY A 1 387 ? 3.116 -18.187 -23.051 1.00 59.25 387 GLY A N 1
ATOM 3064 C CA . GLY A 1 387 ? 1.839 -18.599 -22.455 1.00 59.25 387 GLY A CA 1
ATOM 3065 C C . GLY A 1 387 ? 0.715 -18.903 -23.469 1.00 59.25 387 GLY A C 1
ATOM 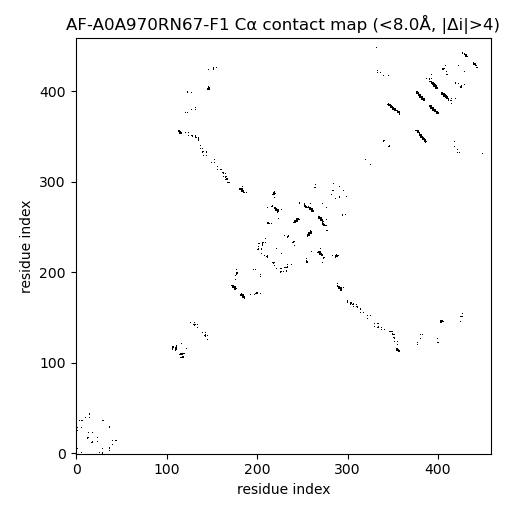3066 O O . GLY A 1 387 ? 0.794 -18.508 -24.635 1.00 59.25 387 GLY A O 1
ATOM 3067 N N . PRO A 1 388 ? -0.371 -19.582 -23.041 1.00 45.72 388 PRO A N 1
ATOM 3068 C CA . PRO A 1 388 ? -1.461 -20.035 -23.915 1.00 45.72 388 PRO A CA 1
ATOM 3069 C C . PRO A 1 388 ? -2.236 -18.913 -24.633 1.00 45.72 388 PRO A C 1
ATOM 3071 O O . PRO A 1 388 ? -2.926 -19.209 -25.606 1.00 45.72 388 PRO A O 1
ATOM 3074 N N . ASN A 1 389 ? -2.091 -17.651 -24.208 1.00 52.16 389 ASN A N 1
ATOM 3075 C CA . ASN A 1 389 ? -2.780 -16.490 -24.782 1.00 52.16 389 ASN A CA 1
ATOM 3076 C C . ASN A 1 389 ? -1.867 -15.456 -25.478 1.00 52.16 389 ASN A C 1
ATOM 3078 O O . ASN A 1 389 ? -2.376 -14.414 -25.873 1.00 52.16 389 ASN A O 1
ATOM 3082 N N . GLN A 1 390 ? -0.567 -15.731 -25.700 1.00 56.06 390 GLN A N 1
ATOM 3083 C CA . GLN A 1 390 ? 0.376 -14.750 -26.290 1.00 56.06 390 GLN A CA 1
ATOM 3084 C C . GLN A 1 390 ? 0.275 -13.368 -25.618 1.00 56.06 390 GLN A C 1
ATOM 3086 O O . GLN A 1 390 ? 0.154 -12.336 -26.273 1.00 56.06 390 GLN A O 1
ATOM 3091 N N . ASP A 1 391 ? 0.264 -13.370 -24.291 1.00 62.25 391 ASP A N 1
ATOM 3092 C CA . ASP A 1 391 ? 0.130 -12.161 -23.494 1.00 62.25 391 ASP A CA 1
ATOM 3093 C C . ASP A 1 391 ? 1.431 -11.336 -23.525 1.00 62.25 391 ASP A C 1
ATOM 3095 O O . ASP A 1 391 ? 2.540 -11.879 -23.476 1.00 62.25 391 ASP A O 1
ATOM 3099 N N . GLU A 1 392 ? 1.282 -10.015 -23.601 1.00 71.31 392 GLU A N 1
ATOM 3100 C CA . GLU A 1 392 ? 2.378 -9.046 -23.662 1.00 71.31 392 GLU A CA 1
ATOM 3101 C C . GLU A 1 392 ? 2.583 -8.404 -22.284 1.00 71.31 392 GLU A C 1
ATOM 3103 O O . GLU A 1 392 ? 1.639 -7.896 -21.678 1.00 71.31 392 GLU A O 1
ATOM 3108 N N . ILE A 1 393 ? 3.818 -8.442 -21.777 1.00 77.69 393 ILE A N 1
ATOM 3109 C CA . ILE A 1 393 ? 4.232 -7.678 -20.596 1.00 77.69 393 ILE A CA 1
ATOM 3110 C C . ILE A 1 393 ? 4.837 -6.371 -21.090 1.00 77.69 393 ILE A C 1
ATOM 3112 O O . ILE A 1 393 ? 5.763 -6.391 -21.897 1.00 77.69 393 ILE A O 1
ATOM 3116 N N . ILE A 1 394 ? 4.346 -5.240 -20.595 1.00 79.75 394 ILE A N 1
ATOM 3117 C CA . ILE A 1 394 ? 4.870 -3.920 -20.957 1.00 79.75 394 ILE A CA 1
ATOM 3118 C C . ILE A 1 394 ? 5.664 -3.374 -19.778 1.00 79.75 394 ILE A C 1
ATOM 3120 O O . ILE A 1 394 ? 5.119 -3.207 -18.689 1.00 79.75 394 ILE A O 1
ATOM 3124 N N . LEU A 1 395 ? 6.942 -3.084 -20.008 1.00 81.19 395 LEU A N 1
ATOM 3125 C CA . LEU A 1 395 ? 7.826 -2.412 -19.064 1.00 81.19 395 LEU A CA 1
ATOM 3126 C C . LEU A 1 395 ? 8.032 -0.965 -19.513 1.00 81.19 395 LEU A C 1
ATOM 3128 O O . LEU A 1 395 ? 8.703 -0.739 -20.515 1.00 81.19 395 LEU A O 1
ATOM 3132 N N . SER A 1 396 ? 7.519 0.019 -18.784 1.00 80.38 396 SER A N 1
ATOM 3133 C CA . SER A 1 396 ? 7.925 1.411 -19.007 1.00 80.38 396 SER A CA 1
ATOM 3134 C C . SER A 1 396 ? 9.203 1.669 -18.226 1.00 80.38 396 SER A C 1
ATOM 3136 O O . SER A 1 396 ? 9.231 1.500 -17.008 1.00 80.38 396 SER A O 1
ATOM 3138 N N . VAL A 1 397 ? 10.260 2.065 -18.922 1.00 80.81 397 VAL A N 1
ATOM 3139 C CA . VAL A 1 397 ? 11.598 2.249 -18.361 1.00 80.81 397 VAL A CA 1
ATOM 3140 C C . VAL A 1 397 ? 12.060 3.684 -18.553 1.00 80.81 397 VAL A C 1
ATOM 3142 O O . VAL A 1 397 ? 11.820 4.296 -19.594 1.00 80.81 397 VAL A O 1
ATOM 3145 N N . GLN A 1 398 ? 12.725 4.216 -17.540 1.00 81.69 398 GLN A N 1
ATOM 3146 C CA . GLN A 1 398 ? 13.461 5.464 -17.592 1.00 81.69 398 GLN A CA 1
ATOM 3147 C C . GLN A 1 398 ? 14.935 5.131 -17.783 1.00 81.69 398 GLN A C 1
ATOM 3149 O O . GLN A 1 398 ? 15.497 4.314 -17.056 1.00 81.69 398 GLN A O 1
ATOM 3154 N N . VAL A 1 399 ? 15.568 5.768 -18.762 1.00 78.44 399 VAL A N 1
ATOM 3155 C CA . VAL A 1 399 ? 16.974 5.511 -19.078 1.00 78.44 399 VAL A CA 1
ATOM 3156 C C . VAL A 1 399 ? 17.763 6.800 -18.915 1.00 78.44 399 VAL A C 1
ATOM 3158 O O . VAL A 1 399 ? 17.542 7.777 -19.632 1.00 78.44 399 VAL A O 1
ATOM 3161 N N . GLY A 1 400 ? 18.636 6.807 -17.912 1.00 74.06 400 GLY A N 1
ATOM 3162 C CA . GLY A 1 400 ? 19.624 7.848 -17.661 1.00 74.06 400 GLY A CA 1
ATOM 3163 C C . GLY A 1 400 ? 20.961 7.529 -18.328 1.00 74.06 400 GLY A C 1
ATOM 3164 O O . GLY A 1 400 ? 21.107 6.526 -19.024 1.00 74.06 400 GLY A O 1
ATOM 3165 N N . ASP A 1 401 ? 21.962 8.381 -18.112 1.00 69.31 401 ASP A N 1
ATOM 3166 C CA . ASP A 1 401 ? 23.296 8.196 -18.703 1.00 69.31 401 ASP A CA 1
ATOM 3167 C C . ASP A 1 401 ? 24.063 7.027 -18.071 1.00 69.31 401 ASP A C 1
ATOM 3169 O O . ASP A 1 401 ? 24.743 6.290 -18.781 1.00 69.31 401 ASP A O 1
ATOM 3173 N N . GLU A 1 402 ? 23.885 6.802 -16.769 1.00 66.50 402 GLU A N 1
ATOM 3174 C CA . GLU A 1 402 ? 24.489 5.683 -16.030 1.00 66.50 402 GLU A CA 1
ATOM 3175 C C . GLU A 1 402 ? 23.423 4.667 -15.584 1.00 66.50 402 GLU A C 1
ATOM 3177 O O . GLU A 1 402 ? 23.655 3.462 -15.638 1.00 66.50 402 GLU A O 1
ATOM 3182 N N . ASP A 1 403 ? 22.189 5.121 -15.363 1.00 69.62 403 ASP A N 1
ATOM 3183 C CA . ASP A 1 403 ? 21.166 4.349 -14.651 1.00 69.62 403 ASP A CA 1
ATOM 3184 C C . ASP A 1 403 ? 20.006 3.901 -15.555 1.00 69.62 403 ASP A C 1
ATOM 3186 O O . ASP A 1 403 ? 19.631 4.595 -16.505 1.00 69.62 403 ASP A O 1
ATOM 3190 N N . PHE A 1 404 ? 19.426 2.733 -15.268 1.00 75.31 404 PHE A N 1
ATOM 3191 C CA . PHE A 1 404 ? 18.207 2.227 -15.906 1.00 75.31 404 PHE A CA 1
ATOM 3192 C C . PHE A 1 404 ? 17.186 1.888 -14.820 1.00 75.31 404 PHE A C 1
ATOM 3194 O O . PHE A 1 404 ? 17.430 1.036 -13.964 1.00 75.31 404 PHE A O 1
ATOM 3201 N N . GLU A 1 405 ? 16.027 2.532 -14.865 1.00 74.94 405 GLU A N 1
ATOM 3202 C CA . GLU A 1 405 ? 14.977 2.372 -13.864 1.00 74.94 405 GLU A CA 1
ATOM 3203 C C . GLU A 1 405 ? 13.710 1.831 -14.528 1.00 74.94 405 GLU A C 1
ATOM 3205 O O . GLU A 1 405 ? 13.232 2.364 -15.531 1.00 74.94 405 GLU A O 1
ATOM 3210 N N . VAL A 1 406 ? 13.144 0.758 -13.978 1.00 73.62 406 VAL A N 1
ATOM 3211 C CA . VAL A 1 406 ? 11.847 0.243 -14.426 1.00 73.62 406 VAL A CA 1
ATOM 3212 C C . VAL A 1 406 ? 10.757 0.996 -13.671 1.00 73.62 406 VAL A C 1
ATOM 3214 O O . VAL A 1 406 ? 10.589 0.823 -12.471 1.00 73.62 406 VAL A O 1
ATOM 3217 N N . ILE A 1 407 ? 9.998 1.827 -14.380 1.00 68.50 407 ILE A N 1
ATOM 3218 C CA . ILE A 1 407 ? 8.972 2.701 -13.804 1.00 68.50 407 ILE A CA 1
ATOM 3219 C C . ILE A 1 407 ? 7.633 1.979 -13.694 1.00 68.50 407 ILE A C 1
ATOM 3221 O O . ILE A 1 407 ? 6.899 2.170 -12.731 1.00 68.50 407 ILE A O 1
ATOM 3225 N N . PHE A 1 408 ? 7.265 1.151 -14.665 1.00 67.56 408 PHE A N 1
ATOM 3226 C CA . PHE A 1 408 ? 5.955 0.504 -14.663 1.00 67.56 408 PHE A CA 1
ATOM 3227 C C . PHE A 1 408 ? 6.018 -0.874 -15.305 1.00 67.56 408 PHE A C 1
ATOM 3229 O O . PHE A 1 408 ? 6.717 -1.058 -16.295 1.00 67.56 408 PHE A O 1
ATOM 3236 N N . VAL A 1 409 ? 5.264 -1.824 -14.752 1.00 69.88 409 VAL A N 1
ATOM 3237 C CA . VAL A 1 409 ? 5.086 -3.168 -15.309 1.00 69.88 409 VAL A CA 1
ATOM 3238 C C . VAL A 1 409 ? 3.591 -3.411 -15.472 1.00 69.88 409 VAL A C 1
ATOM 3240 O O . VAL A 1 409 ? 2.849 -3.418 -14.492 1.00 69.88 409 VAL A O 1
ATOM 3243 N N . SER A 1 410 ? 3.145 -3.615 -16.707 1.00 69.44 410 SER A N 1
ATOM 3244 C CA . SER A 1 410 ? 1.779 -4.023 -17.028 1.00 69.44 410 SER A CA 1
ATOM 3245 C C . SER A 1 410 ? 1.764 -5.455 -17.534 1.00 69.44 410 SER A C 1
ATOM 3247 O O . SER A 1 410 ? 2.622 -5.850 -18.320 1.00 69.44 410 SER A O 1
ATOM 3249 N N . SER A 1 411 ? 0.776 -6.224 -17.090 1.00 68.25 411 SER A N 1
ATOM 3250 C CA . SER A 1 411 ? 0.555 -7.616 -17.472 1.00 68.25 411 SER A CA 1
ATOM 3251 C C . SER A 1 411 ? -0.942 -7.902 -17.477 1.00 68.25 411 SER A C 1
ATOM 3253 O O . SER A 1 411 ? -1.680 -7.344 -16.665 1.00 68.25 411 SER A O 1
ATOM 3255 N N . SER A 1 412 ? -1.398 -8.814 -18.336 1.00 57.72 412 SER A N 1
ATOM 3256 C CA . SER A 1 412 ? -2.706 -9.452 -18.154 1.00 57.72 412 SER A CA 1
ATOM 3257 C C . SER A 1 412 ? -2.679 -10.383 -16.928 1.00 57.72 412 SER A C 1
ATOM 3259 O O . SER A 1 412 ? -1.608 -10.815 -16.493 1.00 57.72 412 SER A O 1
ATOM 3261 N N . GLU A 1 413 ? -3.846 -10.700 -16.353 1.00 52.78 413 GLU A N 1
ATOM 3262 C CA . GLU A 1 413 ? -3.977 -11.524 -15.130 1.00 52.78 413 GLU A CA 1
ATOM 3263 C C . GLU A 1 413 ? -3.268 -12.893 -15.211 1.00 52.78 413 GLU A C 1
ATOM 3265 O O . GLU A 1 413 ? -2.929 -13.472 -14.182 1.00 52.78 413 GLU A O 1
ATOM 3270 N N . VAL A 1 414 ? -3.001 -13.402 -16.421 1.00 49.22 414 VAL A N 1
ATOM 3271 C CA . VAL A 1 414 ? -2.430 -14.736 -16.675 1.00 49.22 414 VAL A CA 1
ATOM 3272 C C . VAL A 1 414 ? -0.903 -14.797 -16.470 1.00 49.22 414 VAL A C 1
ATOM 3274 O O . VAL A 1 414 ? -0.382 -15.871 -16.185 1.00 49.22 414 VAL A O 1
ATOM 3277 N N . ASN A 1 415 ? -0.180 -13.670 -16.545 1.00 56.09 415 ASN A N 1
ATOM 3278 C CA . ASN A 1 415 ? 1.290 -13.608 -16.400 1.00 56.09 415 ASN A CA 1
ATOM 3279 C C . ASN A 1 415 ? 1.760 -12.919 -15.105 1.00 56.09 415 ASN A C 1
ATOM 3281 O O . ASN A 1 415 ? 2.893 -12.431 -15.033 1.00 56.09 415 ASN A O 1
ATOM 3285 N N . SER A 1 416 ? 0.911 -12.901 -14.072 1.00 62.09 416 SER A N 1
ATOM 3286 C CA . SER A 1 416 ? 1.188 -12.229 -12.797 1.00 62.09 416 SER A CA 1
ATOM 3287 C C . SER A 1 416 ? 2.519 -12.653 -12.168 1.00 62.09 416 SER A C 1
ATOM 3289 O O . SER A 1 416 ? 3.237 -11.794 -11.681 1.00 62.09 416 SER A O 1
ATOM 3291 N N . GLU A 1 417 ? 2.930 -13.922 -12.259 1.00 66.19 417 GLU A N 1
ATOM 3292 C CA . GLU A 1 417 ? 4.195 -14.395 -11.668 1.00 66.19 417 GLU A CA 1
ATOM 3293 C C . GLU A 1 417 ? 5.454 -13.818 -12.339 1.00 66.19 417 GLU A C 1
ATOM 3295 O O . GLU A 1 417 ? 6.394 -13.416 -11.647 1.00 66.19 417 GLU A O 1
ATOM 3300 N N . LEU A 1 418 ? 5.487 -13.749 -13.678 1.00 70.88 418 LEU A N 1
ATOM 3301 C CA . LEU A 1 418 ? 6.614 -13.171 -14.420 1.00 70.88 418 LEU A CA 1
ATOM 3302 C C . LEU A 1 418 ? 6.626 -11.648 -14.282 1.00 70.88 418 LEU A C 1
ATOM 3304 O O . LEU A 1 418 ? 7.686 -11.063 -14.065 1.00 70.88 418 LEU A O 1
ATOM 3308 N N . ALA A 1 419 ? 5.452 -11.018 -14.325 1.00 67.88 419 ALA A N 1
ATOM 3309 C CA . ALA A 1 419 ? 5.306 -9.601 -14.025 1.00 67.88 419 ALA A CA 1
ATOM 3310 C C . ALA A 1 419 ? 5.777 -9.282 -12.598 1.00 67.88 419 ALA A C 1
ATOM 3312 O O . ALA A 1 419 ? 6.521 -8.328 -12.413 1.00 67.88 419 ALA A O 1
ATOM 3313 N N . SER A 1 420 ? 5.448 -10.125 -11.613 1.00 67.56 420 SER A N 1
ATOM 3314 C CA . SER A 1 420 ? 5.915 -10.008 -10.227 1.00 67.56 420 SER A CA 1
ATOM 3315 C C . SER A 1 420 ? 7.413 -10.270 -10.060 1.00 67.56 420 SER A C 1
ATOM 3317 O O . SER A 1 420 ? 8.028 -9.780 -9.118 1.00 67.56 420 SER A O 1
ATOM 3319 N N . ALA A 1 421 ? 8.031 -11.084 -10.917 1.00 69.69 421 ALA A N 1
ATOM 3320 C CA . ALA A 1 421 ? 9.483 -11.253 -10.922 1.00 69.69 421 ALA A CA 1
ATOM 3321 C C . ALA A 1 421 ? 10.183 -10.022 -11.513 1.00 69.69 421 ALA A C 1
ATOM 3323 O O . ALA A 1 421 ? 11.169 -9.555 -10.954 1.00 69.69 421 ALA A O 1
ATOM 3324 N N . LEU A 1 422 ? 9.634 -9.462 -12.593 1.00 70.00 422 LEU A N 1
ATOM 3325 C CA . LEU A 1 422 ? 10.118 -8.230 -13.219 1.00 70.00 422 LEU A CA 1
ATOM 3326 C C . LEU A 1 422 ? 9.787 -6.978 -12.390 1.00 70.00 422 LEU A C 1
ATOM 3328 O O . LEU A 1 422 ? 10.463 -5.966 -12.527 1.00 70.00 422 LEU A O 1
ATOM 3332 N N . SER A 1 423 ? 8.794 -7.038 -11.500 1.00 62.81 423 SER A N 1
ATOM 3333 C CA . SER A 1 423 ? 8.465 -5.955 -10.570 1.00 62.81 423 SER A CA 1
ATOM 3334 C C . SER A 1 423 ? 9.321 -5.962 -9.306 1.00 62.81 423 SER A C 1
ATOM 3336 O O . SER A 1 423 ? 9.332 -4.957 -8.609 1.00 62.81 423 SER A O 1
ATOM 3338 N N . LEU A 1 424 ? 10.087 -7.027 -9.014 1.00 56.91 424 LEU A N 1
ATOM 3339 C CA . LEU A 1 424 ? 11.138 -6.975 -7.976 1.00 56.91 424 LEU A CA 1
ATOM 3340 C C . LEU A 1 424 ? 12.185 -5.883 -8.268 1.00 56.91 424 LEU A C 1
ATOM 3342 O O . LEU A 1 424 ? 12.988 -5.549 -7.406 1.00 56.91 424 LEU A O 1
ATOM 3346 N N . LEU A 1 425 ? 12.154 -5.328 -9.481 1.00 54.66 425 LEU A N 1
ATOM 3347 C CA . LEU A 1 425 ? 12.980 -4.228 -9.958 1.00 54.66 425 LEU A CA 1
ATOM 3348 C C . LEU A 1 425 ? 12.435 -2.838 -9.586 1.00 54.66 425 LEU A C 1
ATOM 3350 O O . LEU A 1 425 ? 13.072 -1.843 -9.918 1.00 54.66 425 LEU A O 1
ATOM 3354 N N . ARG A 1 426 ? 11.274 -2.758 -8.915 1.00 55.12 426 ARG A N 1
ATOM 3355 C CA . ARG A 1 426 ? 10.695 -1.516 -8.385 1.00 55.12 426 ARG A CA 1
ATOM 3356 C C . ARG A 1 426 ? 9.884 -1.781 -7.115 1.00 55.12 426 ARG A C 1
ATOM 3358 O O . ARG A 1 426 ? 8.843 -2.436 -7.165 1.00 55.12 426 ARG A O 1
ATOM 3365 N N . LEU A 1 427 ? 10.288 -1.190 -5.992 1.00 43.66 427 LEU A N 1
ATOM 3366 C CA . LEU A 1 427 ? 9.543 -1.306 -4.730 1.00 43.66 427 LEU A CA 1
ATOM 3367 C C . LEU A 1 427 ? 8.315 -0.389 -4.672 1.00 43.66 427 LEU A C 1
ATOM 3369 O O . LEU A 1 427 ? 7.334 -0.733 -4.020 1.00 43.66 427 LEU A O 1
ATOM 3373 N N . SER A 1 428 ? 8.298 0.722 -5.415 1.00 35.31 428 SER A N 1
ATOM 3374 C CA . SER A 1 428 ? 7.138 1.626 -5.517 1.00 35.31 428 SER A CA 1
ATOM 3375 C C . SER A 1 428 ? 6.097 1.239 -6.580 1.00 35.31 428 SER A C 1
ATOM 3377 O O . SER A 1 428 ? 5.514 2.103 -7.240 1.00 35.31 428 SER A O 1
ATOM 3379 N N . SER A 1 429 ? 5.796 -0.051 -6.745 1.00 35.78 429 SER A N 1
ATOM 3380 C CA . SER A 1 429 ? 4.677 -0.471 -7.600 1.00 35.78 429 SER A CA 1
ATOM 3381 C C . SER A 1 429 ? 3.376 -0.593 -6.799 1.00 35.78 429 SER A C 1
ATOM 3383 O O . SER A 1 429 ? 3.130 -1.603 -6.143 1.00 35.78 429 SER A O 1
ATOM 3385 N N . PHE A 1 430 ? 2.480 0.388 -6.946 1.00 31.53 430 PHE A N 1
ATOM 3386 C CA . PHE A 1 430 ? 1.046 0.092 -6.968 1.00 31.53 430 PHE A CA 1
ATOM 3387 C C . PHE A 1 430 ? 0.801 -0.817 -8.176 1.00 31.53 430 PHE A C 1
ATOM 3389 O O . PHE A 1 430 ? 0.794 -0.348 -9.315 1.00 31.53 430 PHE A O 1
ATOM 3396 N N . VAL A 1 431 ? 0.624 -2.119 -7.955 1.00 32.16 431 VAL A N 1
ATOM 3397 C CA . VAL A 1 431 ? 0.120 -3.001 -9.011 1.00 32.16 431 VAL A CA 1
ATOM 3398 C C . VAL A 1 431 ? -1.373 -2.707 -9.155 1.00 32.16 431 VAL A C 1
ATOM 3400 O O . VAL A 1 431 ? -2.179 -3.136 -8.333 1.00 32.16 431 VAL A O 1
ATOM 3403 N N . TYR A 1 432 ? -1.744 -1.909 -10.158 1.00 28.83 432 TYR A N 1
ATOM 3404 C CA . TYR A 1 432 ? -3.147 -1.634 -10.466 1.00 28.83 432 TYR A CA 1
ATOM 3405 C C . TYR A 1 432 ? -3.725 -2.839 -11.214 1.00 28.83 432 TYR A C 1
ATOM 3407 O O . TYR A 1 432 ? -3.690 -2.914 -12.442 1.00 28.83 432 TYR A O 1
ATOM 3415 N N . TYR A 1 433 ? -4.230 -3.812 -10.459 1.00 30.33 433 TYR A N 1
ATOM 3416 C CA . TYR A 1 433 ? -5.231 -4.737 -10.980 1.00 30.33 433 TYR A CA 1
ATOM 3417 C C . TYR A 1 433 ? -6.518 -3.934 -11.239 1.00 30.33 433 TYR A C 1
ATOM 3419 O O . TYR A 1 433 ? -6.712 -2.881 -10.636 1.00 30.33 433 TYR A O 1
ATOM 3427 N N . GLY A 1 434 ? -7.349 -4.355 -12.198 1.00 25.59 434 GLY A N 1
ATOM 3428 C CA . GLY A 1 434 ? -8.546 -3.622 -12.637 1.00 25.59 434 GLY A CA 1
ATOM 3429 C C . GLY A 1 434 ? -9.516 -3.218 -11.506 1.00 25.59 434 GLY A C 1
ATOM 3430 O O . GLY A 1 434 ? -9.283 -3.520 -10.342 1.00 25.59 434 GLY A O 1
ATOM 3431 N N . PRO A 1 435 ? -10.640 -2.547 -11.827 1.00 24.31 435 PRO A N 1
ATOM 3432 C CA . PRO A 1 435 ? -11.445 -1.746 -10.887 1.00 24.31 435 PRO A CA 1
ATOM 3433 C C . PRO A 1 435 ? -12.104 -2.494 -9.706 1.00 24.31 435 PRO A C 1
ATOM 3435 O O . PRO A 1 435 ? -12.856 -1.885 -8.952 1.00 24.31 435 PRO A O 1
ATOM 3438 N N . GLU A 1 436 ? -11.808 -3.775 -9.504 1.00 28.77 436 GLU A N 1
ATOM 3439 C CA . GLU A 1 436 ? -12.238 -4.578 -8.362 1.00 28.77 436 GLU A CA 1
ATOM 3440 C C . GLU A 1 436 ? -11.071 -5.411 -7.794 1.00 28.77 436 GLU A C 1
ATOM 3442 O O . GLU A 1 436 ? -11.136 -6.635 -7.757 1.00 28.77 436 GLU A O 1
ATOM 3447 N N . ALA A 1 437 ? -9.978 -4.784 -7.345 1.00 24.09 437 ALA A N 1
ATOM 3448 C CA . ALA A 1 437 ? -8.991 -5.483 -6.519 1.00 24.09 437 ALA A CA 1
ATOM 3449 C C . ALA A 1 437 ? -8.189 -4.532 -5.621 1.00 24.09 437 ALA A C 1
ATOM 3451 O O . ALA A 1 437 ? -7.748 -3.459 -6.020 1.00 24.09 437 ALA A O 1
ATOM 3452 N N . TYR A 1 438 ? -8.047 -4.966 -4.373 1.00 26.59 438 TYR A N 1
ATOM 3453 C CA . TYR A 1 438 ? -7.448 -4.278 -3.240 1.00 26.59 438 TYR A CA 1
ATOM 3454 C C . TYR A 1 438 ? -6.016 -3.788 -3.502 1.00 26.59 438 TYR A C 1
ATOM 3456 O O . TYR A 1 438 ? -5.218 -4.457 -4.155 1.00 26.59 438 TYR A O 1
ATOM 3464 N N . SER A 1 439 ? -5.680 -2.641 -2.906 1.00 24.42 439 SER A N 1
ATOM 3465 C CA . SER A 1 439 ? -4.327 -2.091 -2.825 1.00 24.42 439 SER A CA 1
ATOM 3466 C C . SER A 1 439 ? -3.405 -3.026 -2.033 1.00 24.42 439 SER A C 1
ATOM 3468 O O . SER A 1 439 ? -3.250 -2.888 -0.820 1.00 24.42 439 SER A O 1
ATOM 3470 N N . GLY A 1 440 ? -2.802 -3.994 -2.714 1.00 22.39 440 GLY A N 1
ATOM 3471 C CA . GLY A 1 440 ? -1.667 -4.748 -2.203 1.00 22.39 440 GLY A CA 1
ATOM 3472 C C . GLY A 1 440 ? -0.387 -3.979 -2.495 1.00 22.39 440 GLY A C 1
ATOM 3473 O O . GLY A 1 440 ? 0.158 -4.083 -3.591 1.00 22.39 440 GLY A O 1
ATOM 3474 N N . VAL A 1 441 ? 0.087 -3.192 -1.529 1.00 24.16 441 VAL A N 1
ATOM 3475 C CA . VAL A 1 441 ? 1.504 -2.816 -1.480 1.00 24.16 441 VAL A CA 1
ATOM 3476 C C . VAL A 1 441 ? 2.254 -4.125 -1.266 1.00 24.16 441 VAL A C 1
ATOM 3478 O O . VAL A 1 441 ? 2.105 -4.747 -0.216 1.00 24.16 441 VAL A O 1
ATOM 3481 N N . PHE A 1 442 ? 3.008 -4.586 -2.263 1.00 26.20 442 PHE A N 1
ATOM 3482 C CA . PHE A 1 442 ? 3.981 -5.646 -2.036 1.00 26.20 442 PHE A CA 1
ATOM 3483 C C . PHE A 1 442 ? 5.107 -5.037 -1.202 1.00 26.20 442 PHE A C 1
ATOM 3485 O O . PHE A 1 442 ? 6.086 -4.521 -1.732 1.00 26.20 442 PHE A O 1
ATOM 3492 N N . THR A 1 443 ? 4.967 -5.080 0.120 1.00 25.19 443 THR A N 1
ATOM 3493 C CA . THR A 1 443 ? 6.135 -5.147 0.987 1.00 25.19 443 THR A CA 1
ATOM 3494 C C . THR A 1 443 ? 6.897 -6.385 0.536 1.00 25.19 443 THR A C 1
ATOM 3496 O O . THR A 1 443 ? 6.435 -7.507 0.740 1.00 25.19 443 THR A O 1
ATOM 3499 N N . VAL A 1 444 ? 8.049 -6.200 -0.115 1.00 27.66 444 VAL A N 1
ATOM 3500 C CA . VAL A 1 444 ? 9.065 -7.252 -0.130 1.00 27.66 444 VAL A CA 1
ATOM 3501 C C . VAL A 1 444 ? 9.423 -7.439 1.335 1.00 27.66 444 VAL A C 1
ATOM 3503 O O . VAL A 1 444 ? 10.158 -6.651 1.923 1.00 27.66 444 VAL A O 1
ATOM 3506 N N . ASN A 1 445 ? 8.781 -8.414 1.965 1.00 28.05 445 ASN A N 1
ATOM 3507 C CA . ASN A 1 445 ? 9.107 -8.804 3.313 1.00 28.05 445 ASN A CA 1
ATOM 3508 C C . ASN A 1 445 ? 10.509 -9.403 3.212 1.00 28.05 445 ASN A C 1
ATOM 3510 O O . ASN A 1 445 ? 10.672 -10.494 2.671 1.00 28.05 445 ASN A O 1
ATOM 3514 N N . LEU A 1 446 ? 11.533 -8.676 3.662 1.00 31.56 446 LEU A N 1
ATOM 3515 C CA . LEU A 1 446 ? 12.916 -9.168 3.671 1.00 31.56 446 LEU A CA 1
ATOM 3516 C C . LEU A 1 446 ? 13.053 -10.461 4.502 1.00 31.56 446 LEU A C 1
ATOM 3518 O O . LEU A 1 446 ? 14.042 -11.175 4.358 1.00 31.56 446 LEU A O 1
ATOM 3522 N N . SER A 1 447 ? 12.030 -10.844 5.283 1.00 34.50 447 SER A N 1
ATOM 3523 C CA . SER A 1 447 ? 11.934 -12.189 5.856 1.00 34.50 447 SER A CA 1
ATOM 3524 C C . SER A 1 447 ? 11.888 -13.296 4.794 1.00 34.50 447 SER A C 1
ATOM 3526 O O . SER A 1 447 ? 12.479 -14.339 5.018 1.00 34.50 447 SER A O 1
ATOM 3528 N N . GLU A 1 448 ? 11.276 -13.084 3.621 1.00 33.50 448 GLU A N 1
ATOM 3529 C CA . GLU A 1 448 ? 11.268 -14.071 2.523 1.00 33.50 448 GLU A CA 1
ATOM 3530 C C . GLU A 1 448 ? 12.625 -14.176 1.807 1.00 33.50 448 GLU A C 1
ATOM 3532 O O . GLU A 1 448 ? 12.916 -15.196 1.184 1.00 33.50 448 GLU A O 1
ATOM 3537 N N . VAL A 1 449 ? 13.480 -13.154 1.921 1.00 35.31 449 VAL A N 1
ATOM 3538 C CA . VAL A 1 449 ? 14.879 -13.213 1.459 1.00 35.31 449 VAL A CA 1
ATOM 3539 C C . VAL A 1 449 ? 15.758 -13.929 2.497 1.00 35.31 449 VAL A C 1
ATOM 3541 O O . VAL A 1 449 ? 16.674 -14.658 2.123 1.00 35.31 449 VAL A O 1
ATOM 3544 N N . ASN A 1 450 ? 15.433 -13.806 3.790 1.00 31.86 450 ASN A N 1
ATOM 3545 C CA . ASN A 1 450 ? 16.162 -14.443 4.894 1.00 31.86 450 ASN A CA 1
ATOM 3546 C C . ASN A 1 450 ? 15.691 -15.870 5.264 1.00 31.86 450 ASN A C 1
ATOM 3548 O O . ASN A 1 450 ? 16.409 -16.570 5.982 1.00 31.86 450 ASN A O 1
ATOM 3552 N N . ASP A 1 451 ? 14.547 -16.355 4.767 1.00 27.78 451 ASP A N 1
ATOM 3553 C CA . ASP A 1 451 ? 13.973 -17.661 5.157 1.00 27.78 451 ASP A CA 1
ATOM 3554 C C . ASP A 1 451 ? 14.531 -18.892 4.409 1.00 27.78 451 ASP A C 1
ATOM 3556 O O . ASP A 1 451 ? 13.970 -19.988 4.470 1.00 27.78 451 ASP A O 1
ATOM 3560 N N . TYR A 1 452 ? 15.703 -18.796 3.776 1.00 30.39 452 TYR A N 1
ATOM 3561 C CA . TYR A 1 452 ? 16.360 -19.967 3.170 1.00 30.39 452 TYR A CA 1
ATOM 3562 C C . TYR A 1 452 ? 17.071 -20.902 4.168 1.00 30.39 452 TYR A C 1
ATOM 3564 O O . TYR A 1 452 ? 17.717 -21.864 3.752 1.00 30.39 452 TYR A O 1
ATOM 3572 N N . ASN A 1 453 ? 16.916 -20.690 5.482 1.00 27.89 453 ASN A N 1
ATOM 3573 C CA . ASN A 1 453 ? 17.526 -21.536 6.518 1.00 27.89 453 ASN A CA 1
ATOM 3574 C C . ASN A 1 453 ? 16.561 -22.415 7.334 1.00 27.89 453 ASN A C 1
ATOM 3576 O O . ASN A 1 453 ? 16.980 -23.012 8.326 1.00 27.89 453 ASN A O 1
ATOM 3580 N N . THR A 1 454 ? 15.307 -22.598 6.909 1.00 27.42 454 THR A N 1
ATOM 3581 C CA . THR A 1 454 ? 14.420 -23.620 7.503 1.00 27.42 454 THR A CA 1
ATOM 3582 C C . THR A 1 454 ? 13.851 -24.596 6.472 1.00 27.42 454 THR A C 1
ATOM 3584 O O . THR A 1 454 ? 12.650 -24.796 6.339 1.00 27.42 454 THR A O 1
ATOM 3587 N N . MET A 1 455 ? 14.747 -25.331 5.805 1.00 25.48 455 MET A N 1
ATOM 3588 C CA . MET A 1 455 ? 14.450 -26.725 5.456 1.00 25.48 455 MET A CA 1
ATOM 3589 C C . MET A 1 455 ? 14.697 -27.606 6.688 1.00 25.48 455 MET A C 1
ATOM 3591 O O . MET A 1 455 ? 15.795 -28.122 6.867 1.00 25.48 455 MET A O 1
ATOM 3595 N N . PHE A 1 456 ? 13.676 -27.797 7.523 1.00 25.05 456 PHE A N 1
ATOM 3596 C CA . PHE A 1 456 ? 13.586 -28.970 8.395 1.00 25.05 456 PHE A CA 1
ATOM 3597 C C . PHE A 1 456 ? 12.160 -29.528 8.372 1.00 25.05 456 PHE A C 1
ATOM 3599 O O . PHE A 1 456 ? 11.236 -28.949 8.930 1.00 25.05 456 PHE A O 1
ATOM 3606 N N . GLU A 1 457 ? 12.044 -30.640 7.644 1.00 25.47 457 GLU A N 1
ATOM 3607 C CA . GLU A 1 457 ? 11.243 -31.834 7.941 1.00 25.47 457 GLU A CA 1
ATOM 3608 C C . GLU A 1 457 ? 9.803 -31.631 8.445 1.00 25.47 457 GLU A C 1
ATOM 3610 O O . GLU A 1 457 ? 9.545 -31.439 9.629 1.00 25.47 457 GLU A O 1
ATOM 3615 N N . TYR A 1 458 ? 8.851 -31.835 7.528 1.00 23.81 458 TYR A N 1
ATOM 3616 C CA . TYR A 1 458 ? 7.567 -32.445 7.868 1.00 23.81 458 TYR A CA 1
ATOM 3617 C C . TYR A 1 458 ? 7.722 -33.977 7.835 1.00 23.81 458 TYR A C 1
ATOM 3619 O O . TYR A 1 458 ? 7.734 -34.570 6.755 1.00 23.81 458 TYR A O 1
ATOM 3627 N N . GLU A 1 459 ? 7.807 -34.590 9.018 1.00 28.08 459 GLU A N 1
ATOM 3628 C CA . GLU A 1 459 ? 7.084 -35.823 9.377 1.00 28.08 459 GLU A CA 1
ATOM 3629 C C . GLU A 1 459 ? 6.253 -35.564 10.638 1.00 28.08 459 GLU A C 1
ATOM 3631 O O . GLU A 1 459 ? 6.805 -34.984 11.603 1.00 28.08 459 GLU A O 1
#

Sequence (459 aa):
MLDCDIVSDLLPVYASGDCSEATRTAIEEHFATCDRCSNKSDSMNAPLVLSGLQTVEVEPEEFKSDEAENSEQEVSADLRKNKVRRRWITAILCVVLAIPIIGLGILAVNDSRGKGITYSNLDHVKRAETFAQSLRDGDFGTAFDFLDTDSIYAEIHFLNAEPFVQLIDRWSFRSLTVDEEKYYTQAKVTDIETVLQGMPAAEFWAHVILRNAEEPYCITPIPEAIFAEAARLARTSSGTDILVVDISSDLSDSSTTYVRFTAENGKDYYRPTSGGRLNSDFNWFRDADYIPESMFDLILSENAREFREARARIEDDQSIGSEEFRETLKQSFTEKLTRLSENGLRITSFSVGTPYRVEDRYAEIENASIRSTDNLWFMDIALGTSGPNQDEIILSVQVGDEDFEVIFVSSSEVNSELASALSLLRLSSFVYYGPEAYSGVFTVNLSEVNDYNTMFEYE

Nearest PDB structures (foldseek):
  5evh-assembly1_A-2  TM=4.812E-01  e=2.118E+00  Kribbella flavida DSM 17836
  4nck-assembly1_A  TM=4.514E-01  e=5.353E+00  Pyrococcus furiosus DSM 3638
  2eoc-assembly1_A  TM=3.987E-01  e=9.234E+00  Homo sapiens
  2xyi-assembly1_A  TM=2.761E-01  e=6.304E+00  Drosophila melanogaster

Foldseek 3Di:
DDDLVVLVVCLVCLLVVNDDPVVVVVSVVVVVPDVVSVVVSVVVVDDDPDDDDDDDDDDDDDDDDDDDDDDDDDPVVVVVVVVVVVVVVVVVVVVVVVVVVVVQVVQVVCQVQQWFHHPACVVVLVLLVVLLVCQQVLVLLVNLQQAPLVVVLVVVLVVLVAPPLDQDDPVQWDWADAPNFIKIFGPVCVVVCVVLGPDHNLCSLLVLLVVLQVDLQAWAWAFPVNVVSNQVVNCVVPVQAAAEDELPDPDDFHSRYWYWDQDPLRGITITGQRVHSPPPPDDCVRHYRIGTPSRVVVVNVVSVVSRVVSNVVSVVSVVQDSVNSSVLLSVLLSVLSVVCVVVQWHFNDKDKAIKGQDDPPCVVVVPPPPPPRPRKIKIWMWTFIRDPPRWIWIFIWIGDPRHIAGDDIDTDPVCVSVSVSVCSSDQPDQPDDPPPDDRDNPPPPCVVSVPPPPPDDDD

Secondary structure 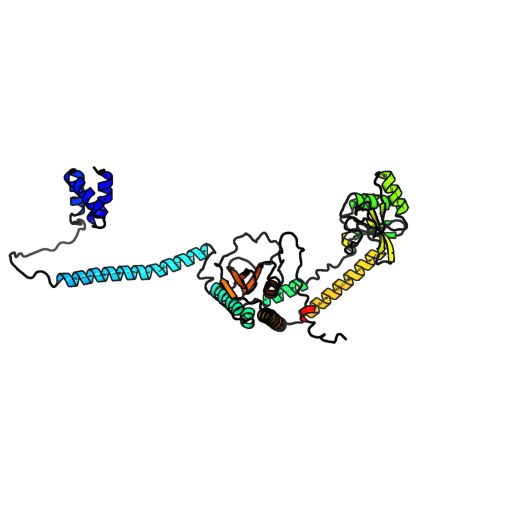(DSSP, 8-state):
---HHHHHHHHHHHHHT-S-HHHHHHHHHHHTT-HHHHHHHHHHSS--------------------------SSHHHHHHHHHHHHHHHHHHHHHHHHHHHHHHHHHHHHHHTTBSS-SSSHHHHHHHHHHHHHHHHT-HHHHHTTB-HHHHHHHHHHHHHS-SS----GGGEEEEEETTEEEEEEGGGHHHHHHHTT--HHHHHHHHHHHHHH-TT----EEHHHHHHHHHHHHHHH-PPPEEE-TT--SPP-SSEEEEEE-TTS-EEEEE-TT-TT-TT--HHHH-S-EEHHHHHHHHHHHHHHHHHHHHHHHHHTTS-HHHHHHHHHHHHHHHHHHHHHTT--EEEEEEPPPB---SSSTT-TT------TT-EEEEEEEEESSTT-PEEEEEEEE-SS-EEEEEEE--GGGHHHHHHHGGG-TT-B----SS----B----HHHHHGGG------

Radius of gyration: 43.03 Å; Cα contacts (8 Å, |Δi|>4): 504; chains: 1; bounding box: 79×84×134 Å

Mean predicted aligned error: 19.79 Å

Solvent-accessible surface area (backbone atoms only — not comparable to full-atom values): 27042 Å² total; per-residue (Å²): 132,81,56,70,67,62,50,60,71,42,43,68,44,54,74,71,62,78,53,54,70,72,58,48,53,57,48,53,60,42,40,79,75,32,68,73,60,42,56,51,56,54,64,73,71,52,81,84,77,86,85,86,80,90,85,85,92,84,86,83,90,79,90,84,86,82,84,84,84,87,84,81,87,70,72,62,60,58,56,49,51,50,54,50,51,49,51,54,52,50,51,50,50,51,50,65,56,43,51,57,54,51,50,54,48,51,22,52,52,17,52,78,66,38,37,46,68,23,84,89,42,53,64,43,53,52,51,53,49,50,37,52,46,24,51,46,72,65,38,41,67,67,30,49,72,48,47,42,56,66,59,51,50,52,47,51,52,54,63,46,69,49,59,90,58,68,76,75,56,74,85,63,40,47,76,53,68,51,84,93,40,48,30,36,28,51,68,89,49,51,76,56,51,66,72,48,63,85,50,57,53,43,58,41,48,12,52,50,52,49,45,21,50,73,35,78,74,41,45,45,57,38,53,54,93,47,38,70,59,7,49,53,49,31,25,71,74,72,67,53,75,74,43,81,46,60,88,85,52,88,72,76,74,28,40,45,30,27,35,76,47,73,46,96,69,74,50,54,27,36,27,43,13,44,86,45,73,81,50,83,79,74,42,66,84,83,29,26,64,55,33,47,48,71,47,46,54,50,52,47,52,48,42,53,49,53,39,50,53,43,49,51,50,34,57,54,61,68,65,55,49,73,67,58,50,46,53,52,51,50,49,53,53,34,54,54,55,49,52,38,41,73,74,54,55,35,46,75,44,71,48,77,46,72,36,30,44,87,73,82,77,61,77,78,53,87,79,68,87,69,73,82,71,88,80,55,39,31,32,42,36,37,35,32,35,62,53,100,76,64,52,55,36,37,34,33,30,38,40,52,98,86,40,29,44,59,75,41,79,47,59,57,89,90,44,49,70,62,48,53,57,64,37,74,66,36,79,88,48,79,66,81,59,66,102,84,59,77,90,58,72,64,70,80,54,64,63,75,74,63,56,83,80,71,92,71,82,94,127